Protein AF-A0A6G3S4F4-F1 (afdb_monomer)

Radius of gyration: 26.5 Å; Cα contacts (8 Å, |Δi|>4): 768; chains: 1; bounding box: 84×54×65 Å

Secondary structure (DSSP, 8-state):
-PPPPPPPS--TTS-HHHHHHHHHHHHHHHHHHHH---SSPP-TTS-TTTTT--HHHHHHHHHHHHHHHTSPPPHHHHHHS-SHHHHHHHHHHHHS----S-----PPP-----S-S--GGGPPEEEEEEEEEBTTTB-SHHHHHHHHHTT----EEPPSSS---HHHHB-S-TTSTT-BS--EEB--TTTT---TTTTT--HHHHHHS-HHHHHHHHHHHHHHHHTT--HHHHTTS--EEEEEE-----SS-GGG---TTTTTHHHHH-THHHHHHHHHHHT--S-EEEE--GGGHHHHHHHHHHHHHHHTS-SEEEEEEEE--SSSHHHHHHHHTT-B-TTS---TT-TT---BPPB-EEEEEEEEEHHHHHHHT---SEEE---------S-SSTT---HHHHHHHHHHHHHHHT--GGG-----------TTTTTT-

Mean predicted aligned error: 12.46 Å

Sequence (441 aa):
PAGPARPGPYAPDAPEHEVRQRLARLVDAETAAVTGTGTAAADRSLTFAELGLDSVLAVQLRNRLAAAVGQDIGIATLFDHPTPRALTDALYDLLRPRAQDTAPDAQLPPEQREPGAGHAADEPIAVVAMALRLPGGVHTPEQFWELLSGGQDAVSGLPTNRGWDLEALGHPDPKRQGTVRQRSGGFLHDAPDFDADFFGISPREALAMDPQQRLLLEVSWEALERAGFSPESVRGTPTGVFTGVIAQEYGPRLADGGTDVGGYLVTGTTTSVASGRIAYTLGLEGPAVTVDTACSSSLVALQLACRSLRAGETDLALAGGATVMPTPGMLVDFSRLGALAPDGRCKAFSADADGFGMAEGAGVLLLERLSDARRLGHPVVGVIRAVAVNQDGASNGLSAPNGRAQARVIRQALAEAGLTPADVDAVEAHGTGTRLGDPIE

Nearest PDB structures (foldseek):
  7m7j-assembly1_A  TM=9.871E-01  e=3.820E-42  Saccharopolyspora erythraea
  7m7g-assembly1_A  TM=9.868E-01  e=1.093E-41  Saccharopolyspora erythraea
  8tjo-assembly1_B  TM=9.834E-01  e=8.760E-42  Saccharopolyspora erythraea
  8tjn-assembly1_B  TM=9.816E-01  e=1.093E-41  Saccharopolyspora erythraea
  8tjo-assembly1_A  TM=9.817E-01  e=2.959E-41  Saccharopolyspora erythraea

pLDDT: mean 85.62, std 17.08, range [28.48, 98.88]

Solvent-accessible surface area (backbone atoms only — not comparable to full-atom values): 24627 Å² total; per-residue (Å²): 136,85,73,83,78,78,78,62,67,74,58,94,87,54,58,68,74,58,42,50,53,42,38,38,52,48,47,32,50,44,49,20,66,62,54,67,68,46,94,55,81,60,69,46,85,44,36,45,51,81,64,59,43,49,80,68,41,48,53,51,38,49,54,51,51,22,66,60,69,74,48,93,66,61,78,61,55,58,47,67,21,23,21,53,48,51,34,28,54,50,52,50,67,69,68,49,82,82,71,79,92,84,78,84,77,86,70,74,79,76,78,79,75,70,96,69,75,94,52,53,88,70,56,40,32,22,31,35,26,59,22,34,38,38,32,69,84,23,65,38,64,66,51,44,49,53,38,59,78,65,72,59,80,43,63,40,65,66,75,83,87,61,80,64,61,66,70,75,30,52,38,88,59,63,84,49,82,80,25,22,62,45,60,31,16,26,52,56,90,63,51,87,67,75,72,34,69,84,72,73,38,52,72,63,46,51,72,35,34,30,49,43,44,53,51,52,42,53,26,50,51,48,11,37,50,72,49,70,48,54,65,76,75,46,38,76,31,41,33,24,28,19,24,9,43,69,85,62,77,54,82,79,62,84,86,67,80,76,58,102,40,68,86,32,42,64,64,21,55,42,53,58,38,42,18,39,47,45,29,60,74,47,36,34,65,25,62,55,40,50,36,71,60,71,96,49,10,34,61,52,16,38,37,53,40,53,49,34,41,43,70,63,67,19,69,37,29,41,23,16,29,34,43,62,75,68,47,67,62,66,55,27,56,39,29,63,69,61,46,44,12,63,78,13,49,53,37,46,80,42,95,79,26,59,9,30,34,59,63,28,36,34,39,27,37,28,34,31,42,37,70,53,31,63,74,74,66,46,57,71,80,46,72,49,60,57,72,58,83,81,71,63,72,84,34,58,41,98,86,42,81,35,45,67,40,53,57,47,33,55,53,48,23,30,56,66,45,74,50,57,80,88,77,55,93,79,80,91,69,86,56,47,2,27,77,69,55,39,79,51,106

Structure (mmCIF, N/CA/C/O backbone):
data_AF-A0A6G3S4F4-F1
#
_entry.id   AF-A0A6G3S4F4-F1
#
loop_
_atom_site.group_PDB
_atom_site.id
_atom_site.type_symbol
_atom_site.label_atom_id
_atom_site.label_alt_id
_atom_site.label_comp_id
_atom_site.label_asym_id
_atom_site.label_entity_id
_atom_site.label_seq_id
_atom_site.pdbx_PDB_ins_code
_atom_site.Cartn_x
_atom_site.Cartn_y
_atom_site.Cartn_z
_atom_site.occupancy
_atom_site.B_iso_or_equiv
_atom_site.auth_seq_id
_atom_site.auth_comp_id
_atom_site.auth_asym_id
_atom_site.auth_atom_id
_atom_site.pdbx_PDB_model_num
ATOM 1 N N . PRO A 1 1 ? 59.653 -30.166 21.822 1.00 33.66 1 PRO A N 1
ATOM 2 C CA . PRO A 1 1 ? 59.215 -29.149 22.804 1.00 33.66 1 PRO A CA 1
ATOM 3 C C . PRO A 1 1 ? 58.048 -28.334 22.230 1.00 33.66 1 PRO A C 1
ATOM 5 O O . PRO A 1 1 ? 58.248 -27.307 21.590 1.00 33.66 1 PRO A O 1
ATOM 8 N N . ALA A 1 2 ? 56.835 -28.866 22.381 1.00 33.19 2 ALA A N 1
ATOM 9 C CA . ALA A 1 2 ? 55.613 -28.134 22.079 1.00 33.19 2 ALA A CA 1
ATOM 10 C C . ALA A 1 2 ? 55.411 -27.091 23.186 1.00 33.19 2 ALA A C 1
ATOM 12 O O . ALA A 1 2 ? 55.382 -27.445 24.364 1.00 33.19 2 ALA A O 1
ATOM 13 N N . GLY A 1 3 ? 55.363 -25.810 22.816 1.00 30.83 3 GLY A N 1
ATOM 14 C CA . GLY A 1 3 ? 54.998 -24.741 23.743 1.00 30.83 3 GLY A CA 1
ATOM 15 C C . GLY A 1 3 ? 53.562 -24.929 24.251 1.00 30.83 3 GLY A C 1
ATOM 16 O O . GLY A 1 3 ? 52.776 -25.619 23.597 1.00 30.83 3 GLY A O 1
ATOM 17 N N . PRO A 1 4 ? 53.207 -24.349 25.409 1.00 31.52 4 PRO A N 1
ATOM 18 C CA . PRO A 1 4 ? 51.873 -24.505 25.973 1.00 31.52 4 PRO A CA 1
ATOM 19 C C . PRO A 1 4 ? 50.817 -23.989 24.988 1.00 31.52 4 PRO A C 1
ATOM 21 O O . PRO A 1 4 ? 50.963 -22.906 24.415 1.00 31.52 4 PRO A O 1
ATOM 24 N N . ALA A 1 5 ? 49.763 -24.784 24.785 1.00 34.88 5 ALA A N 1
ATOM 25 C CA . ALA A 1 5 ? 48.595 -24.397 24.007 1.00 34.88 5 ALA A CA 1
ATOM 26 C C . ALA A 1 5 ? 48.038 -23.076 24.557 1.00 34.88 5 ALA A C 1
ATOM 28 O O . ALA A 1 5 ? 47.803 -22.947 25.760 1.00 34.88 5 ALA A O 1
ATOM 29 N N . ARG A 1 6 ? 47.857 -22.080 23.680 1.00 40.06 6 ARG A N 1
ATOM 30 C CA . ARG A 1 6 ? 47.155 -20.843 24.041 1.00 40.06 6 ARG A CA 1
ATOM 31 C C . ARG A 1 6 ? 45.759 -21.235 24.549 1.00 40.06 6 ARG A C 1
ATOM 33 O O . ARG A 1 6 ? 45.094 -22.002 23.852 1.00 40.06 6 ARG A O 1
ATOM 40 N N . PRO A 1 7 ? 45.313 -20.760 25.724 1.00 42.28 7 PRO A N 1
ATOM 41 C CA . PRO A 1 7 ? 43.947 -21.011 26.163 1.00 42.28 7 PRO A CA 1
ATOM 42 C C . PRO A 1 7 ? 42.985 -20.452 25.109 1.00 42.28 7 PRO A C 1
ATOM 44 O O . PRO A 1 7 ? 43.215 -19.356 24.589 1.00 42.28 7 PRO A O 1
ATOM 47 N N . GLY A 1 8 ? 41.943 -21.217 24.772 1.00 54.75 8 GLY A N 1
ATOM 48 C CA . GLY A 1 8 ? 40.870 -20.746 23.896 1.00 54.75 8 GLY A CA 1
ATOM 49 C C . GLY A 1 8 ? 40.266 -19.433 24.422 1.00 54.75 8 GLY A C 1
ATOM 50 O O . GLY A 1 8 ? 40.399 -19.124 25.610 1.00 54.75 8 GLY A O 1
ATOM 51 N N . PRO A 1 9 ? 39.622 -18.624 23.563 1.00 57.09 9 PRO A N 1
ATOM 52 C CA . PRO A 1 9 ? 39.133 -17.294 23.938 1.00 57.09 9 PRO A CA 1
ATOM 53 C C . PRO A 1 9 ? 38.081 -17.322 25.060 1.00 57.09 9 PRO A C 1
ATOM 55 O O . PRO A 1 9 ? 37.892 -16.313 25.740 1.00 57.09 9 PRO A O 1
ATOM 58 N N . TYR A 1 10 ? 37.451 -18.477 25.288 1.00 57.97 10 TYR A N 1
ATOM 59 C CA . TYR A 1 10 ? 36.486 -18.713 26.350 1.00 57.97 10 TYR A CA 1
ATOM 60 C C . TYR A 1 10 ? 37.112 -19.523 27.498 1.00 57.97 10 TYR A C 1
ATOM 62 O O . TYR A 1 10 ? 37.550 -20.656 27.301 1.00 57.97 10 TYR A O 1
ATOM 70 N N . ALA A 1 11 ? 37.152 -18.938 28.697 1.00 62.00 11 ALA A N 1
ATOM 71 C CA . ALA A 1 11 ? 37.511 -19.620 29.938 1.00 62.00 11 ALA A CA 1
ATOM 72 C C . ALA A 1 11 ? 36.270 -19.618 30.852 1.00 62.00 11 ALA A C 1
ATOM 74 O O . ALA A 1 11 ? 35.847 -18.530 31.246 1.00 62.00 11 ALA A O 1
ATOM 75 N N . PRO A 1 12 ? 35.677 -20.782 31.175 1.00 56.50 12 PRO A N 1
ATOM 76 C CA . PRO A 1 12 ? 34.396 -20.858 31.888 1.00 56.50 12 PRO A CA 1
ATOM 77 C C . PRO A 1 12 ? 34.441 -20.288 33.316 1.00 56.50 12 PRO A C 1
ATOM 79 O O . PRO A 1 12 ? 33.404 -19.888 33.833 1.00 56.50 12 PRO A O 1
ATOM 82 N N . ASP A 1 13 ? 35.632 -20.185 33.917 1.00 59.72 13 ASP A N 1
ATOM 83 C CA . ASP A 1 13 ? 35.834 -19.711 35.295 1.00 59.72 13 ASP A CA 1
ATOM 84 C C . ASP A 1 13 ? 36.293 -18.238 35.391 1.00 59.72 13 ASP A C 1
ATOM 86 O O . ASP A 1 13 ? 36.606 -17.750 36.479 1.00 59.72 13 ASP A O 1
ATOM 90 N N . ALA A 1 14 ? 36.391 -17.518 34.266 1.00 69.94 14 ALA A N 1
ATOM 91 C CA . ALA A 1 14 ? 36.836 -16.122 34.256 1.00 69.94 14 ALA A CA 1
ATOM 92 C C . ALA A 1 14 ? 35.670 -15.142 34.522 1.00 69.94 14 ALA A C 1
ATOM 94 O O . ALA A 1 14 ? 34.556 -15.375 34.047 1.00 69.94 14 ALA A O 1
ATOM 95 N N . PRO A 1 15 ? 35.903 -14.009 35.218 1.00 74.69 15 PRO A N 1
ATOM 96 C CA . PRO A 1 15 ? 34.894 -12.965 35.397 1.00 74.69 15 PRO A CA 1
ATOM 97 C C . PRO A 1 15 ? 34.326 -12.470 34.057 1.00 74.69 15 PRO A C 1
ATOM 99 O O . PRO A 1 15 ? 35.075 -12.269 33.101 1.00 74.69 15 PRO A O 1
ATOM 102 N N . GLU A 1 16 ? 33.018 -12.193 33.995 1.00 76.12 16 GLU A N 1
ATOM 103 C CA . GLU A 1 16 ? 32.312 -11.774 32.768 1.00 76.12 16 GLU A CA 1
ATOM 104 C C . GLU A 1 16 ? 33.024 -10.642 32.010 1.00 76.12 16 GLU A C 1
ATOM 106 O O . GLU A 1 16 ? 33.220 -10.723 30.795 1.00 76.12 16 GLU A O 1
ATOM 111 N N . HIS A 1 17 ? 33.462 -9.604 32.728 1.00 74.56 17 HIS A N 1
ATOM 112 C CA . HIS A 1 17 ? 34.155 -8.465 32.129 1.00 74.56 17 HIS A CA 1
ATOM 113 C C . HIS A 1 17 ? 35.463 -8.872 31.426 1.00 74.56 17 HIS A C 1
ATOM 115 O O . HIS A 1 17 ? 35.832 -8.275 30.415 1.00 74.56 17 HIS A O 1
ATOM 121 N N . GLU A 1 18 ? 36.155 -9.902 31.919 1.00 78.88 18 GLU A N 1
ATOM 122 C CA . GLU A 1 18 ? 37.400 -10.401 31.340 1.00 78.88 18 GLU A CA 1
ATOM 123 C C . GLU A 1 18 ? 37.134 -11.224 30.071 1.00 78.88 18 GLU A C 1
ATOM 125 O O . GLU A 1 18 ? 37.839 -11.066 29.070 1.00 78.88 18 GLU A O 1
ATOM 130 N N . VAL A 1 19 ? 36.077 -12.043 30.071 1.00 79.44 19 VAL A N 1
ATOM 131 C CA . VAL A 1 19 ? 35.641 -12.815 28.894 1.00 79.44 19 VAL A CA 1
ATOM 132 C C . VAL A 1 19 ? 35.184 -11.877 27.778 1.00 79.44 19 VAL A C 1
ATOM 134 O O . VAL A 1 19 ? 35.671 -11.987 26.650 1.00 79.44 19 VAL A O 1
ATOM 137 N N . ARG A 1 20 ? 34.334 -10.887 28.086 1.00 80.06 20 ARG A N 1
ATOM 138 C CA . ARG A 1 20 ? 33.895 -9.874 27.111 1.00 80.06 20 ARG A CA 1
ATOM 139 C C . ARG A 1 20 ? 35.075 -9.089 26.535 1.00 80.06 20 ARG A C 1
ATOM 141 O O . ARG A 1 20 ? 35.128 -8.862 25.331 1.00 80.06 20 ARG A O 1
ATOM 148 N N . GLN A 1 21 ? 36.078 -8.733 27.344 1.00 80.94 21 GLN A N 1
ATOM 149 C CA . GLN A 1 21 ? 37.290 -8.063 26.849 1.00 80.94 21 GLN A CA 1
ATOM 150 C C . GLN A 1 21 ? 38.164 -8.946 25.947 1.00 80.94 21 GLN A C 1
ATOM 152 O O . GLN A 1 21 ? 38.860 -8.420 25.073 1.00 80.94 21 GLN A O 1
ATOM 157 N N . ARG A 1 22 ? 38.195 -10.265 26.169 1.00 83.25 22 ARG A N 1
ATOM 158 C CA . ARG A 1 22 ? 38.915 -11.214 25.303 1.00 83.25 22 ARG A CA 1
ATOM 159 C C . ARG A 1 22 ? 38.187 -11.405 23.977 1.00 83.25 22 ARG A C 1
ATOM 161 O O . ARG A 1 22 ? 38.831 -11.322 22.936 1.00 83.25 22 ARG A O 1
ATOM 168 N N . LEU A 1 23 ? 36.864 -11.566 24.013 1.00 85.50 23 LEU A N 1
ATOM 169 C CA . LEU A 1 23 ? 36.028 -11.639 22.813 1.00 85.50 23 LEU A CA 1
ATOM 170 C C . LEU A 1 23 ? 36.099 -10.346 22.001 1.00 85.50 23 LEU A C 1
ATOM 172 O O . LEU A 1 23 ? 36.309 -10.408 20.798 1.00 85.50 23 LEU A O 1
ATOM 176 N N . ALA A 1 24 ? 36.058 -9.180 22.647 1.00 84.56 24 ALA A N 1
ATOM 177 C CA . ALA A 1 24 ? 36.197 -7.906 21.949 1.00 84.56 24 ALA A CA 1
ATOM 178 C C . ALA A 1 24 ? 37.556 -7.776 21.243 1.00 84.56 24 ALA A C 1
ATOM 180 O O . ALA A 1 24 ? 37.630 -7.323 20.108 1.00 84.56 24 ALA A O 1
ATOM 181 N N . ARG A 1 25 ? 38.643 -8.217 21.893 1.00 85.06 25 ARG A N 1
ATOM 182 C CA . ARG A 1 25 ? 39.980 -8.248 21.276 1.00 85.06 25 ARG A CA 1
ATOM 183 C C . ARG A 1 25 ? 40.060 -9.232 20.111 1.00 85.06 25 ARG A C 1
ATOM 185 O O . ARG A 1 25 ? 40.775 -8.957 19.153 1.00 85.06 25 ARG A O 1
ATOM 192 N N . LEU A 1 26 ? 39.349 -10.355 20.193 1.00 85.19 26 LEU A N 1
ATOM 193 C CA . LEU A 1 26 ? 39.242 -11.315 19.099 1.00 85.19 26 LEU A CA 1
ATOM 194 C C . LEU A 1 26 ? 38.481 -10.708 17.915 1.00 85.19 26 LEU A C 1
ATOM 196 O O . LEU A 1 26 ? 38.990 -10.740 16.801 1.00 85.19 26 LEU A O 1
ATOM 200 N N . VAL A 1 27 ? 37.311 -10.110 18.156 1.00 86.12 27 VAL A N 1
ATOM 201 C CA . VAL A 1 27 ? 36.513 -9.454 17.110 1.00 86.12 27 VAL A CA 1
ATOM 202 C C . VAL A 1 27 ? 37.317 -8.341 16.443 1.00 86.12 27 VAL A C 1
ATOM 204 O O . VAL A 1 27 ? 37.382 -8.311 15.218 1.00 86.12 27 VAL A O 1
ATOM 207 N N . ASP A 1 28 ? 37.999 -7.489 17.212 1.00 83.94 28 ASP A N 1
ATOM 208 C CA . ASP A 1 28 ? 38.852 -6.431 16.659 1.00 83.94 28 ASP A CA 1
ATOM 209 C C . ASP A 1 28 ? 39.988 -7.007 15.797 1.00 83.94 28 ASP A C 1
ATOM 211 O O . ASP A 1 28 ? 40.220 -6.535 14.685 1.00 83.94 28 ASP A O 1
ATOM 215 N N . ALA A 1 29 ? 40.685 -8.041 16.285 1.00 83.00 29 ALA A N 1
ATOM 216 C CA . ALA A 1 29 ? 41.810 -8.650 15.577 1.00 83.00 29 ALA A CA 1
ATOM 217 C C . ALA A 1 29 ? 41.381 -9.333 14.271 1.00 83.00 29 ALA A C 1
ATOM 219 O O . ALA A 1 29 ? 42.065 -9.199 13.257 1.00 83.00 29 ALA A O 1
ATOM 220 N N . GLU A 1 30 ? 40.253 -10.044 14.282 1.00 85.75 30 GLU A N 1
ATOM 221 C CA . GLU A 1 30 ? 39.737 -10.709 13.086 1.00 85.75 30 GLU A CA 1
ATOM 222 C C . GLU A 1 30 ? 39.139 -9.711 12.091 1.00 85.75 30 GLU A C 1
ATOM 224 O O . GLU A 1 30 ? 39.344 -9.863 10.888 1.00 85.75 30 GLU A O 1
ATOM 229 N N . THR A 1 31 ? 38.487 -8.647 12.573 1.00 82.94 31 THR A N 1
ATOM 230 C CA . THR A 1 31 ? 37.999 -7.546 11.724 1.00 82.94 31 THR A CA 1
ATOM 231 C C . THR A 1 31 ? 39.173 -6.879 11.009 1.00 82.94 31 THR A C 1
ATOM 233 O O . THR A 1 31 ? 39.182 -6.812 9.784 1.00 82.94 31 THR A O 1
ATOM 236 N N . ALA A 1 32 ? 40.217 -6.500 11.753 1.00 80.81 32 ALA A N 1
ATOM 237 C CA . ALA A 1 32 ? 41.443 -5.912 11.216 1.00 80.81 32 ALA A CA 1
ATOM 238 C C . ALA A 1 32 ? 42.183 -6.817 10.215 1.00 80.81 32 ALA A C 1
ATOM 240 O O . ALA A 1 32 ? 42.772 -6.333 9.245 1.00 80.81 32 ALA A O 1
ATOM 241 N N . ALA A 1 33 ? 42.181 -8.133 10.450 1.00 81.62 33 ALA A N 1
ATOM 242 C CA . ALA A 1 33 ? 42.821 -9.099 9.563 1.00 81.62 33 ALA A CA 1
ATOM 243 C C . ALA A 1 33 ? 42.111 -9.209 8.206 1.00 81.62 33 ALA A C 1
ATOM 245 O O . ALA A 1 33 ? 42.764 -9.466 7.197 1.00 81.62 33 ALA A O 1
ATOM 246 N N . VAL A 1 34 ? 40.791 -9.022 8.188 1.00 83.69 34 VAL A N 1
ATOM 247 C CA . VAL A 1 34 ? 39.960 -9.133 6.986 1.00 83.69 34 VAL A CA 1
ATOM 248 C C . VAL A 1 34 ? 39.917 -7.811 6.209 1.00 83.69 34 VAL A C 1
ATOM 250 O O . VAL A 1 34 ? 39.979 -7.827 4.985 1.00 83.69 34 VAL A O 1
ATOM 253 N N . THR A 1 35 ? 39.880 -6.665 6.892 1.00 77.56 35 THR A N 1
ATOM 254 C CA . THR A 1 35 ? 39.859 -5.330 6.257 1.00 77.56 35 THR A CA 1
ATOM 255 C C . THR A 1 35 ? 41.243 -4.816 5.863 1.00 77.56 35 THR A C 1
ATOM 257 O O . THR A 1 35 ? 41.359 -3.830 5.139 1.00 77.56 35 THR A O 1
ATOM 260 N N . GLY A 1 36 ? 42.313 -5.450 6.352 1.00 73.19 36 GLY A N 1
ATOM 261 C CA . GLY A 1 36 ? 43.689 -5.029 6.088 1.00 73.19 36 GLY A CA 1
ATOM 262 C C . GLY A 1 36 ? 44.112 -3.757 6.832 1.00 73.19 36 GLY A C 1
ATOM 263 O O . GLY A 1 36 ? 45.165 -3.200 6.526 1.00 73.19 36 GLY A O 1
ATOM 264 N N . THR A 1 37 ? 43.344 -3.297 7.828 1.00 63.47 37 THR A N 1
ATOM 265 C CA . THR A 1 37 ? 43.586 -2.029 8.547 1.00 63.47 37 THR A CA 1
ATOM 266 C C . THR A 1 37 ? 44.702 -2.094 9.607 1.00 63.47 37 THR A C 1
ATOM 268 O O . THR A 1 37 ? 44.923 -1.128 10.335 1.00 63.47 37 THR A O 1
ATOM 271 N N . GLY A 1 38 ? 45.455 -3.197 9.692 1.00 59.22 38 GLY A N 1
ATOM 272 C CA . GLY A 1 38 ? 46.493 -3.404 10.714 1.00 59.22 38 GLY A CA 1
ATOM 273 C C . GLY A 1 38 ? 45.913 -3.594 12.124 1.00 59.22 38 GLY A C 1
ATOM 27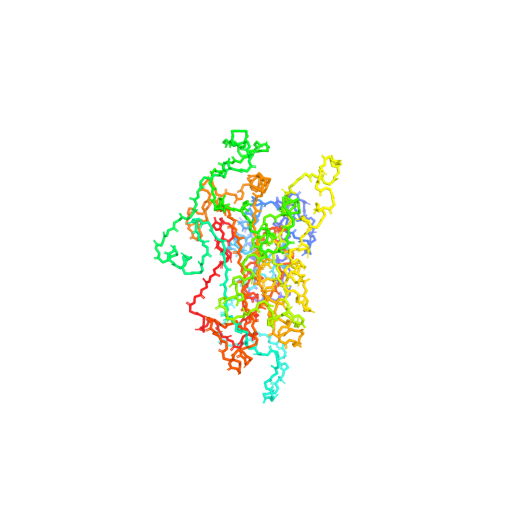4 O O . GLY A 1 38 ? 44.710 -3.508 12.325 1.00 59.22 38 GLY A O 1
ATOM 275 N N . THR A 1 39 ? 46.749 -3.853 13.138 1.00 55.75 39 THR A N 1
ATOM 276 C CA . THR A 1 39 ? 46.305 -4.198 14.513 1.00 55.75 39 THR A CA 1
ATOM 277 C C . THR A 1 39 ? 45.716 -3.026 15.318 1.00 55.75 39 THR A C 1
ATOM 279 O O . THR A 1 39 ? 45.713 -3.072 16.550 1.00 55.75 39 THR A O 1
ATOM 282 N N . ALA A 1 40 ? 45.288 -1.945 14.664 1.00 57.94 40 ALA A N 1
ATOM 283 C CA . ALA A 1 40 ? 44.620 -0.838 15.335 1.00 57.94 40 ALA A CA 1
ATOM 284 C C . ALA A 1 40 ? 43.236 -1.300 15.819 1.00 57.94 40 ALA A C 1
ATOM 286 O O . ALA A 1 40 ? 42.532 -2.011 15.105 1.00 57.94 40 ALA A O 1
ATOM 287 N N . ALA A 1 41 ? 42.856 -0.919 17.041 1.00 61.16 41 ALA A N 1
ATOM 288 C CA . ALA A 1 41 ? 41.527 -1.219 17.561 1.00 61.16 41 ALA A CA 1
ATOM 289 C C . ALA A 1 41 ? 40.478 -0.555 16.656 1.00 61.16 41 ALA A C 1
ATOM 291 O O . ALA A 1 41 ? 40.517 0.662 16.471 1.00 61.16 41 ALA A O 1
ATOM 292 N N . ALA A 1 42 ? 39.576 -1.354 16.083 1.00 66.00 42 ALA A N 1
ATOM 293 C CA . ALA A 1 42 ? 38.465 -0.838 15.297 1.00 66.00 42 ALA A CA 1
ATOM 294 C C . ALA A 1 42 ? 37.576 0.051 16.180 1.00 66.00 42 ALA A C 1
ATOM 296 O O . ALA A 1 42 ? 37.392 -0.228 17.370 1.00 66.00 42 ALA A O 1
ATOM 297 N N . ASP A 1 43 ? 37.001 1.110 15.607 1.00 73.31 43 ASP A N 1
ATOM 298 C CA . ASP A 1 43 ? 35.945 1.839 16.302 1.00 73.31 43 ASP A CA 1
ATOM 299 C C . ASP A 1 43 ? 34.728 0.917 16.428 1.00 73.31 43 ASP A C 1
ATOM 301 O O . ASP A 1 43 ? 34.030 0.617 15.462 1.00 73.31 43 ASP A O 1
ATOM 305 N N . ARG A 1 44 ? 34.488 0.443 17.651 1.00 75.06 44 ARG A N 1
ATOM 306 C CA . ARG A 1 44 ? 33.456 -0.554 17.952 1.00 75.06 44 ARG A CA 1
ATOM 307 C C . ARG A 1 44 ? 32.030 -0.003 17.874 1.00 75.06 44 ARG A C 1
ATOM 309 O O . ARG A 1 44 ? 31.096 -0.763 18.133 1.00 75.06 44 ARG A O 1
ATOM 316 N N . SER A 1 45 ? 31.870 1.299 17.625 1.00 69.44 45 SER A N 1
ATOM 317 C CA . SER A 1 45 ? 30.577 1.950 17.394 1.00 69.44 45 SER A CA 1
ATOM 318 C C . SER A 1 45 ? 30.189 2.017 15.916 1.00 69.44 45 SER A C 1
ATOM 320 O O . SER A 1 45 ? 28.997 2.110 15.630 1.00 69.44 45 SER A O 1
ATOM 322 N N . LEU A 1 46 ? 31.162 1.903 15.006 1.00 75.69 46 LEU A N 1
ATOM 323 C CA . LEU A 1 46 ? 30.917 1.849 13.569 1.00 75.69 46 LEU A CA 1
ATOM 324 C C . LEU A 1 46 ? 30.400 0.472 13.148 1.00 75.69 46 LEU A C 1
ATOM 326 O O . LEU A 1 46 ? 30.720 -0.559 13.755 1.00 75.69 46 LEU A O 1
ATOM 330 N N . THR A 1 47 ? 29.601 0.462 12.087 1.00 77.44 47 THR A N 1
ATOM 331 C CA . THR A 1 47 ? 29.148 -0.769 11.442 1.00 77.44 47 THR A CA 1
ATOM 332 C C . THR A 1 47 ? 30.293 -1.456 10.699 1.00 77.44 47 THR A C 1
ATOM 334 O O . THR A 1 47 ? 31.261 -0.823 10.277 1.00 77.44 47 THR A O 1
ATOM 337 N N . PHE A 1 48 ? 30.190 -2.768 10.485 1.00 79.31 48 PHE A N 1
ATOM 338 C CA . PHE A 1 48 ? 31.176 -3.500 9.687 1.00 79.31 48 PHE A CA 1
ATOM 339 C C . PHE A 1 48 ? 31.290 -2.959 8.252 1.00 79.31 48 PHE A C 1
ATOM 341 O O . PHE A 1 48 ? 32.397 -2.910 7.717 1.00 79.31 48 PHE A O 1
ATOM 348 N N . ALA A 1 49 ? 30.191 -2.475 7.663 1.00 73.12 49 ALA A N 1
ATOM 349 C CA . ALA A 1 49 ? 30.201 -1.807 6.361 1.00 73.12 49 ALA A CA 1
ATOM 350 C C . ALA A 1 49 ? 31.041 -0.513 6.373 1.00 73.12 49 ALA A C 1
ATOM 352 O O . ALA A 1 49 ? 31.866 -0.303 5.485 1.00 73.12 49 ALA A O 1
ATOM 353 N N . GLU A 1 50 ? 30.898 0.325 7.406 1.00 75.50 50 GLU A N 1
ATOM 354 C CA . GLU A 1 50 ? 31.709 1.543 7.588 1.00 75.50 50 GLU A CA 1
ATOM 355 C C . GLU A 1 50 ? 33.185 1.234 7.874 1.00 75.50 50 GLU A C 1
ATOM 357 O O . GLU A 1 50 ? 34.066 2.020 7.529 1.00 75.50 50 GLU A O 1
ATOM 362 N N . LEU A 1 51 ? 33.469 0.065 8.456 1.00 76.31 51 LEU A N 1
ATOM 363 C CA . LEU A 1 51 ? 34.824 -0.458 8.651 1.00 76.31 51 LEU A CA 1
ATOM 364 C C . LEU A 1 51 ? 35.414 -1.106 7.384 1.00 76.31 51 LEU A C 1
ATOM 366 O O . LEU A 1 51 ? 36.549 -1.584 7.415 1.00 76.31 51 LEU A O 1
ATOM 370 N N . GLY A 1 52 ? 34.678 -1.104 6.267 1.00 74.94 52 GLY A N 1
ATOM 371 C CA . GLY A 1 52 ? 35.146 -1.588 4.970 1.00 74.94 52 GLY A CA 1
ATOM 372 C C . GLY A 1 52 ? 34.921 -3.080 4.717 1.00 74.94 52 GLY A C 1
ATOM 373 O O . GLY A 1 52 ? 35.577 -3.636 3.838 1.00 74.94 52 GLY A O 1
ATOM 374 N N . LEU A 1 53 ? 34.024 -3.746 5.456 1.00 76.19 53 LEU A N 1
ATOM 375 C CA . LEU A 1 53 ? 33.611 -5.114 5.135 1.00 76.19 53 LEU A CA 1
ATOM 376 C C . LEU A 1 53 ? 32.520 -5.108 4.064 1.00 76.19 53 LEU A C 1
ATOM 378 O O . LEU A 1 53 ? 31.408 -4.636 4.290 1.00 76.19 53 LEU A O 1
ATOM 382 N N . ASP A 1 54 ? 32.823 -5.715 2.921 1.00 75.06 54 ASP A N 1
ATOM 383 C CA . ASP A 1 54 ? 31.823 -6.128 1.940 1.00 75.06 54 ASP A CA 1
ATOM 384 C C . ASP A 1 54 ? 31.252 -7.527 2.266 1.00 75.06 54 ASP A C 1
ATOM 386 O O . ASP A 1 54 ? 31.637 -8.181 3.241 1.00 75.06 54 ASP A O 1
ATOM 390 N N . SER A 1 55 ? 30.322 -8.021 1.443 1.00 68.12 55 SER A N 1
ATOM 391 C CA . SER A 1 55 ? 29.684 -9.328 1.649 1.00 68.12 55 SER A CA 1
ATOM 392 C C . SER A 1 55 ? 30.663 -10.515 1.614 1.00 68.12 55 SER A C 1
ATOM 394 O O . SER A 1 55 ? 30.396 -11.534 2.249 1.00 68.12 55 SER A O 1
ATOM 396 N N . VAL A 1 56 ? 31.795 -10.413 0.905 1.00 73.56 56 VAL A N 1
ATOM 397 C CA . VAL A 1 56 ? 32.817 -11.476 0.839 1.00 73.56 56 VAL A CA 1
ATOM 398 C C . VAL A 1 56 ? 33.669 -11.457 2.106 1.00 73.56 56 VAL A C 1
ATOM 400 O O . VAL A 1 56 ? 33.918 -12.504 2.711 1.00 73.56 56 VAL A O 1
ATOM 403 N N . LEU A 1 57 ? 34.069 -10.265 2.541 1.00 78.19 57 LEU A N 1
ATOM 404 C CA . LEU A 1 57 ? 34.818 -10.040 3.771 1.00 78.19 57 LEU A CA 1
ATOM 405 C C . LEU A 1 57 ? 33.991 -10.409 5.012 1.00 78.19 57 LEU A C 1
ATOM 407 O O . LEU A 1 57 ? 34.522 -11.029 5.931 1.00 78.19 57 LEU A O 1
ATOM 411 N N . ALA A 1 58 ? 32.679 -10.161 5.014 1.00 72.94 58 ALA A N 1
ATOM 412 C CA . ALA A 1 58 ? 31.779 -10.599 6.084 1.00 72.94 58 ALA A CA 1
ATOM 413 C C . ALA A 1 58 ? 31.785 -12.131 6.266 1.00 72.94 58 ALA A C 1
ATOM 415 O O . ALA A 1 58 ? 31.895 -12.629 7.388 1.00 72.94 58 ALA A O 1
ATOM 416 N N . VAL A 1 59 ? 31.762 -12.899 5.170 1.00 76.69 59 VAL A N 1
ATOM 417 C CA . VAL A 1 59 ? 31.860 -14.371 5.216 1.00 76.69 59 VAL A CA 1
ATOM 418 C C . VAL A 1 59 ? 33.244 -14.830 5.693 1.00 76.69 59 VAL A C 1
ATOM 420 O O . VAL A 1 59 ? 33.357 -15.806 6.439 1.00 76.69 59 VAL A O 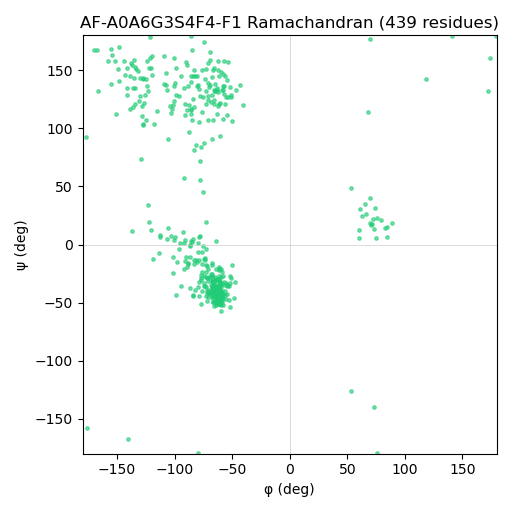1
ATOM 423 N N . GLN A 1 60 ? 34.313 -14.127 5.311 1.00 80.44 60 GLN A N 1
ATOM 424 C CA . GLN A 1 60 ? 35.661 -14.433 5.797 1.00 80.44 60 GLN A CA 1
ATOM 425 C C . GLN A 1 60 ? 35.801 -14.163 7.299 1.00 80.44 60 GLN A C 1
ATOM 427 O O . GLN A 1 60 ? 36.318 -15.021 8.017 1.00 80.44 60 GLN A O 1
ATOM 432 N N . LEU A 1 61 ? 35.286 -13.031 7.788 1.00 81.56 61 LEU A N 1
ATOM 433 C CA . LEU A 1 61 ? 35.244 -12.701 9.213 1.00 81.56 61 LEU A CA 1
ATOM 434 C C . LEU A 1 61 ? 34.475 -13.772 9.998 1.00 81.56 61 LEU A C 1
ATOM 436 O O . LEU A 1 61 ? 34.987 -14.291 10.989 1.00 81.56 61 LEU A O 1
ATOM 440 N N . ARG A 1 62 ? 33.300 -14.184 9.502 1.00 83.31 62 ARG A N 1
ATOM 441 C CA . ARG A 1 62 ? 32.494 -15.278 10.070 1.00 83.31 62 ARG A CA 1
ATOM 442 C C . ARG A 1 62 ? 33.305 -16.554 10.253 1.00 83.31 62 ARG A C 1
ATOM 444 O O . ARG A 1 62 ? 33.328 -17.127 11.338 1.00 83.31 62 ARG A O 1
ATOM 451 N N . ASN A 1 63 ? 33.959 -17.012 9.186 1.00 79.94 63 ASN A N 1
ATOM 452 C CA . ASN A 1 63 ? 34.691 -18.278 9.187 1.00 79.94 63 ASN A CA 1
ATOM 453 C C . ASN A 1 63 ? 35.896 -18.241 10.134 1.00 79.94 63 ASN A C 1
ATOM 455 O O . ASN A 1 63 ? 36.190 -19.233 10.800 1.00 79.94 63 ASN A O 1
ATOM 459 N N . ARG A 1 64 ? 36.568 -17.089 10.229 1.00 83.69 64 ARG A N 1
ATOM 460 C CA . ARG A 1 64 ? 37.704 -16.888 11.135 1.00 83.69 64 ARG A CA 1
ATOM 461 C C . ARG A 1 64 ? 37.266 -16.856 12.597 1.00 83.69 64 ARG A C 1
ATOM 463 O O . ARG A 1 64 ? 37.886 -17.519 13.424 1.00 83.69 64 ARG A O 1
ATOM 470 N N . LEU A 1 65 ? 36.162 -16.172 12.902 1.00 83.81 65 LEU A N 1
ATOM 471 C CA . LEU A 1 65 ? 35.577 -16.164 14.243 1.00 83.81 65 LEU A CA 1
ATOM 472 C C . LEU A 1 65 ? 35.106 -17.561 14.658 1.00 83.81 65 LEU A C 1
ATOM 474 O O . LEU A 1 65 ? 35.441 -17.992 15.757 1.00 83.81 65 LEU A O 1
ATOM 478 N N . ALA A 1 66 ? 34.423 -18.296 13.774 1.00 80.12 66 ALA A N 1
ATOM 479 C CA . ALA A 1 66 ? 33.960 -19.661 14.042 1.00 80.12 66 ALA A CA 1
ATOM 480 C C . ALA A 1 66 ? 35.136 -20.604 14.350 1.00 80.12 66 ALA A C 1
ATOM 482 O O . ALA A 1 66 ? 35.107 -21.351 15.329 1.00 80.12 66 ALA A O 1
ATOM 483 N N . ALA A 1 67 ? 36.221 -20.501 13.575 1.00 81.75 67 ALA A N 1
ATOM 484 C CA . ALA A 1 67 ? 37.450 -21.252 13.818 1.00 81.75 67 ALA A CA 1
ATOM 485 C C . ALA A 1 67 ? 38.130 -20.871 15.147 1.00 81.75 67 ALA A C 1
ATOM 487 O O . ALA A 1 67 ? 38.672 -21.740 15.828 1.00 81.75 67 ALA A O 1
ATOM 488 N N . ALA A 1 68 ? 38.100 -19.591 15.527 1.00 80.56 68 ALA A N 1
ATOM 489 C CA . ALA A 1 68 ? 38.730 -19.104 16.751 1.00 80.56 68 ALA A CA 1
ATOM 490 C C . ALA A 1 68 ? 37.956 -19.477 18.026 1.00 80.56 68 ALA A C 1
ATOM 492 O O . ALA A 1 68 ? 38.577 -19.746 19.056 1.00 80.56 68 ALA A O 1
ATOM 493 N N . VAL A 1 69 ? 36.619 -19.497 17.973 1.00 81.25 69 VAL A N 1
ATOM 494 C CA . VAL A 1 69 ? 35.767 -19.857 19.121 1.00 81.25 69 VAL A CA 1
ATOM 495 C C . VAL A 1 69 ? 35.432 -21.351 19.182 1.00 81.25 69 VAL A C 1
ATOM 497 O O . VAL A 1 69 ? 34.990 -21.827 20.223 1.00 81.25 69 VAL A O 1
ATOM 500 N N . GLY A 1 70 ? 35.667 -22.100 18.099 1.00 75.31 70 GLY A N 1
ATOM 501 C CA . GLY A 1 70 ? 35.423 -23.543 18.033 1.00 75.31 70 GLY A CA 1
ATOM 502 C C . GLY A 1 70 ? 33.941 -23.930 17.981 1.00 75.31 70 GLY A C 1
ATOM 503 O O . GLY A 1 70 ? 33.603 -25.054 18.344 1.00 75.31 70 GLY A O 1
ATOM 504 N N . GLN A 1 71 ? 33.064 -23.014 17.558 1.00 77.44 71 GLN A N 1
ATOM 505 C CA . GLN A 1 71 ? 31.624 -23.234 17.389 1.00 77.44 71 GLN A CA 1
ATOM 506 C C . GLN A 1 71 ? 31.145 -22.691 16.042 1.00 77.44 71 GLN A C 1
ATOM 508 O O . GLN A 1 71 ? 31.692 -21.714 15.525 1.00 77.44 71 GLN A O 1
ATOM 513 N N . ASP A 1 72 ? 30.096 -23.306 15.494 1.00 73.88 72 ASP A N 1
ATOM 514 C CA . ASP A 1 72 ? 29.431 -22.793 14.302 1.00 73.88 72 ASP A CA 1
ATOM 515 C C . ASP A 1 72 ? 28.709 -21.480 14.616 1.00 73.88 72 ASP A C 1
ATOM 517 O O . ASP A 1 72 ? 27.832 -21.410 15.474 1.00 73.88 72 ASP A O 1
ATOM 521 N N . ILE A 1 73 ? 29.068 -20.433 13.879 1.00 75.50 73 ILE A N 1
ATOM 522 C CA . ILE A 1 73 ? 28.399 -19.132 13.926 1.00 75.50 73 ILE A CA 1
ATOM 523 C C . ILE A 1 73 ? 27.481 -19.057 12.706 1.00 75.50 73 ILE A C 1
ATOM 525 O O . ILE A 1 73 ? 27.953 -19.170 11.575 1.00 75.50 73 ILE A O 1
ATOM 529 N N . GLY A 1 74 ? 26.170 -18.897 12.885 1.00 72.38 74 GLY A N 1
ATOM 530 C CA . GLY A 1 74 ? 25.242 -18.725 11.760 1.00 72.38 74 GLY A CA 1
ATOM 531 C C . GLY A 1 74 ? 25.619 -17.508 10.909 1.00 72.38 74 GLY A C 1
ATOM 532 O O . GLY A 1 74 ? 26.130 -16.520 11.431 1.00 72.38 74 GLY A O 1
ATOM 533 N N . ILE A 1 75 ? 25.393 -17.554 9.591 1.00 64.88 75 ILE A N 1
ATOM 534 C CA . ILE A 1 75 ? 25.692 -16.396 8.730 1.00 64.88 75 ILE A CA 1
ATOM 535 C C . ILE A 1 75 ? 24.875 -15.163 9.153 1.00 64.88 75 ILE A C 1
ATOM 537 O O . ILE A 1 75 ? 25.419 -14.063 9.184 1.00 64.88 75 ILE A O 1
ATOM 541 N N . ALA A 1 76 ? 23.630 -15.373 9.597 1.00 64.12 76 ALA A N 1
ATOM 542 C CA . ALA A 1 76 ? 22.743 -14.342 10.132 1.00 64.12 76 ALA A CA 1
ATOM 543 C C . ALA A 1 76 ? 23.341 -13.593 11.336 1.00 64.12 76 ALA A C 1
ATOM 545 O O . ALA A 1 76 ? 23.160 -12.389 11.446 1.00 64.12 76 ALA A O 1
ATOM 546 N N . THR A 1 77 ? 24.166 -14.241 12.172 1.00 75.06 77 THR A N 1
ATOM 547 C CA . THR A 1 77 ? 24.733 -13.626 13.386 1.00 75.06 77 THR A CA 1
ATOM 548 C C . THR A 1 77 ? 25.591 -12.391 13.095 1.00 75.06 77 THR A C 1
ATOM 550 O O . THR A 1 77 ? 25.620 -11.466 13.899 1.00 75.06 77 THR A O 1
ATOM 553 N N . LEU A 1 78 ? 26.280 -12.335 11.952 1.00 71.12 78 LEU A N 1
ATOM 554 C CA . LEU A 1 78 ? 27.057 -11.149 11.566 1.00 71.12 78 LEU A CA 1
ATOM 555 C C . LEU A 1 78 ? 26.182 -10.011 11.029 1.00 71.12 78 LEU A C 1
ATOM 557 O O . LEU A 1 78 ? 26.522 -8.847 11.217 1.00 71.12 78 LEU A O 1
ATOM 561 N N . PHE A 1 79 ? 25.054 -10.340 10.399 1.00 68.31 79 PHE A N 1
ATOM 562 C CA . PHE A 1 79 ? 24.095 -9.354 9.898 1.00 68.31 79 PHE A CA 1
ATOM 563 C C . PHE A 1 79 ? 23.194 -8.810 11.021 1.00 68.31 79 PHE A C 1
ATOM 565 O O . PHE A 1 79 ? 22.937 -7.610 11.070 1.00 68.31 79 PHE A O 1
ATOM 572 N N . ASP A 1 80 ? 22.809 -9.658 11.978 1.00 72.94 80 ASP A N 1
ATOM 573 C CA . ASP A 1 80 ? 21.990 -9.312 13.150 1.00 72.94 80 ASP A CA 1
ATOM 574 C C . ASP A 1 80 ? 22.740 -8.466 14.194 1.00 72.94 80 ASP A C 1
ATOM 576 O O . ASP A 1 80 ? 22.126 -7.833 15.063 1.00 72.94 80 ASP A O 1
ATOM 580 N N . HIS A 1 81 ? 24.075 -8.467 14.130 1.00 80.81 81 HIS A N 1
ATOM 581 C CA . HIS A 1 81 ? 24.965 -7.773 15.056 1.00 80.81 81 HIS A CA 1
ATOM 582 C C . HIS A 1 81 ? 25.987 -6.918 14.288 1.00 80.81 81 HIS A C 1
ATOM 584 O O . HIS A 1 81 ? 27.169 -7.258 14.240 1.00 80.81 81 HIS A O 1
ATOM 590 N N . PRO A 1 82 ? 25.551 -5.787 13.705 1.00 78.81 82 PRO A N 1
ATOM 591 C CA . PRO A 1 82 ? 26.281 -5.074 12.654 1.00 78.81 82 PRO A CA 1
ATOM 592 C C . PRO A 1 82 ? 27.502 -4.276 13.134 1.00 78.81 82 PRO A C 1
ATOM 594 O O . PRO A 1 82 ? 28.181 -3.677 12.306 1.00 78.81 82 PRO A O 1
ATOM 597 N N . THR A 1 83 ? 27.804 -4.255 14.437 1.00 79.94 83 THR A N 1
ATOM 598 C CA . THR A 1 83 ? 28.972 -3.559 15.006 1.00 79.94 83 THR A CA 1
ATOM 599 C C . THR A 1 83 ? 29.876 -4.528 15.776 1.00 79.94 83 THR A C 1
ATOM 601 O O . THR A 1 83 ? 29.375 -5.492 16.370 1.00 79.94 83 THR A O 1
ATOM 604 N N . PRO A 1 84 ? 31.196 -4.260 15.878 1.00 83.56 84 PRO A N 1
ATOM 605 C CA . PRO A 1 84 ? 32.110 -5.076 16.682 1.00 83.56 84 PRO A CA 1
ATOM 606 C C . PRO A 1 84 ? 31.652 -5.252 18.137 1.00 83.56 84 PRO A C 1
ATOM 608 O O . PRO A 1 84 ? 31.824 -6.322 18.726 1.00 83.56 84 PRO A O 1
ATOM 611 N N . ARG A 1 85 ? 31.019 -4.221 18.719 1.00 80.44 85 ARG A N 1
ATOM 612 C CA . ARG A 1 85 ? 30.428 -4.294 20.062 1.00 80.44 85 ARG A CA 1
ATOM 613 C C . ARG A 1 85 ? 29.255 -5.274 20.106 1.00 80.44 85 ARG A C 1
ATOM 615 O O . ARG A 1 85 ? 29.278 -6.192 20.919 1.00 80.44 85 ARG A O 1
ATOM 622 N N . ALA A 1 86 ? 28.275 -5.114 19.214 1.00 78.62 86 ALA A N 1
ATOM 623 C CA . ALA A 1 86 ? 27.091 -5.969 19.185 1.00 78.62 86 ALA A CA 1
ATOM 624 C C . ALA A 1 86 ? 27.441 -7.442 18.919 1.00 78.62 86 ALA A C 1
ATOM 626 O O . ALA A 1 86 ? 26.796 -8.328 19.480 1.00 78.62 86 ALA A O 1
ATOM 627 N N . LEU A 1 87 ? 28.460 -7.704 18.091 1.00 84.19 87 LEU A N 1
ATOM 628 C CA . LEU A 1 87 ? 28.933 -9.058 17.795 1.00 84.19 87 LEU A CA 1
ATOM 629 C C . LEU A 1 87 ? 29.685 -9.676 18.980 1.00 84.19 87 LEU A C 1
ATOM 631 O O . LEU A 1 87 ? 29.532 -10.863 19.254 1.00 84.19 87 LEU A O 1
ATOM 635 N N . THR A 1 88 ? 30.460 -8.876 19.718 1.00 85.62 88 THR A N 1
ATOM 636 C CA . THR A 1 88 ? 31.119 -9.322 20.957 1.00 85.62 88 THR A CA 1
ATOM 637 C C . THR A 1 88 ? 30.096 -9.817 21.976 1.00 85.62 88 THR A C 1
ATOM 639 O O . THR A 1 88 ? 30.286 -10.879 22.570 1.00 85.62 88 THR A O 1
ATOM 642 N N . ASP A 1 89 ? 29.008 -9.067 22.159 1.00 81.88 89 ASP A N 1
ATOM 643 C CA . ASP A 1 89 ? 27.947 -9.438 23.095 1.00 81.88 89 ASP A CA 1
ATOM 644 C C . ASP A 1 89 ? 27.218 -10.713 22.638 1.00 81.88 89 ASP A C 1
ATOM 646 O O . ASP A 1 89 ? 26.971 -11.600 23.450 1.00 81.88 89 ASP A O 1
ATOM 650 N N . ALA A 1 90 ? 26.984 -10.866 21.330 1.00 82.31 90 ALA A N 1
ATOM 651 C CA . ALA A 1 90 ? 26.397 -12.076 20.749 1.00 82.31 90 ALA A CA 1
ATOM 652 C C . ALA A 1 90 ? 27.251 -13.327 20.985 1.00 82.31 90 ALA A C 1
ATOM 654 O O . ALA A 1 90 ? 26.742 -14.377 21.370 1.00 82.31 90 ALA A O 1
ATOM 655 N N . LEU A 1 91 ? 28.565 -13.219 20.758 1.00 84.81 91 LEU A N 1
ATOM 656 C CA . LEU A 1 91 ? 29.504 -14.318 20.980 1.00 84.81 91 LEU A CA 1
ATOM 657 C C . LEU A 1 91 ? 29.590 -14.682 22.459 1.00 84.81 91 LEU A C 1
ATOM 659 O O . LEU A 1 91 ? 29.723 -15.856 22.792 1.00 84.81 91 LEU A O 1
ATOM 663 N N . TYR A 1 92 ? 29.489 -13.696 23.349 1.00 83.12 92 TYR A N 1
ATOM 664 C CA . TYR A 1 92 ? 29.425 -13.953 24.781 1.00 83.12 92 TYR A CA 1
ATOM 665 C C . TYR A 1 92 ? 28.172 -14.765 25.148 1.00 83.12 92 TYR A C 1
ATOM 667 O O . TYR A 1 92 ? 28.282 -15.781 25.837 1.00 83.12 92 TYR A O 1
ATOM 675 N N . ASP A 1 93 ? 27.005 -14.371 24.633 1.00 80.69 93 ASP A N 1
ATOM 676 C CA . ASP A 1 93 ? 25.741 -15.076 24.872 1.00 80.69 93 ASP A CA 1
ATOM 677 C C . ASP A 1 93 ? 25.702 -16.477 24.248 1.00 80.69 93 ASP A C 1
ATOM 679 O O . ASP A 1 93 ? 25.070 -17.376 24.803 1.00 80.69 93 ASP A O 1
ATOM 683 N N . LEU A 1 94 ? 26.387 -16.678 23.119 1.00 82.00 94 LEU A N 1
ATOM 684 C CA . LEU A 1 94 ? 26.508 -17.975 22.454 1.00 82.00 94 LEU A CA 1
ATOM 685 C C . LEU A 1 94 ? 27.426 -18.939 23.224 1.00 82.00 94 LEU A C 1
ATOM 687 O O . LEU A 1 94 ? 27.133 -20.129 23.324 1.00 82.00 94 LEU A O 1
ATOM 691 N N . LEU A 1 95 ? 28.536 -18.429 23.767 1.00 79.69 95 LEU A N 1
ATOM 692 C CA . LEU A 1 95 ? 29.582 -19.242 24.396 1.00 79.69 95 LEU A CA 1
ATOM 693 C C . LEU A 1 95 ? 29.340 -19.513 25.885 1.00 79.69 95 LEU A C 1
ATOM 695 O O . LEU A 1 95 ? 29.971 -20.414 26.441 1.00 79.69 95 LEU A O 1
ATOM 699 N N . ARG A 1 96 ? 28.444 -18.769 26.549 1.00 78.94 96 ARG A N 1
ATOM 700 C CA . ARG A 1 96 ? 28.119 -19.039 27.954 1.00 78.94 96 ARG A CA 1
ATOM 701 C C . ARG A 1 96 ? 27.436 -20.409 28.102 1.00 78.94 96 ARG A C 1
ATOM 703 O O . ARG A 1 96 ? 26.477 -20.687 27.378 1.00 78.94 96 ARG A O 1
ATOM 710 N N . PRO A 1 97 ? 27.858 -21.272 29.046 1.00 57.03 97 PRO A N 1
ATOM 711 C CA . PRO A 1 97 ? 27.140 -22.503 29.325 1.00 57.03 97 PRO A CA 1
ATOM 712 C C . PRO A 1 97 ? 25.729 -22.144 29.796 1.00 57.03 97 PRO A C 1
ATOM 714 O O . PRO A 1 97 ? 25.548 -21.433 30.787 1.00 57.03 97 PRO A O 1
ATOM 717 N N . ARG A 1 98 ? 24.716 -22.628 29.069 1.00 48.88 98 ARG A N 1
ATOM 718 C CA . ARG A 1 98 ? 23.323 -22.589 29.519 1.00 48.88 98 ARG A CA 1
ATOM 719 C C . ARG A 1 98 ? 23.190 -23.521 30.723 1.00 48.88 98 ARG A C 1
ATOM 721 O O . ARG A 1 98 ? 22.959 -24.717 30.569 1.00 48.88 98 ARG A O 1
ATOM 728 N N . ALA A 1 99 ? 23.385 -22.977 31.922 1.00 37.78 99 ALA A N 1
ATOM 729 C CA . ALA A 1 99 ? 22.870 -23.600 33.131 1.00 37.78 99 ALA A CA 1
ATOM 730 C C . ALA A 1 99 ? 21.349 -23.752 32.971 1.00 37.78 99 ALA A C 1
ATOM 732 O O . ALA A 1 99 ? 20.689 -22.860 32.437 1.00 37.78 99 ALA A O 1
ATOM 733 N N . GLN A 1 100 ? 20.843 -24.917 33.365 1.00 35.78 100 GLN A N 1
ATOM 734 C CA . GLN A 1 100 ? 19.442 -25.323 33.287 1.00 35.78 100 GLN A CA 1
ATOM 735 C C . GLN A 1 100 ? 18.490 -24.197 33.724 1.00 35.78 100 GLN A C 1
ATOM 737 O O . GLN A 1 100 ? 18.747 -23.514 34.714 1.00 35.78 100 GLN A O 1
ATOM 742 N N . ASP A 1 101 ? 17.402 -24.034 32.968 1.00 44.03 101 ASP A N 1
ATOM 743 C CA . ASP A 1 101 ? 16.332 -23.057 33.172 1.00 44.03 101 ASP A CA 1
ATOM 744 C C . ASP A 1 101 ? 15.934 -22.874 34.642 1.00 44.03 101 ASP A C 1
ATOM 746 O O . ASP A 1 101 ? 15.442 -23.807 35.275 1.00 44.03 101 ASP A O 1
ATOM 750 N N . THR A 1 102 ? 16.078 -21.650 35.161 1.00 34.91 102 THR A N 1
ATOM 751 C CA . THR A 1 102 ? 15.068 -20.947 35.982 1.00 34.91 102 THR A CA 1
ATOM 752 C C . THR A 1 102 ? 15.556 -19.538 36.340 1.00 34.91 102 THR A C 1
ATOM 754 O O . THR A 1 102 ? 16.237 -19.350 37.340 1.00 34.91 102 THR A O 1
ATOM 757 N N . ALA A 1 103 ? 15.207 -18.543 35.517 1.00 29.36 103 ALA A N 1
ATOM 758 C CA . ALA A 1 103 ? 14.818 -17.180 35.923 1.00 29.36 103 ALA A CA 1
ATOM 759 C C . ALA A 1 103 ? 14.676 -16.288 34.668 1.00 29.36 103 ALA A C 1
ATOM 761 O O . ALA A 1 103 ? 15.575 -16.306 33.826 1.00 29.36 103 ALA A O 1
ATOM 762 N N . PRO A 1 104 ? 13.586 -15.512 34.517 1.00 39.59 104 PRO A N 1
ATOM 763 C CA . PRO A 1 104 ? 13.435 -14.575 33.412 1.00 39.59 104 PRO A CA 1
ATOM 764 C C . PRO A 1 104 ? 14.400 -13.398 33.568 1.00 39.59 104 PRO A C 1
ATOM 766 O O . PRO A 1 104 ? 14.543 -12.829 34.650 1.00 39.59 104 PRO A O 1
ATOM 769 N N . ASP A 1 105 ? 15.034 -13.054 32.453 1.00 30.98 105 ASP A N 1
ATOM 770 C CA . ASP A 1 105 ? 15.910 -11.902 32.291 1.00 30.98 105 ASP A CA 1
ATOM 771 C C . ASP A 1 105 ? 15.159 -10.590 32.578 1.00 30.98 105 ASP A C 1
ATOM 773 O O . ASP A 1 105 ? 13.948 -10.484 32.365 1.00 30.98 105 ASP A O 1
ATOM 777 N N . ALA A 1 106 ? 15.893 -9.613 33.101 1.00 34.66 106 ALA A N 1
ATOM 778 C CA . ALA A 1 106 ? 15.384 -8.413 33.751 1.00 34.66 106 ALA A CA 1
ATOM 779 C C . ALA A 1 106 ? 14.315 -7.665 32.930 1.00 34.66 106 ALA A C 1
ATOM 781 O O . ALA A 1 106 ? 14.602 -6.944 31.973 1.00 34.66 106 ALA A O 1
ATOM 782 N N . GLN A 1 107 ? 13.065 -7.783 33.377 1.00 31.36 107 GLN A N 1
ATOM 783 C CA . GLN A 1 107 ? 11.992 -6.866 33.025 1.00 31.36 107 GLN A CA 1
ATOM 784 C C . GLN A 1 107 ? 12.323 -5.491 33.619 1.00 31.36 107 GLN A C 1
ATOM 786 O O . GLN A 1 107 ? 12.439 -5.336 34.836 1.00 31.36 107 GLN A O 1
ATOM 791 N N . LEU A 1 108 ? 12.425 -4.476 32.756 1.00 32.56 108 LEU A N 1
ATOM 792 C CA . LEU A 1 108 ? 12.049 -3.115 33.142 1.00 32.56 108 LEU A CA 1
ATOM 793 C C . LEU A 1 108 ? 10.690 -3.212 33.858 1.00 32.56 108 LEU A C 1
ATOM 795 O O . LEU A 1 108 ? 9.825 -3.942 33.361 1.00 32.56 108 LEU A O 1
ATOM 799 N N . PRO A 1 109 ? 10.501 -2.571 35.025 1.00 28.48 109 PRO A N 1
ATOM 800 C CA . PRO A 1 109 ? 9.299 -2.778 35.815 1.00 28.48 109 PRO A CA 1
ATOM 801 C C . PRO A 1 109 ? 8.070 -2.480 34.947 1.00 28.48 109 PRO A C 1
ATOM 803 O O . PRO A 1 109 ? 8.015 -1.405 34.344 1.00 28.48 109 PRO A O 1
ATOM 806 N N . PRO A 1 110 ? 7.096 -3.404 34.845 1.00 34.72 110 PRO A N 1
ATOM 807 C CA . PRO A 1 110 ? 5.817 -3.062 34.263 1.00 34.72 110 PRO A CA 1
ATOM 808 C C . PRO A 1 110 ? 5.218 -2.004 35.184 1.00 34.72 110 PRO A C 1
ATOM 810 O O . PRO A 1 110 ? 4.909 -2.290 36.343 1.00 34.72 110 PRO A O 1
ATOM 813 N N . GLU A 1 111 ? 5.094 -0.770 34.699 1.00 33.78 111 GLU A N 1
ATOM 814 C CA . GLU A 1 111 ? 4.163 0.163 35.314 1.00 33.78 111 GLU A CA 1
ATOM 815 C C . GLU A 1 111 ? 2.809 -0.539 35.320 1.00 33.78 111 GLU A C 1
ATOM 817 O O . GLU A 1 111 ? 2.231 -0.861 34.279 1.00 33.78 111 GLU A O 1
ATOM 822 N N . GLN A 1 112 ? 2.374 -0.875 36.528 1.00 32.94 112 GLN A N 1
ATOM 823 C CA . GLN A 1 112 ? 1.096 -1.485 36.815 1.00 32.94 112 GLN A CA 1
ATOM 824 C C . GLN A 1 112 ? 0.015 -0.515 36.337 1.00 32.94 112 GLN A C 1
ATOM 826 O O . GLN A 1 112 ? -0.376 0.398 37.059 1.00 32.94 112 GLN A O 1
ATOM 831 N N . ARG A 1 113 ? -0.461 -0.690 35.102 1.00 34.16 113 ARG A N 1
ATOM 832 C CA . ARG A 1 113 ? -1.751 -0.139 34.702 1.00 34.16 113 ARG A CA 1
ATOM 833 C C . ARG A 1 113 ? -2.809 -0.949 35.427 1.00 34.16 113 ARG A C 1
ATOM 835 O O . ARG A 1 113 ? -3.019 -2.125 35.134 1.00 34.16 113 ARG A O 1
ATOM 842 N N . GLU A 1 114 ? -3.415 -0.318 36.423 1.00 31.70 114 GLU A N 1
ATOM 843 C CA . GLU A 1 114 ? -4.613 -0.830 37.068 1.00 31.70 114 GLU A CA 1
ATOM 844 C C . GLU A 1 114 ? -5.674 -1.156 36.000 1.00 31.70 114 GLU A C 1
ATOM 846 O O . GLU A 1 114 ? -5.890 -0.354 35.085 1.00 31.70 114 GLU A O 1
ATOM 851 N N . PRO A 1 115 ? -6.362 -2.307 36.085 1.00 40.50 115 PRO A N 1
ATOM 852 C CA . PRO A 1 115 ? -7.489 -2.604 35.217 1.00 40.50 115 PRO A CA 1
ATOM 853 C C . PRO A 1 115 ? -8.691 -1.774 35.686 1.00 40.50 115 PRO A C 1
ATOM 855 O O . PRO A 1 115 ? -9.495 -2.209 36.509 1.00 40.50 115 PRO A O 1
ATOM 858 N N . GLY A 1 116 ? -8.788 -0.547 35.179 1.00 32.03 116 GLY A N 1
ATOM 859 C CA . GLY A 1 116 ? -9.852 0.397 35.500 1.00 32.03 116 GLY A CA 1
ATOM 860 C C . GLY A 1 116 ? -10.118 1.342 34.330 1.00 32.03 116 GLY A C 1
ATOM 861 O O . GLY A 1 116 ? -9.283 2.181 34.015 1.00 32.03 116 GLY A O 1
ATOM 862 N N . ALA A 1 117 ? -11.305 1.197 33.729 1.00 35.88 117 ALA A N 1
ATOM 863 C CA . ALA A 1 117 ? -11.820 1.877 32.532 1.00 35.88 117 ALA A CA 1
ATOM 864 C C . ALA A 1 117 ? -11.102 1.498 31.220 1.00 35.88 117 ALA A C 1
ATOM 866 O O . ALA A 1 117 ? -9.929 1.796 31.027 1.00 35.88 117 ALA A O 1
ATOM 867 N N . GLY A 1 118 ? -11.815 0.846 30.293 1.00 44.28 118 GLY A N 1
ATOM 868 C CA . GLY A 1 118 ? -11.330 0.624 28.926 1.00 44.28 118 GLY A CA 1
ATOM 869 C C . GLY A 1 118 ? -11.034 1.971 28.273 1.00 44.28 118 GLY A C 1
ATOM 870 O O . GLY A 1 118 ? -11.948 2.756 28.028 1.00 44.28 118 GLY A O 1
ATOM 871 N N . HIS A 1 119 ? -9.752 2.273 28.089 1.00 49.69 119 HIS A N 1
ATOM 872 C CA . HIS A 1 119 ? -9.303 3.528 27.505 1.00 49.69 119 HIS A CA 1
ATOM 873 C C . HIS A 1 119 ? -9.429 3.441 25.982 1.00 49.69 119 HIS A C 1
ATOM 875 O O . HIS A 1 119 ? -9.146 2.399 25.397 1.00 49.69 119 HIS A O 1
ATOM 881 N N . ALA A 1 120 ? -9.764 4.557 25.329 1.00 60.03 120 ALA A N 1
ATOM 882 C CA . ALA A 1 120 ? -9.819 4.693 23.867 1.00 60.03 120 ALA A CA 1
ATOM 883 C C . ALA A 1 120 ? -8.550 4.195 23.125 1.00 60.03 120 ALA A C 1
ATOM 885 O O . ALA A 1 120 ? -8.595 3.919 21.929 1.00 60.03 120 ALA A O 1
ATOM 886 N N . ALA A 1 121 ? -7.427 4.034 23.837 1.00 63.94 121 ALA A N 1
ATOM 887 C CA . ALA A 1 121 ? -6.184 3.456 23.332 1.00 63.94 121 ALA A CA 1
ATOM 888 C C . ALA A 1 121 ? -6.305 1.980 22.893 1.00 63.94 121 ALA A C 1
ATOM 890 O O . ALA A 1 121 ? -5.615 1.586 21.954 1.00 63.94 121 ALA A O 1
ATOM 891 N N . ASP A 1 122 ? -7.202 1.207 23.514 1.00 79.94 122 ASP A N 1
ATOM 892 C CA . ASP A 1 122 ? -7.398 -0.224 23.234 1.00 79.94 122 ASP A CA 1
ATOM 893 C C . ASP A 1 122 ? -8.598 -0.486 22.302 1.00 79.94 122 ASP A C 1
ATOM 895 O O . ASP A 1 122 ? -8.966 -1.639 22.067 1.00 79.94 122 ASP A O 1
ATOM 899 N N . GLU A 1 123 ? -9.223 0.570 21.761 1.00 91.69 123 GLU A N 1
ATOM 900 C CA . GLU A 1 123 ? -10.376 0.456 20.863 1.00 91.69 123 GLU A CA 1
ATOM 901 C C . GLU A 1 123 ? -9.981 -0.305 19.578 1.00 91.69 123 GLU A C 1
ATOM 903 O O . GLU A 1 123 ? -9.088 0.140 18.832 1.00 91.69 123 GLU A O 1
ATOM 908 N N . PRO A 1 124 ? -10.615 -1.462 19.289 1.00 96.62 124 PRO A N 1
ATOM 909 C CA . PRO A 1 124 ? -10.403 -2.173 18.036 1.00 96.62 124 PRO A CA 1
ATOM 910 C C . PRO A 1 124 ? -10.956 -1.365 16.863 1.00 96.62 124 PRO A C 1
ATOM 912 O O . PRO A 1 124 ? -12.008 -0.735 16.971 1.00 96.62 124 PRO A O 1
ATOM 915 N N . ILE A 1 125 ? -10.275 -1.425 15.723 1.00 98.56 125 ILE A N 1
ATOM 916 C CA . ILE A 1 125 ? -10.702 -0.723 14.512 1.00 98.56 125 ILE A CA 1
ATOM 917 C C . ILE A 1 125 ? -11.384 -1.722 13.583 1.00 98.56 125 ILE A C 1
ATOM 919 O O . ILE A 1 125 ? -10.811 -2.759 13.250 1.00 98.56 125 ILE A O 1
ATOM 923 N N . ALA A 1 126 ? -12.623 -1.435 13.198 1.00 98.75 126 ALA A N 1
ATOM 924 C CA . ALA A 1 126 ? -13.346 -2.216 12.212 1.00 98.75 126 ALA A CA 1
ATOM 925 C C . ALA A 1 126 ? -12.870 -1.839 10.809 1.00 98.75 126 ALA A C 1
ATOM 927 O O . ALA A 1 126 ? -12.775 -0.660 10.475 1.00 98.75 126 ALA A O 1
ATOM 928 N N . VAL A 1 127 ? -12.619 -2.850 9.982 1.00 98.75 127 VAL A N 1
ATOM 929 C CA . VAL A 1 127 ? -12.619 -2.690 8.529 1.00 98.75 127 VAL A CA 1
ATOM 930 C C . VAL A 1 127 ? -14.063 -2.871 8.089 1.00 98.75 127 VAL A C 1
ATOM 932 O O . VAL A 1 127 ? -14.627 -3.951 8.286 1.00 98.75 127 VAL A O 1
ATOM 935 N N . VAL A 1 128 ? -14.669 -1.822 7.539 1.00 98.06 128 VAL A N 1
ATOM 936 C CA . VAL A 1 128 ? -16.089 -1.850 7.149 1.00 98.06 128 VAL A CA 1
ATOM 937 C C . VAL A 1 128 ? -16.263 -2.214 5.684 1.00 98.06 128 VAL A C 1
ATOM 939 O O . VAL A 1 128 ? -17.166 -2.962 5.321 1.00 98.06 128 VAL A O 1
ATOM 942 N N . ALA A 1 129 ? -15.340 -1.753 4.845 1.00 98.12 129 ALA A N 1
ATOM 943 C CA . ALA A 1 129 ? -15.277 -2.079 3.435 1.00 98.12 129 ALA A CA 1
ATOM 944 C C . ALA A 1 129 ? -13.851 -1.913 2.913 1.00 98.12 129 ALA A C 1
ATOM 946 O O . ALA A 1 129 ? -12.968 -1.363 3.573 1.00 98.12 129 ALA A O 1
ATOM 947 N N . MET A 1 130 ? -13.644 -2.413 1.704 1.00 98.31 130 MET A N 1
ATOM 948 C CA . MET A 1 130 ? -12.399 -2.304 0.963 1.00 98.31 130 MET A CA 1
ATOM 949 C C . MET A 1 130 ? -12.700 -2.277 -0.533 1.00 98.31 130 MET A C 1
ATOM 951 O O . MET A 1 130 ? -13.683 -2.880 -0.977 1.00 98.31 130 MET A O 1
ATOM 955 N N . ALA A 1 131 ? -11.839 -1.610 -1.289 1.00 98.62 131 ALA A N 1
ATOM 956 C CA . ALA A 1 131 ? -11.835 -1.601 -2.746 1.00 98.62 131 ALA A CA 1
ATOM 957 C C . ALA A 1 131 ? -10.389 -1.614 -3.250 1.00 98.62 131 ALA A C 1
ATOM 959 O O . ALA A 1 131 ? -9.474 -1.172 -2.547 1.00 98.62 131 ALA A O 1
ATOM 960 N N . LEU A 1 132 ? -10.177 -2.170 -4.442 1.00 98.56 132 LEU A N 1
ATOM 961 C CA . LEU A 1 132 ? -8.841 -2.369 -4.992 1.00 98.56 132 LEU A CA 1
ATOM 962 C C . LEU A 1 132 ? -8.830 -2.430 -6.521 1.00 98.56 132 LEU A C 1
ATOM 964 O O . LEU A 1 132 ? -9.852 -2.649 -7.170 1.00 98.56 132 LEU A O 1
ATOM 968 N N . ARG A 1 133 ? -7.633 -2.260 -7.075 1.00 98.62 133 ARG A N 1
ATOM 969 C CA . ARG A 1 133 ? -7.263 -2.525 -8.464 1.00 98.62 133 ARG A CA 1
ATOM 970 C C . ARG A 1 133 ? -5.944 -3.274 -8.447 1.00 98.62 133 ARG A C 1
ATOM 972 O O . ARG A 1 133 ? -4.967 -2.764 -7.898 1.00 98.62 133 ARG A O 1
ATOM 979 N N . LEU A 1 134 ? -5.916 -4.477 -9.007 1.00 98.56 134 LEU A N 1
ATOM 980 C CA . LEU A 1 134 ? -4.743 -5.348 -9.026 1.00 98.56 134 LEU A CA 1
ATOM 981 C C . LEU A 1 134 ? -4.542 -5.973 -10.421 1.00 98.56 134 LEU A C 1
ATOM 983 O O . LEU A 1 134 ? -5.483 -6.036 -11.220 1.00 98.56 134 LEU A O 1
ATOM 987 N N . PRO A 1 135 ? -3.318 -6.435 -10.744 1.00 98.25 135 PRO A N 1
ATOM 988 C CA . PRO A 1 135 ? -3.023 -7.078 -12.019 1.00 98.25 135 PRO A CA 1
ATOM 989 C C . PRO A 1 135 ? -3.907 -8.303 -12.273 1.00 98.25 135 PRO A C 1
ATOM 991 O O . PRO A 1 135 ? -4.427 -8.922 -11.348 1.00 98.25 135 PRO A O 1
ATOM 994 N N . GLY A 1 136 ? -4.045 -8.679 -13.547 1.00 96.19 136 GLY A N 1
ATOM 995 C CA . GLY A 1 136 ? -4.906 -9.797 -13.952 1.00 96.19 136 GLY A CA 1
ATOM 996 C C . GLY A 1 136 ? -6.378 -9.419 -14.148 1.00 96.19 136 GLY A C 1
ATOM 997 O O . GLY A 1 136 ? -7.216 -10.309 -14.233 1.00 96.19 136 GLY A O 1
ATOM 998 N N . GLY A 1 137 ? -6.695 -8.121 -14.245 1.00 95.94 137 GLY A N 1
ATOM 999 C CA . GLY A 1 137 ? -8.074 -7.642 -14.411 1.00 95.94 137 GLY A CA 1
ATOM 1000 C C . GLY A 1 137 ? -8.891 -7.744 -13.124 1.00 95.94 137 GLY A C 1
ATOM 1001 O O . GLY A 1 137 ? -10.090 -8.013 -13.162 1.00 95.94 137 GLY A O 1
ATOM 1002 N N . VAL A 1 138 ? -8.225 -7.596 -11.977 1.00 98.25 138 VAL A N 1
ATOM 1003 C CA . VAL A 1 138 ? -8.859 -7.656 -10.665 1.00 98.25 138 VAL A CA 1
ATOM 1004 C C . VAL A 1 138 ? -9.281 -6.248 -10.264 1.00 98.25 138 VAL A C 1
ATOM 1006 O O . VAL A 1 138 ? -8.448 -5.392 -9.965 1.00 98.25 138 VAL A O 1
ATOM 1009 N N . HIS A 1 139 ? -10.590 -6.024 -10.226 1.00 97.94 139 HIS A N 1
ATOM 1010 C CA . HIS A 1 139 ? -11.205 -4.744 -9.876 1.00 97.94 139 HIS A CA 1
ATOM 1011 C C . HIS A 1 139 ? -11.987 -4.794 -8.560 1.00 97.94 139 HIS A C 1
ATOM 1013 O O . HIS A 1 139 ? -12.438 -3.758 -8.081 1.00 97.94 139 HIS A O 1
ATOM 1019 N N . THR A 1 140 ? -12.153 -5.976 -7.956 1.00 98.25 140 THR A N 1
ATOM 1020 C CA . THR A 1 140 ? -12.860 -6.126 -6.678 1.00 98.25 140 THR A CA 1
ATOM 1021 C C . THR A 1 140 ? -12.152 -7.092 -5.721 1.00 98.25 140 THR A C 1
ATOM 1023 O O . THR A 1 140 ? -11.427 -7.988 -6.165 1.00 98.25 140 THR A O 1
ATOM 1026 N N . PRO A 1 141 ? -12.386 -6.970 -4.398 1.00 98.12 141 PRO A N 1
ATOM 1027 C CA . PRO A 1 141 ? -11.906 -7.942 -3.413 1.00 98.12 141 PRO A CA 1
ATOM 1028 C C . PRO A 1 141 ? -12.365 -9.378 -3.700 1.00 98.12 141 PRO A C 1
ATOM 1030 O O . PRO A 1 141 ? -11.619 -10.325 -3.465 1.00 98.12 141 PRO A O 1
ATOM 1033 N N . GLU A 1 142 ? -13.573 -9.550 -4.242 1.00 98.19 142 GLU A N 1
ATOM 1034 C CA . GLU A 1 142 ? -14.107 -10.865 -4.610 1.00 98.19 142 GLU A CA 1
ATOM 1035 C C . GLU A 1 142 ? -13.307 -11.501 -5.755 1.00 98.19 142 GLU A C 1
ATOM 1037 O O . GLU A 1 142 ? -12.912 -12.661 -5.661 1.00 98.19 142 GLU A O 1
ATOM 1042 N N . GLN A 1 143 ? -12.997 -10.729 -6.801 1.00 98.50 143 GLN A N 1
ATOM 1043 C CA . GLN A 1 143 ? -12.154 -11.191 -7.909 1.00 98.50 143 GLN A CA 1
ATOM 1044 C C . GLN A 1 143 ? -10.730 -11.500 -7.441 1.00 98.50 143 GLN A C 1
ATOM 1046 O O . GLN A 1 143 ? -10.113 -12.458 -7.906 1.00 98.50 143 GLN A O 1
ATOM 1051 N N . PHE A 1 144 ? -10.209 -10.719 -6.490 1.00 98.38 144 PHE A N 1
ATOM 1052 C CA . PHE A 1 144 ? -8.905 -10.997 -5.898 1.00 98.38 144 PHE A CA 1
ATOM 1053 C C . PHE A 1 144 ? -8.907 -12.336 -5.155 1.00 98.38 144 PHE A C 1
ATOM 1055 O O . PHE A 1 144 ? -7.997 -13.145 -5.328 1.00 98.38 144 PHE A O 1
ATOM 1062 N N . TRP A 1 145 ? -9.959 -12.613 -4.382 1.00 98.19 145 TRP A N 1
ATOM 1063 C CA . TRP A 1 145 ? -10.121 -13.897 -3.710 1.00 98.19 145 TRP A CA 1
ATOM 1064 C C . TRP A 1 145 ? -10.212 -15.072 -4.694 1.00 98.19 145 TRP A C 1
ATOM 1066 O O . TRP A 1 145 ? -9.591 -16.110 -4.467 1.00 98.19 145 TRP A O 1
ATOM 1076 N N . GLU A 1 146 ? -10.942 -14.927 -5.801 1.00 98.38 146 GLU A N 1
ATOM 1077 C CA . GLU A 1 146 ? -11.012 -15.947 -6.859 1.00 98.38 146 GLU A CA 1
ATOM 1078 C C . GLU A 1 146 ? -9.637 -16.223 -7.486 1.00 98.38 146 GLU A C 1
ATOM 1080 O O . GLU A 1 146 ? -9.273 -17.383 -7.695 1.00 98.38 146 GLU A O 1
ATOM 1085 N N . LEU A 1 147 ? -8.841 -15.176 -7.724 1.00 98.12 147 LEU A N 1
ATOM 1086 C CA . LEU A 1 147 ? -7.474 -15.289 -8.236 1.00 98.12 147 LEU A CA 1
ATOM 1087 C C . LEU A 1 147 ? -6.573 -16.057 -7.256 1.00 98.12 147 LEU A C 1
ATOM 1089 O O . LEU A 1 147 ? -5.924 -17.031 -7.649 1.00 98.12 147 LEU A O 1
ATOM 1093 N N . LEU A 1 148 ? -6.573 -15.656 -5.979 1.00 97.81 148 LEU A N 1
ATOM 1094 C CA . LEU A 1 148 ? -5.757 -16.273 -4.928 1.00 97.81 148 LEU A CA 1
ATOM 1095 C C . LEU A 1 148 ? -6.154 -17.730 -4.666 1.00 97.81 148 LEU A C 1
ATOM 1097 O O . LEU A 1 148 ? -5.305 -18.620 -4.673 1.00 97.81 148 LEU A O 1
ATOM 1101 N N . SER A 1 149 ? -7.448 -17.993 -4.467 1.00 98.06 149 SER A N 1
ATOM 1102 C CA . SER A 1 149 ? -7.961 -19.345 -4.200 1.00 98.06 149 SER A CA 1
ATOM 1103 C C . SER A 1 149 ? -7.826 -20.279 -5.406 1.00 98.06 149 SER A C 1
ATOM 1105 O O . SER A 1 149 ? -7.707 -21.493 -5.236 1.00 98.06 149 SER A O 1
ATOM 1107 N N . GLY A 1 150 ? -7.779 -19.721 -6.619 1.00 97.81 150 GLY A N 1
ATOM 1108 C CA . GLY A 1 150 ? -7.463 -20.440 -7.848 1.00 97.81 150 GLY A CA 1
ATOM 1109 C C . GLY A 1 150 ? -5.969 -20.693 -8.077 1.00 97.81 150 GLY A C 1
ATOM 1110 O O . GLY A 1 150 ? -5.633 -21.384 -9.039 1.00 97.81 150 GLY A O 1
ATOM 1111 N N . GLY A 1 151 ? -5.075 -20.146 -7.242 1.00 96.88 151 GLY A N 1
ATOM 1112 C CA . GLY A 1 151 ? -3.622 -20.260 -7.410 1.00 96.88 151 GLY A CA 1
ATOM 1113 C C . GLY A 1 151 ? -3.114 -19.644 -8.717 1.00 96.88 151 GLY A C 1
ATOM 1114 O O . GLY A 1 151 ? -2.166 -20.154 -9.314 1.00 96.88 151 GLY A O 1
ATOM 1115 N N . GLN A 1 152 ? -3.791 -18.604 -9.208 1.00 96.75 152 GLN A N 1
ATOM 1116 C CA . GLN A 1 152 ? -3.483 -17.985 -10.492 1.00 96.75 152 GLN A CA 1
ATOM 1117 C C . GLN A 1 152 ? -2.326 -16.988 -10.367 1.00 96.75 152 GLN A C 1
ATOM 1119 O O . GLN A 1 152 ? -2.196 -16.271 -9.378 1.00 96.75 152 GLN A O 1
ATOM 1124 N N . ASP A 1 153 ? -1.502 -16.922 -11.411 1.00 95.50 153 ASP A N 1
ATOM 1125 C CA . ASP A 1 153 ? -0.385 -15.986 -11.522 1.00 95.50 153 ASP A CA 1
ATOM 1126 C C . ASP A 1 153 ? -0.764 -14.822 -12.450 1.00 95.50 153 ASP A C 1
ATOM 1128 O O . ASP A 1 153 ? -1.008 -15.020 -13.642 1.00 95.50 153 ASP A O 1
ATOM 1132 N N . ALA A 1 154 ? -0.809 -13.609 -11.894 1.00 96.38 154 ALA A N 1
ATOM 1133 C CA . ALA A 1 154 ? -1.187 -12.386 -12.605 1.00 96.38 154 ALA A CA 1
ATOM 1134 C C . ALA A 1 154 ? -0.019 -11.708 -13.350 1.00 96.38 154 ALA A C 1
ATOM 1136 O O . ALA A 1 154 ? -0.190 -10.625 -13.922 1.00 96.38 154 ALA A O 1
ATOM 1137 N N . VAL A 1 155 ? 1.181 -12.301 -13.335 1.00 96.56 155 VAL A N 1
ATOM 1138 C CA . VAL A 1 155 ? 2.347 -11.762 -14.038 1.00 96.56 155 VAL A CA 1
ATOM 1139 C C . VAL A 1 155 ? 2.120 -11.798 -15.551 1.00 96.56 155 VAL A C 1
ATOM 1141 O O . VAL A 1 155 ? 1.889 -12.842 -16.159 1.00 96.56 155 VAL A O 1
ATOM 1144 N N . SER A 1 156 ? 2.252 -10.633 -16.179 1.00 95.44 156 SER A N 1
ATOM 1145 C CA . SER A 1 156 ? 2.096 -10.421 -17.620 1.00 95.44 156 SER A CA 1
ATOM 1146 C C . SER A 1 156 ? 3.375 -9.841 -18.234 1.00 95.44 156 SER A C 1
ATOM 1148 O O . SER A 1 156 ? 4.364 -9.627 -17.534 1.00 95.44 156 SER A O 1
ATOM 1150 N N . GLY A 1 157 ? 3.397 -9.621 -19.551 1.00 94.31 157 GLY A N 1
ATOM 1151 C CA . GLY A 1 157 ? 4.488 -8.888 -20.205 1.00 94.31 157 GLY A CA 1
ATOM 1152 C C . GLY A 1 157 ? 4.488 -7.396 -19.847 1.00 94.31 157 GLY A C 1
ATOM 1153 O O . GLY A 1 157 ? 3.497 -6.876 -19.340 1.00 94.31 157 GLY A O 1
ATOM 1154 N N . LEU A 1 158 ? 5.592 -6.696 -20.136 1.00 93.56 158 LEU A N 1
ATOM 1155 C CA . LEU A 1 158 ? 5.655 -5.232 -19.985 1.00 93.56 158 LEU A CA 1
ATOM 1156 C C . LEU A 1 158 ? 4.538 -4.529 -20.792 1.00 93.56 158 LEU A C 1
ATOM 1158 O O . LEU A 1 158 ? 4.224 -4.980 -21.900 1.00 93.56 158 LEU A O 1
ATOM 1162 N N . PRO A 1 159 ? 3.970 -3.417 -20.289 1.00 93.56 159 PRO A N 1
ATOM 1163 C CA . PRO A 1 159 ? 2.869 -2.722 -20.945 1.00 93.56 159 PRO A CA 1
ATOM 1164 C C . PRO A 1 159 ? 3.306 -2.126 -22.288 1.00 93.56 159 PRO A C 1
ATOM 1166 O O . PRO A 1 159 ? 4.331 -1.451 -22.394 1.00 93.56 159 PRO A O 1
ATOM 1169 N N . THR A 1 160 ? 2.498 -2.337 -23.328 1.00 93.19 160 THR A N 1
ATOM 1170 C CA . THR A 1 160 ? 2.751 -1.822 -24.688 1.00 93.19 160 THR A CA 1
ATOM 1171 C C . THR A 1 160 ? 2.019 -0.510 -24.978 1.00 93.19 160 THR A C 1
ATOM 1173 O O . THR A 1 160 ? 2.187 0.067 -26.048 1.00 93.19 160 THR A O 1
ATOM 1176 N N . ASN A 1 161 ? 1.194 -0.031 -24.046 1.00 91.12 161 ASN A N 1
ATOM 1177 C CA . ASN A 1 161 ? 0.313 1.130 -24.198 1.00 91.12 161 ASN A CA 1
ATOM 1178 C C . ASN A 1 161 ? 0.800 2.384 -23.447 1.00 91.12 161 ASN A C 1
ATOM 1180 O O . ASN A 1 161 ? 0.044 3.338 -23.297 1.00 91.12 161 ASN A O 1
ATOM 1184 N N . ARG A 1 162 ? 2.058 2.405 -22.987 1.00 90.44 162 ARG A N 1
ATOM 1185 C CA . ARG A 1 162 ? 2.641 3.521 -22.208 1.00 90.44 162 ARG A CA 1
ATOM 1186 C C . ARG A 1 162 ? 3.747 4.287 -22.931 1.00 90.44 162 ARG A C 1
ATOM 1188 O O . ARG A 1 162 ? 4.435 5.104 -22.331 1.00 90.44 162 ARG A O 1
ATOM 1195 N N . GLY A 1 163 ? 3.948 4.001 -24.218 1.00 89.94 163 GLY A N 1
ATOM 1196 C CA . GLY A 1 163 ? 4.997 4.634 -25.024 1.00 89.94 163 GLY A CA 1
ATOM 1197 C C . GLY A 1 163 ? 6.421 4.208 -24.647 1.00 89.94 163 GLY A C 1
ATOM 1198 O O . GLY A 1 163 ? 7.372 4.908 -24.979 1.00 89.94 163 GLY A O 1
ATOM 1199 N N . TRP A 1 164 ? 6.583 3.082 -23.947 1.00 91.94 164 TRP A N 1
ATOM 1200 C CA . TRP A 1 164 ? 7.898 2.541 -23.607 1.00 91.94 164 TRP A CA 1
ATOM 1201 C C . TRP A 1 164 ? 8.569 1.948 -24.849 1.00 91.94 164 TRP A C 1
ATOM 1203 O O . TRP A 1 164 ? 7.971 1.133 -25.553 1.00 91.94 164 TRP A O 1
ATOM 1213 N N . ASP A 1 165 ? 9.834 2.294 -25.086 1.00 91.12 165 ASP A N 1
ATOM 1214 C CA . ASP A 1 165 ? 10.658 1.638 -26.105 1.00 91.12 165 ASP A CA 1
ATOM 1215 C C . ASP A 1 165 ? 11.146 0.275 -25.582 1.00 91.12 165 ASP A C 1
ATOM 1217 O O . ASP A 1 165 ? 12.229 0.144 -25.012 1.00 91.12 165 ASP A O 1
ATOM 1221 N N . LEU A 1 166 ? 10.304 -0.752 -25.727 1.00 90.88 166 LEU A N 1
ATOM 1222 C CA . LEU A 1 166 ? 10.570 -2.104 -25.218 1.00 90.88 166 LEU A CA 1
ATOM 1223 C C . LEU A 1 166 ? 11.726 -2.821 -25.939 1.00 90.88 166 LEU A C 1
ATOM 1225 O O . LEU A 1 166 ? 12.235 -3.826 -25.424 1.00 90.88 166 LEU A O 1
ATOM 1229 N N . GLU A 1 167 ? 12.114 -2.353 -27.129 1.00 88.44 167 GLU A N 1
ATOM 1230 C CA . GLU A 1 167 ? 13.277 -2.867 -27.851 1.00 88.44 167 GLU A CA 1
ATOM 1231 C C . GLU A 1 167 ? 14.556 -2.314 -27.224 1.00 88.44 167 GLU A C 1
ATOM 1233 O O . GLU A 1 167 ? 15.416 -3.094 -26.815 1.00 88.44 167 GLU A O 1
ATOM 1238 N N . ALA A 1 168 ? 14.642 -0.991 -27.046 1.00 88.31 168 ALA A N 1
ATOM 1239 C CA . ALA A 1 168 ? 15.789 -0.354 -26.403 1.00 88.31 168 ALA A CA 1
ATOM 1240 C C . ALA A 1 168 ? 15.916 -0.715 -24.914 1.00 88.31 168 ALA A C 1
ATOM 1242 O O . ALA A 1 168 ? 17.031 -0.797 -24.395 1.00 88.31 168 ALA A O 1
ATOM 1243 N N . LEU A 1 169 ? 14.791 -0.950 -24.230 1.00 88.19 169 LEU A N 1
ATOM 1244 C CA . LEU A 1 169 ? 14.760 -1.280 -22.805 1.00 88.19 169 LEU A CA 1
ATOM 1245 C C . LEU A 1 169 ? 15.301 -2.687 -22.514 1.00 88.19 169 LEU A C 1
ATOM 1247 O O . LEU A 1 169 ? 15.860 -2.917 -21.446 1.00 88.19 169 LEU A O 1
ATOM 1251 N N . GLY A 1 170 ? 15.139 -3.643 -23.428 1.00 85.75 170 GLY A N 1
ATOM 1252 C CA . GLY A 1 170 ? 15.493 -5.039 -23.177 1.00 85.75 170 GLY A CA 1
ATOM 1253 C C . GLY A 1 170 ? 16.951 -5.358 -23.499 1.00 85.75 170 GLY A C 1
ATOM 1254 O O . GLY A 1 170 ? 17.356 -5.290 -24.656 1.00 85.75 170 GLY A O 1
ATOM 1255 N N . HIS A 1 171 ? 17.732 -5.814 -22.515 1.00 82.69 171 HIS A N 1
ATOM 1256 C CA . HIS A 1 171 ? 19.097 -6.288 -22.771 1.00 82.69 171 HIS A CA 1
ATOM 1257 C C . HIS A 1 171 ? 19.520 -7.418 -21.815 1.00 82.69 171 HIS A C 1
ATOM 1259 O O . HIS A 1 171 ? 19.206 -7.361 -20.627 1.00 82.69 171 HIS A O 1
ATOM 1265 N N . PRO A 1 172 ? 20.246 -8.452 -22.292 1.00 78.75 172 PRO A N 1
ATOM 1266 C CA . PRO A 1 172 ? 20.638 -9.586 -21.452 1.00 78.75 172 PRO A CA 1
ATOM 1267 C C . PRO A 1 172 ? 21.764 -9.262 -20.457 1.00 78.75 172 PRO A C 1
ATOM 1269 O O . PRO A 1 172 ? 21.860 -9.918 -19.423 1.00 78.75 172 PRO A O 1
ATOM 1272 N N . ASP A 1 173 ? 22.626 -8.285 -20.764 1.00 80.75 173 ASP A N 1
ATOM 1273 C CA . ASP A 1 173 ? 23.706 -7.851 -19.864 1.00 80.75 173 ASP A CA 1
ATOM 1274 C C . ASP A 1 173 ? 23.156 -6.988 -18.712 1.00 80.75 173 ASP A C 1
ATOM 1276 O O . ASP A 1 173 ? 22.715 -5.865 -18.977 1.00 80.75 173 ASP A O 1
ATOM 1280 N N . PRO A 1 174 ? 23.228 -7.451 -17.448 1.00 70.12 174 PRO A N 1
ATOM 1281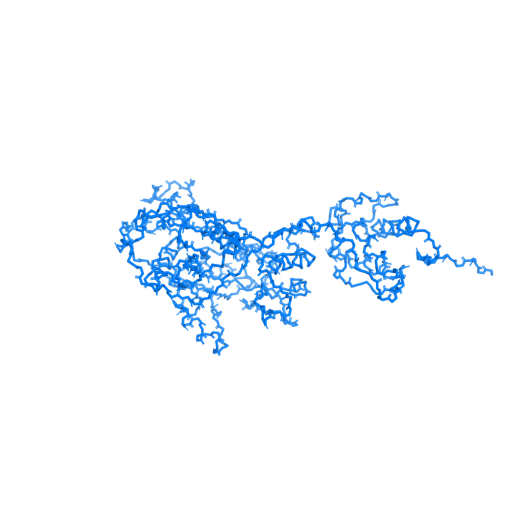 C CA . PRO A 1 174 ? 22.738 -6.704 -16.290 1.00 70.12 174 PRO A CA 1
ATOM 1282 C C . PRO A 1 174 ? 23.554 -5.438 -15.990 1.00 70.12 174 PRO A C 1
ATOM 1284 O O . PRO A 1 174 ? 23.096 -4.579 -15.243 1.00 70.12 174 PRO A O 1
ATOM 1287 N N . LYS A 1 175 ? 24.764 -5.304 -16.549 1.00 75.94 175 LYS A N 1
ATOM 1288 C CA . LYS A 1 175 ? 25.622 -4.127 -16.344 1.00 75.94 175 LYS A CA 1
ATOM 1289 C C . LYS A 1 175 ? 25.330 -3.001 -17.329 1.00 75.94 175 LYS A C 1
ATOM 1291 O O . LYS A 1 175 ? 25.853 -1.897 -17.161 1.00 75.94 175 LYS A O 1
ATOM 1296 N N . ARG A 1 176 ? 24.528 -3.257 -18.368 1.00 81.62 176 ARG A N 1
ATOM 1297 C CA . ARG A 1 176 ? 24.197 -2.232 -19.353 1.00 81.62 176 ARG A CA 1
ATOM 1298 C C . ARG A 1 176 ? 23.267 -1.197 -18.727 1.00 81.62 176 ARG A C 1
ATOM 1300 O O . ARG A 1 176 ? 22.211 -1.502 -18.183 1.00 81.62 176 ARG A O 1
ATOM 1307 N N . GLN A 1 177 ? 23.686 0.061 -18.795 1.00 82.69 177 GLN A N 1
ATOM 1308 C CA . GLN A 1 177 ? 22.908 1.164 -18.250 1.00 82.69 177 GLN A CA 1
ATOM 1309 C C . GLN A 1 177 ? 21.657 1.418 -19.096 1.00 82.69 177 GLN A C 1
ATOM 1311 O O . GLN A 1 177 ? 21.727 1.421 -20.322 1.00 82.69 177 GLN A O 1
ATOM 1316 N N . GLY A 1 178 ? 20.534 1.694 -18.426 1.00 84.19 178 GLY A N 1
ATOM 1317 C CA . GLY A 1 178 ? 19.289 2.096 -19.092 1.00 84.19 178 GLY A CA 1
ATOM 1318 C C . GLY A 1 178 ? 18.442 0.926 -19.593 1.00 84.19 178 GLY A C 1
ATOM 1319 O O . GLY A 1 178 ? 17.449 1.157 -20.268 1.00 84.19 178 GLY A O 1
ATOM 1320 N N . THR A 1 179 ? 18.829 -0.311 -19.274 1.00 87.50 179 THR A N 1
ATOM 1321 C CA . THR A 1 179 ? 18.156 -1.525 -19.745 1.00 87.50 179 THR A CA 1
ATOM 1322 C C . THR A 1 179 ? 17.716 -2.409 -18.585 1.00 87.50 179 THR A C 1
ATOM 1324 O O . THR A 1 179 ? 18.288 -2.343 -17.498 1.00 87.50 179 THR A O 1
ATOM 1327 N N . VAL A 1 180 ? 16.731 -3.266 -18.837 1.00 86.75 180 VAL A N 1
ATOM 1328 C CA . VAL A 1 180 ? 16.132 -4.201 -17.884 1.00 86.75 180 VAL A CA 1
ATOM 1329 C C . VAL A 1 180 ? 16.232 -5.614 -18.455 1.00 86.75 180 VAL A C 1
ATOM 1331 O O . VAL A 1 180 ? 15.976 -5.842 -19.641 1.00 86.75 180 VAL A O 1
ATOM 1334 N N . ARG A 1 181 ? 16.609 -6.580 -17.609 1.00 83.19 181 ARG A N 1
ATOM 1335 C CA . ARG A 1 181 ? 16.607 -8.006 -17.979 1.00 83.19 181 ARG A CA 1
ATOM 1336 C C . ARG A 1 181 ? 15.218 -8.635 -17.837 1.00 83.19 181 ARG A C 1
ATOM 1338 O O . ARG A 1 181 ? 14.832 -9.456 -18.667 1.00 83.19 181 ARG A O 1
ATOM 1345 N N . GLN A 1 182 ? 14.493 -8.256 -16.787 1.00 85.81 182 GLN A N 1
ATOM 1346 C CA . GLN A 1 182 ? 13.103 -8.637 -16.547 1.00 85.81 182 GLN A CA 1
ATOM 1347 C C . GLN A 1 182 ? 12.202 -8.104 -17.676 1.00 85.81 182 GLN A C 1
ATOM 1349 O O . GLN A 1 182 ? 12.278 -6.932 -18.044 1.00 85.81 182 GLN A O 1
ATOM 1354 N N . ARG A 1 183 ? 11.341 -8.965 -18.235 1.00 85.44 183 ARG A N 1
ATOM 1355 C CA . ARG A 1 183 ? 10.390 -8.604 -19.313 1.00 85.44 183 ARG A CA 1
ATOM 1356 C C . ARG A 1 183 ? 8.923 -8.833 -18.938 1.00 85.44 183 ARG A C 1
ATOM 1358 O O . ARG A 1 183 ? 8.052 -8.810 -19.807 1.00 85.44 183 ARG A O 1
ATOM 1365 N N . SER A 1 184 ? 8.664 -9.062 -17.661 1.00 93.44 184 SER A N 1
ATOM 1366 C CA . SER A 1 184 ? 7.359 -9.417 -17.117 1.00 93.44 184 SER A CA 1
ATOM 1367 C C . SER A 1 184 ? 7.150 -8.779 -15.750 1.00 93.44 184 SER A C 1
ATOM 1369 O O . SER A 1 184 ? 8.118 -8.413 -15.097 1.00 93.44 184 SER A O 1
ATOM 1371 N N . GLY A 1 185 ? 5.906 -8.616 -15.322 1.00 95.44 185 GLY A N 1
ATOM 1372 C CA . GLY A 1 185 ? 5.538 -8.054 -14.023 1.00 95.44 185 GLY A CA 1
ATOM 1373 C C . GLY A 1 185 ? 4.022 -7.986 -13.860 1.00 95.44 185 GLY A C 1
ATOM 1374 O O . GLY A 1 185 ? 3.272 -8.372 -14.763 1.00 95.44 185 GLY A O 1
ATOM 1375 N N . GLY A 1 186 ? 3.563 -7.502 -12.712 1.00 97.31 186 GLY A N 1
ATOM 1376 C CA . GLY A 1 186 ? 2.147 -7.219 -12.485 1.00 97.31 186 GLY A CA 1
ATOM 1377 C C . GLY A 1 186 ? 1.798 -5.818 -12.981 1.00 97.31 186 GLY A C 1
ATOM 1378 O O . GLY A 1 186 ? 2.310 -4.844 -12.444 1.00 97.31 186 GLY A O 1
ATOM 1379 N N . PHE A 1 187 ? 0.931 -5.689 -13.984 1.00 97.62 187 PHE A N 1
ATOM 1380 C CA . PHE A 1 187 ? 0.564 -4.382 -14.537 1.00 97.62 187 PHE A CA 1
ATOM 1381 C C . PHE A 1 187 ? -0.949 -4.183 -14.579 1.00 97.62 187 PHE A C 1
ATOM 1383 O O . PHE A 1 187 ? -1.700 -5.108 -14.901 1.00 97.62 187 PHE A O 1
ATOM 1390 N N . LEU A 1 188 ? -1.365 -2.950 -14.301 1.00 97.50 188 LEU A N 1
ATOM 1391 C CA . LEU A 1 188 ? -2.701 -2.426 -14.556 1.00 97.50 188 LEU A CA 1
ATOM 1392 C C . LEU A 1 188 ? -2.724 -1.866 -15.984 1.00 97.50 188 LEU A C 1
ATOM 1394 O O . LEU A 1 188 ? -2.254 -0.755 -16.255 1.00 97.50 188 LEU A O 1
ATOM 1398 N N . HIS A 1 189 ? -3.199 -2.666 -16.939 1.00 92.69 189 HIS A N 1
ATOM 1399 C CA . HIS A 1 189 ? -3.214 -2.273 -18.358 1.00 92.69 189 HIS A CA 1
ATOM 1400 C C . HIS A 1 189 ? -4.198 -1.131 -18.639 1.00 92.69 189 HIS A C 1
ATOM 1402 O O . HIS A 1 189 ? -3.979 -0.354 -19.566 1.00 92.69 189 HIS A O 1
ATOM 1408 N N . ASP A 1 190 ? -5.215 -1.005 -17.797 1.00 93.12 190 ASP A N 1
ATOM 1409 C CA . ASP A 1 190 ? -6.258 0.018 -17.750 1.00 93.12 190 ASP A CA 1
ATOM 1410 C C . ASP A 1 190 ? -5.902 1.221 -16.858 1.00 93.12 190 ASP A C 1
ATOM 1412 O O . ASP A 1 190 ? -6.696 2.142 -16.735 1.00 93.12 190 ASP A O 1
ATOM 1416 N N . ALA A 1 191 ? -4.694 1.289 -16.279 1.00 92.88 191 ALA A N 1
ATOM 1417 C CA . ALA A 1 191 ? -4.261 2.445 -15.478 1.00 92.88 191 ALA A CA 1
ATOM 1418 C C . ALA A 1 191 ? -4.443 3.834 -16.144 1.00 92.88 191 ALA A C 1
ATOM 1420 O O . ALA A 1 191 ? -4.562 4.822 -15.416 1.00 92.88 191 ALA A O 1
ATOM 1421 N N . PRO A 1 192 ? -4.407 3.982 -17.489 1.00 90.94 192 PRO A N 1
ATOM 1422 C CA . PRO A 1 192 ? -4.716 5.259 -18.130 1.00 90.94 192 PRO A CA 1
ATOM 1423 C C . PRO A 1 192 ? -6.195 5.666 -18.076 1.00 90.94 192 PRO A C 1
ATOM 1425 O O . PRO A 1 192 ? -6.466 6.857 -18.254 1.00 90.94 192 PRO A O 1
ATOM 1428 N N . ASP A 1 193 ? -7.112 4.723 -17.868 1.00 94.44 193 ASP A N 1
ATOM 1429 C CA . ASP A 1 193 ? -8.555 4.951 -17.896 1.00 94.44 193 ASP A CA 1
ATOM 1430 C C . ASP A 1 193 ? -9.000 5.701 -16.631 1.00 94.44 193 ASP A C 1
ATOM 1432 O O . ASP A 1 193 ? -8.430 5.521 -15.555 1.00 94.44 193 ASP A O 1
ATOM 1436 N N . PHE A 1 194 ? -9.959 6.621 -16.780 1.00 97.69 194 PHE A N 1
ATOM 1437 C CA . PHE A 1 194 ? -10.491 7.424 -15.674 1.00 97.69 194 PHE A CA 1
ATOM 1438 C C . PHE A 1 194 ? -11.780 8.149 -16.073 1.00 97.69 194 PHE A C 1
ATOM 1440 O O . PHE A 1 194 ? -11.812 8.831 -17.104 1.00 97.69 194 PHE A O 1
ATOM 1447 N N . ASP A 1 195 ? -12.815 8.071 -15.235 1.00 97.44 195 ASP A N 1
ATOM 1448 C CA . ASP A 1 195 ? -14.059 8.830 -15.423 1.00 97.44 195 ASP A CA 1
ATOM 1449 C C . ASP A 1 195 ? -13.926 10.260 -14.870 1.00 97.44 195 ASP A C 1
ATOM 1451 O O . ASP A 1 195 ? -14.309 10.581 -13.744 1.00 97.44 195 ASP A O 1
ATOM 1455 N N . ALA A 1 196 ? -13.323 11.140 -15.670 1.00 95.81 196 ALA A N 1
ATOM 1456 C CA . ALA A 1 196 ? -13.060 12.518 -15.263 1.00 95.81 196 ALA A CA 1
ATOM 1457 C C . ALA A 1 196 ? -14.349 13.325 -15.020 1.00 95.81 196 ALA A C 1
ATOM 1459 O O . ALA A 1 196 ? -14.423 14.090 -14.054 1.00 95.81 196 ALA A O 1
ATOM 1460 N N . ASP A 1 197 ? -15.365 13.133 -15.866 1.00 95.25 197 ASP A N 1
ATOM 1461 C CA . ASP A 1 197 ? -16.624 13.878 -15.797 1.00 95.25 197 ASP A CA 1
ATOM 1462 C C . ASP A 1 197 ? -17.391 13.541 -14.511 1.00 95.25 197 ASP A C 1
ATOM 1464 O O . ASP A 1 197 ? -17.924 14.448 -13.867 1.00 95.25 197 ASP A O 1
ATOM 1468 N N . PHE A 1 198 ? -17.380 12.271 -14.087 1.00 96.25 198 PHE A N 1
ATOM 1469 C CA . PHE A 1 198 ? -17.981 11.834 -12.826 1.00 96.25 198 PHE A CA 1
ATOM 1470 C C . PHE A 1 198 ? -17.423 12.581 -11.608 1.00 96.25 198 PHE A C 1
ATOM 1472 O O . PHE A 1 198 ? -18.180 13.045 -10.755 1.00 96.25 198 PHE A O 1
ATOM 1479 N N . PHE A 1 199 ? -16.102 12.771 -11.552 1.00 94.88 199 PHE A N 1
ATOM 1480 C CA . PHE A 1 199 ? -15.442 13.504 -10.467 1.00 94.88 199 PHE A CA 1
ATOM 1481 C C . PHE A 1 199 ? -15.428 15.030 -10.666 1.00 94.88 199 PHE A C 1
ATOM 1483 O O . PHE A 1 199 ? -14.829 15.746 -9.859 1.00 94.88 199 PHE A O 1
ATOM 1490 N N . GLY A 1 200 ? -16.070 15.548 -11.719 1.00 91.50 200 GLY A N 1
ATOM 1491 C CA . GLY A 1 200 ? -16.081 16.978 -12.040 1.00 91.50 200 GLY A CA 1
ATOM 1492 C C . GLY A 1 200 ? -14.709 17.523 -12.449 1.00 91.50 200 GLY A C 1
ATOM 1493 O O . GLY A 1 200 ? -14.430 18.708 -12.261 1.00 91.50 200 GLY A O 1
ATOM 1494 N N . ILE A 1 201 ? -13.842 16.663 -12.983 1.00 92.12 201 ILE A N 1
ATOM 1495 C CA . ILE A 1 201 ? -12.471 16.979 -13.379 1.00 92.12 201 ILE A CA 1
ATOM 1496 C C . ILE A 1 201 ? -12.439 17.216 -14.887 1.00 92.12 201 ILE A C 1
ATOM 1498 O O . ILE A 1 201 ? -12.905 16.404 -15.679 1.00 92.12 201 ILE A O 1
ATOM 1502 N N . SER A 1 202 ? -11.858 18.339 -15.313 1.00 91.25 202 SER A N 1
ATOM 1503 C CA . SER A 1 202 ? -11.760 18.630 -16.747 1.00 91.25 202 SER A CA 1
ATOM 1504 C C . SER A 1 202 ? -10.830 17.634 -17.462 1.00 91.25 202 SER A C 1
ATOM 1506 O O . SER A 1 202 ? -9.819 17.230 -16.881 1.00 91.25 202 SER A O 1
ATOM 1508 N N . PRO A 1 203 ? -11.050 17.321 -18.754 1.00 89.31 203 PRO A N 1
ATOM 1509 C CA . PRO A 1 203 ? -10.161 16.428 -19.505 1.00 89.31 203 PRO A CA 1
ATOM 1510 C C . PRO A 1 203 ? -8.687 16.865 -19.499 1.00 89.31 203 PRO A C 1
ATOM 1512 O O . PRO A 1 203 ? -7.778 16.037 -19.477 1.00 89.31 203 PRO A O 1
ATOM 1515 N N . ARG A 1 204 ? -8.437 18.183 -19.481 1.00 87.19 204 ARG A N 1
ATOM 1516 C CA . ARG A 1 204 ? -7.085 18.751 -19.396 1.00 87.19 204 ARG A CA 1
ATOM 1517 C C . ARG A 1 204 ? -6.433 18.451 -18.046 1.00 87.19 204 ARG A C 1
ATOM 1519 O O . ARG A 1 204 ? -5.261 18.099 -18.007 1.00 87.19 204 ARG A O 1
ATOM 1526 N N . GLU A 1 205 ? -7.174 18.595 -16.954 1.00 89.75 205 GLU A N 1
ATOM 1527 C CA . GLU A 1 205 ? -6.670 18.262 -15.623 1.00 89.75 205 GLU A CA 1
ATOM 1528 C C . GLU A 1 205 ? -6.437 16.755 -15.479 1.00 89.75 205 GLU A C 1
ATOM 1530 O O . GLU A 1 205 ? -5.353 16.357 -15.062 1.00 89.75 205 GLU A O 1
ATOM 1535 N N . ALA A 1 206 ? -7.390 15.925 -15.911 1.00 92.69 206 ALA A N 1
ATOM 1536 C CA . ALA A 1 206 ? -7.273 14.467 -15.866 1.00 92.69 206 ALA A CA 1
ATOM 1537 C C . ALA A 1 206 ? -6.022 13.953 -16.598 1.00 92.69 206 ALA A C 1
ATOM 1539 O O . ALA A 1 206 ? -5.327 13.074 -16.092 1.00 92.69 206 ALA A O 1
ATOM 1540 N N . LEU A 1 207 ? -5.679 14.545 -17.749 1.00 91.25 207 LEU A N 1
ATOM 1541 C CA . LEU A 1 207 ? -4.460 14.206 -18.490 1.00 91.25 207 LEU A CA 1
ATOM 1542 C C . LEU A 1 207 ? -3.180 14.495 -17.684 1.00 91.25 207 LEU A C 1
ATOM 1544 O O . LEU A 1 207 ? -2.205 13.747 -17.778 1.00 91.25 207 LEU A O 1
ATOM 1548 N N . ALA A 1 208 ? -3.181 15.569 -16.893 1.00 90.19 208 ALA A N 1
ATOM 1549 C CA . ALA A 1 208 ? -2.057 15.971 -16.051 1.00 90.19 208 ALA A CA 1
ATOM 1550 C C . ALA A 1 208 ? -1.965 15.183 -14.734 1.00 90.19 208 ALA A C 1
ATOM 1552 O O . ALA A 1 208 ? -0.925 15.227 -14.079 1.00 90.19 208 ALA A O 1
ATOM 1553 N N . MET A 1 209 ? -3.026 14.475 -14.338 1.00 94.38 209 MET A N 1
ATOM 1554 C CA . MET A 1 209 ? -3.068 13.708 -13.095 1.00 94.38 209 MET A CA 1
ATOM 1555 C C . MET A 1 209 ? -2.310 12.389 -13.212 1.00 94.38 209 MET A C 1
ATOM 1557 O O . MET A 1 209 ? -2.589 11.565 -14.088 1.00 94.38 209 MET A O 1
ATOM 1561 N N . ASP A 1 210 ? -1.404 12.155 -12.267 1.00 95.75 210 ASP A N 1
ATOM 1562 C CA . ASP A 1 210 ? -0.781 10.858 -12.032 1.00 95.75 210 ASP A CA 1
ATOM 1563 C C . ASP A 1 210 ? -1.878 9.775 -11.912 1.00 95.75 210 ASP A C 1
ATOM 1565 O O . ASP A 1 210 ? -2.833 9.964 -11.145 1.00 95.75 210 ASP A O 1
ATOM 1569 N N . PRO A 1 211 ? -1.788 8.659 -12.669 1.00 96.81 211 PRO A N 1
ATOM 1570 C CA . PRO A 1 211 ? -2.690 7.516 -12.534 1.00 96.81 211 PRO A CA 1
ATOM 1571 C C . PRO A 1 211 ? -2.908 7.056 -11.088 1.00 96.81 211 PRO A C 1
ATOM 1573 O O . PRO A 1 211 ? -4.007 6.634 -10.746 1.00 96.81 211 PRO A O 1
ATOM 1576 N N . GLN A 1 212 ? -1.905 7.192 -10.213 1.00 98.00 212 GLN A N 1
ATOM 1577 C CA . GLN A 1 212 ? -2.035 6.865 -8.791 1.00 98.00 212 GLN A CA 1
ATOM 1578 C C . GLN A 1 212 ? -3.134 7.698 -8.114 1.00 98.00 212 GLN A C 1
ATOM 1580 O O . GLN A 1 212 ? -3.928 7.153 -7.354 1.00 98.00 212 GLN A O 1
ATOM 1585 N N . GLN A 1 213 ? -3.232 9.001 -8.419 1.00 98.19 213 GLN A N 1
ATOM 1586 C CA . GLN A 1 213 ? -4.289 9.864 -7.874 1.00 98.19 213 GLN A CA 1
ATOM 1587 C C . GLN A 1 213 ? -5.669 9.484 -8.422 1.00 98.19 213 GLN A C 1
ATOM 1589 O O . GLN A 1 213 ? -6.649 9.511 -7.683 1.00 98.19 213 GLN A O 1
ATOM 1594 N N . ARG A 1 214 ? -5.742 9.135 -9.711 1.00 98.31 214 ARG A N 1
ATOM 1595 C CA . ARG A 1 214 ? -6.985 8.737 -10.389 1.00 98.31 214 ARG A CA 1
ATOM 1596 C C . ARG A 1 214 ? -7.549 7.447 -9.805 1.00 98.31 214 ARG A C 1
ATOM 1598 O O . ARG A 1 214 ? -8.682 7.441 -9.334 1.00 98.31 214 ARG A O 1
ATOM 1605 N N . LEU A 1 215 ? -6.717 6.409 -9.723 1.00 98.25 215 LEU A N 1
ATOM 1606 C CA . LEU A 1 215 ? -7.094 5.131 -9.123 1.00 98.25 215 LEU A CA 1
ATOM 1607 C C . LEU A 1 215 ? -7.499 5.299 -7.659 1.00 98.25 215 LEU A C 1
ATOM 1609 O O . LEU A 1 215 ? -8.511 4.746 -7.248 1.00 98.25 215 LEU A O 1
ATOM 1613 N N . LEU A 1 216 ? -6.750 6.089 -6.880 1.00 98.56 216 LEU A N 1
ATOM 1614 C CA . LEU A 1 216 ? -7.075 6.355 -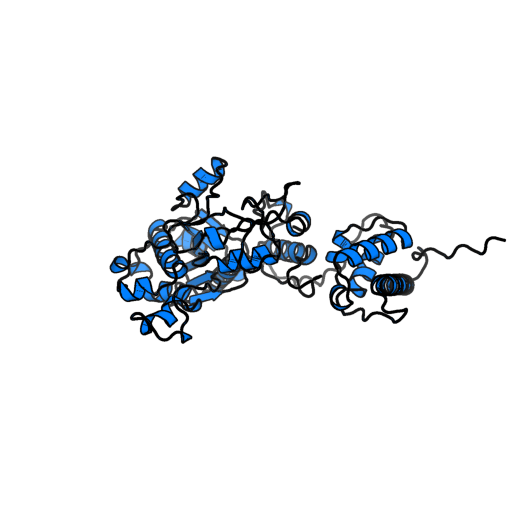5.478 1.00 98.56 216 LEU A CA 1
ATOM 1615 C C . LEU A 1 216 ? -8.433 7.045 -5.296 1.00 98.56 216 LEU A C 1
ATOM 1617 O O . LEU A 1 216 ? -9.119 6.730 -4.325 1.00 98.56 216 LEU A O 1
ATOM 1621 N N . LEU A 1 217 ? -8.843 7.939 -6.203 1.00 98.25 217 LEU A N 1
ATOM 1622 C CA . LEU A 1 217 ? -10.190 8.522 -6.175 1.00 98.25 217 LEU A CA 1
ATOM 1623 C C . LEU A 1 217 ? -11.267 7.464 -6.426 1.00 98.25 217 LEU A C 1
ATOM 1625 O O . LEU A 1 217 ? -12.214 7.381 -5.645 1.00 98.25 217 LEU A O 1
ATOM 1629 N N . GLU A 1 218 ? -11.098 6.643 -7.464 1.00 98.44 218 GLU A N 1
ATOM 1630 C CA . GLU A 1 218 ? -12.047 5.577 -7.805 1.00 98.44 218 GLU A CA 1
ATOM 1631 C C . GLU A 1 218 ? -12.200 4.570 -6.664 1.00 98.44 218 GLU A C 1
ATOM 1633 O O . GLU A 1 218 ? -13.309 4.346 -6.181 1.00 98.44 218 GLU A O 1
ATOM 1638 N N . VAL A 1 219 ? -11.094 4.017 -6.153 1.00 98.31 219 VAL A N 1
ATOM 1639 C CA . VAL A 1 219 ? -11.181 3.007 -5.088 1.00 98.31 219 VAL A CA 1
ATOM 1640 C C . VAL A 1 219 ? -11.645 3.604 -3.756 1.00 98.31 219 VAL A C 1
ATOM 1642 O O . VAL A 1 219 ? -12.283 2.911 -2.969 1.00 98.31 219 VAL A O 1
ATOM 1645 N N . SER A 1 220 ? -11.389 4.889 -3.487 1.00 98.44 220 SER A N 1
ATOM 1646 C CA . SER A 1 220 ? -11.935 5.549 -2.290 1.00 98.44 220 SER A CA 1
ATOM 1647 C C . SER A 1 220 ? -13.450 5.716 -2.381 1.00 98.44 220 SER A C 1
ATOM 1649 O O . SER A 1 220 ? -14.151 5.485 -1.395 1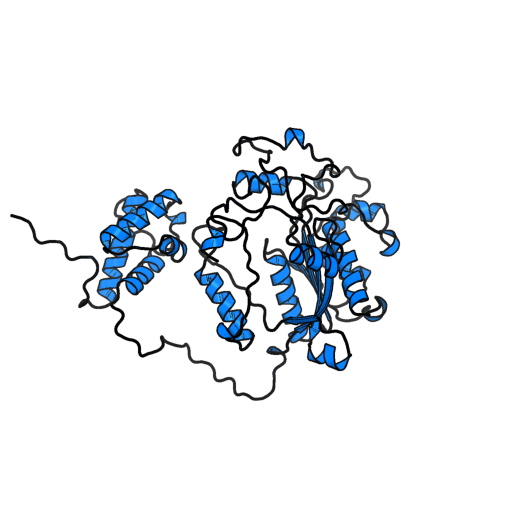.00 98.44 220 SER A O 1
ATOM 1651 N N . TRP A 1 221 ? -13.958 6.087 -3.560 1.00 98.12 221 TRP A N 1
ATOM 1652 C CA . TRP A 1 221 ? -15.394 6.170 -3.818 1.00 98.12 221 TRP A CA 1
ATOM 1653 C C . TRP A 1 221 ? -16.065 4.802 -3.661 1.00 98.12 221 TRP A C 1
ATOM 1655 O O . TRP A 1 221 ? -17.023 4.657 -2.903 1.00 98.12 221 TRP A O 1
ATOM 1665 N N . GLU A 1 222 ? -15.519 3.774 -4.310 1.00 98.12 222 GLU A N 1
ATOM 1666 C CA . GLU A 1 222 ? -16.057 2.414 -4.243 1.00 98.12 222 GLU A CA 1
ATOM 1667 C C . GLU A 1 222 ? -16.039 1.839 -2.825 1.00 98.12 222 GLU A C 1
ATOM 1669 O O . GLU A 1 222 ? -16.978 1.150 -2.428 1.00 98.12 222 GLU A O 1
ATOM 1674 N N . ALA A 1 223 ? -14.997 2.117 -2.034 1.00 98.00 223 ALA A N 1
ATOM 1675 C CA . ALA A 1 223 ? -14.940 1.672 -0.644 1.00 98.00 223 ALA A CA 1
ATOM 1676 C C . ALA A 1 223 ? -16.094 2.259 0.191 1.00 98.00 223 ALA A C 1
ATOM 1678 O O . ALA A 1 223 ? -16.675 1.544 1.010 1.00 98.00 223 ALA A O 1
ATOM 1679 N N . LEU A 1 224 ? -16.464 3.524 -0.044 1.00 97.19 224 LEU A N 1
ATOM 1680 C CA . LEU A 1 224 ? -17.617 4.164 0.598 1.00 97.19 224 LEU A CA 1
ATOM 1681 C C . LEU A 1 224 ? -18.940 3.531 0.151 1.00 97.19 224 LEU A C 1
ATOM 1683 O O . LEU A 1 224 ? -19.740 3.136 1.003 1.00 97.19 224 LEU A O 1
ATOM 1687 N N . GLU A 1 225 ? -19.148 3.364 -1.158 1.00 96.94 225 GLU A N 1
ATOM 1688 C CA . GLU A 1 225 ? -20.372 2.749 -1.690 1.00 96.94 225 GLU A CA 1
ATOM 1689 C C . GLU A 1 225 ? -20.566 1.316 -1.187 1.00 96.94 225 GLU A C 1
ATOM 1691 O O . GLU A 1 225 ? -21.673 0.930 -0.806 1.00 96.94 225 GLU A O 1
ATOM 1696 N N . ARG A 1 226 ? -19.486 0.529 -1.112 1.00 96.00 226 ARG A N 1
ATOM 1697 C CA . ARG A 1 226 ? -19.524 -0.855 -0.614 1.00 96.00 226 ARG A CA 1
ATOM 1698 C C . ARG A 1 226 ? -19.911 -0.954 0.860 1.00 96.00 226 ARG A C 1
ATOM 1700 O O . ARG A 1 226 ? -20.489 -1.961 1.260 1.00 96.00 226 ARG A O 1
ATOM 1707 N N . ALA A 1 227 ? -19.626 0.074 1.657 1.00 95.00 227 ALA A N 1
ATOM 1708 C CA . ALA A 1 227 ? -20.098 0.175 3.037 1.00 95.00 227 ALA A CA 1
ATOM 1709 C C . ALA A 1 227 ? -21.496 0.815 3.162 1.00 95.00 227 ALA A C 1
ATOM 1711 O O . ALA A 1 227 ? -22.028 0.899 4.267 1.00 95.00 227 ALA A O 1
ATOM 1712 N N . GLY A 1 228 ? -22.114 1.233 2.052 1.00 94.25 228 GLY A N 1
ATOM 1713 C CA . GLY A 1 228 ? -23.443 1.846 2.029 1.00 94.25 228 GLY A CA 1
ATOM 1714 C C . GLY A 1 228 ? -23.455 3.346 2.337 1.00 94.25 228 GLY A C 1
ATOM 1715 O O . GLY A 1 228 ? -24.526 3.900 2.592 1.00 94.25 228 GLY A O 1
ATOM 1716 N N . PHE A 1 229 ? -22.299 4.014 2.311 1.00 92.88 229 PHE A N 1
ATOM 1717 C CA . PHE A 1 229 ? -22.229 5.466 2.455 1.00 92.88 229 PHE A CA 1
ATOM 1718 C C . PHE A 1 229 ? -22.559 6.148 1.129 1.00 92.88 229 PHE A C 1
ATOM 1720 O O . PHE A 1 229 ? -22.049 5.773 0.075 1.00 92.88 229 PHE A O 1
ATOM 1727 N N . SER A 1 230 ? -23.374 7.201 1.197 1.00 87.69 230 SER A N 1
ATOM 1728 C CA . SER A 1 230 ? -23.459 8.166 0.097 1.00 87.69 230 SER A CA 1
ATOM 1729 C C . SER A 1 230 ? -22.336 9.202 0.245 1.00 87.69 230 SER A C 1
ATOM 1731 O O . SER A 1 230 ? -22.015 9.578 1.379 1.00 87.69 230 SER A O 1
ATOM 1733 N N . PRO A 1 231 ? -21.752 9.715 -0.847 1.00 74.94 231 PRO A N 1
ATOM 1734 C CA . PRO A 1 231 ? -20.772 10.803 -0.791 1.00 74.94 231 PRO A CA 1
ATOM 1735 C C . PRO A 1 231 ? -21.285 12.023 -0.012 1.00 74.94 231 PRO A C 1
ATOM 1737 O O . PRO A 1 231 ? -20.542 12.662 0.730 1.00 74.94 231 PRO A O 1
ATOM 1740 N N . GLU A 1 232 ? -22.583 12.320 -0.114 1.00 79.38 232 GLU A N 1
ATOM 1741 C CA . GLU A 1 232 ? -23.234 13.395 0.632 1.00 79.38 232 GLU A CA 1
ATOM 1742 C C . GLU A 1 232 ? -23.234 13.153 2.145 1.00 79.38 232 GLU A C 1
ATOM 1744 O O . GLU A 1 232 ? -23.194 14.116 2.907 1.00 79.38 232 GLU A O 1
ATOM 1749 N N . SER A 1 233 ? -23.265 11.892 2.593 1.00 85.44 233 SER A N 1
ATOM 1750 C CA . SER A 1 233 ? -23.284 11.553 4.023 1.00 85.44 233 SER A CA 1
ATOM 1751 C C . SER A 1 233 ? -21.947 11.775 4.729 1.00 85.44 233 SER A C 1
ATOM 1753 O O . SER A 1 233 ? -21.934 11.975 5.942 1.00 85.44 233 SER A O 1
ATOM 1755 N N . VAL A 1 234 ? -20.837 11.772 3.985 1.00 89.75 234 VAL A N 1
ATOM 1756 C CA . VAL A 1 234 ? -19.486 11.992 4.530 1.00 89.75 234 VAL A CA 1
ATOM 1757 C C . VAL A 1 234 ? -18.967 13.409 4.280 1.00 89.75 234 VAL A C 1
ATOM 1759 O O . VAL A 1 234 ? -17.975 13.823 4.882 1.00 89.75 234 VAL A O 1
ATOM 1762 N N . ARG A 1 235 ? -19.646 14.194 3.441 1.00 91.56 235 ARG A N 1
ATOM 1763 C CA . ARG A 1 235 ? -19.281 15.587 3.179 1.00 91.56 235 ARG A CA 1
ATOM 1764 C C . ARG A 1 235 ? -19.433 16.448 4.442 1.00 91.56 235 ARG A C 1
ATOM 1766 O O . ARG A 1 235 ? -20.460 16.415 5.112 1.00 91.56 235 ARG A O 1
ATOM 1773 N N . GLY A 1 236 ? -18.414 17.249 4.747 1.00 87.88 236 GLY A N 1
ATOM 1774 C CA . GLY A 1 236 ? -18.330 18.104 5.934 1.00 87.88 236 GLY A CA 1
ATOM 1775 C C . GLY A 1 236 ? -18.031 17.351 7.233 1.00 87.88 236 GLY A C 1
ATOM 1776 O O . GLY A 1 236 ? -18.074 17.939 8.310 1.00 87.88 236 GLY A O 1
ATOM 1777 N N . THR A 1 237 ? -17.771 16.043 7.165 1.00 92.69 237 THR A N 1
ATOM 1778 C CA . THR A 1 237 ? -17.442 15.234 8.347 1.00 92.69 237 THR A CA 1
ATOM 1779 C C . THR A 1 237 ? -15.933 15.219 8.592 1.00 92.69 237 THR A C 1
ATOM 1781 O O . THR A 1 237 ? -15.158 15.374 7.639 1.00 92.69 237 THR A O 1
ATOM 1784 N N . PRO A 1 238 ? -15.475 14.954 9.831 1.00 95.19 238 PRO A N 1
ATOM 1785 C CA . PRO A 1 238 ? -14.057 14.781 10.139 1.00 95.19 238 PRO A CA 1
ATOM 1786 C C . PRO A 1 238 ? -13.536 13.409 9.664 1.00 95.19 238 PRO A C 1
ATOM 1788 O O . PRO A 1 238 ? -12.856 12.700 10.400 1.00 95.19 238 PRO A O 1
ATOM 1791 N N . THR A 1 239 ? -13.878 12.989 8.445 1.00 98.00 239 THR A N 1
ATOM 1792 C CA . THR A 1 239 ? -13.353 11.756 7.848 1.00 98.00 239 THR A CA 1
ATOM 1793 C C . THR A 1 239 ? -11.909 11.981 7.406 1.00 98.00 239 THR A C 1
ATOM 1795 O O . THR A 1 239 ? -11.623 12.932 6.678 1.00 98.00 239 THR A O 1
ATOM 1798 N N . GLY A 1 240 ? -10.992 11.119 7.846 1.00 98.50 240 GLY A N 1
ATOM 1799 C CA . GLY A 1 240 ? -9.574 11.202 7.494 1.00 98.50 240 GLY A CA 1
ATOM 1800 C C . GLY A 1 240 ? -9.214 10.439 6.217 1.00 98.50 240 GLY A C 1
ATOM 1801 O O . GLY A 1 240 ? -9.863 9.456 5.861 1.00 98.50 240 GLY A O 1
ATOM 1802 N N . VAL A 1 241 ? -8.139 10.860 5.553 1.00 98.88 241 VAL A N 1
ATOM 1803 C CA . VAL A 1 241 ? -7.561 10.204 4.374 1.00 98.88 241 VAL A CA 1
ATOM 1804 C C . VAL A 1 241 ? -6.068 9.989 4.593 1.00 98.88 241 VAL A C 1
ATOM 1806 O O . VAL A 1 241 ? -5.308 10.947 4.728 1.00 98.88 241 VAL A O 1
ATOM 1809 N N . PHE A 1 242 ? -5.633 8.734 4.580 1.00 98.88 242 PHE A N 1
ATOM 1810 C CA . PHE A 1 242 ? -4.252 8.333 4.825 1.00 98.88 242 PHE A CA 1
ATOM 1811 C C . PHE A 1 242 ? -3.776 7.433 3.684 1.00 98.88 242 PHE A C 1
ATOM 1813 O O . PHE A 1 242 ? -4.223 6.295 3.549 1.00 98.88 242 PHE A O 1
ATOM 1820 N N . THR A 1 243 ? -2.862 7.921 2.849 1.00 98.69 243 THR A N 1
ATOM 1821 C CA . THR A 1 243 ? -2.417 7.185 1.655 1.00 98.69 243 THR A CA 1
ATOM 1822 C C . THR A 1 243 ? -0.912 6.964 1.645 1.00 98.69 243 THR A C 1
ATOM 1824 O O . THR A 1 243 ? -0.137 7.897 1.835 1.00 98.69 243 THR A O 1
ATOM 1827 N N . GLY A 1 244 ? -0.485 5.736 1.371 1.00 98.50 244 GLY A N 1
ATOM 1828 C CA . GLY A 1 244 ? 0.888 5.414 1.009 1.00 98.50 244 GLY A CA 1
ATOM 1829 C C . GLY A 1 244 ? 1.096 5.590 -0.491 1.00 98.50 244 GLY A C 1
ATOM 1830 O O . GLY A 1 244 ? 0.518 4.836 -1.272 1.00 98.50 244 GLY A O 1
ATOM 1831 N N . VAL A 1 245 ? 1.893 6.579 -0.895 1.00 97.69 245 VAL A N 1
ATOM 1832 C CA . VAL A 1 245 ? 2.195 6.843 -2.310 1.00 97.69 245 VAL A CA 1
ATOM 1833 C C . VAL A 1 245 ? 3.650 7.253 -2.430 1.00 97.69 245 VAL A C 1
ATOM 1835 O O . VAL A 1 245 ? 4.099 8.182 -1.760 1.00 97.69 245 VAL A O 1
ATOM 1838 N N . ILE A 1 246 ? 4.360 6.582 -3.328 1.00 93.81 246 ILE A N 1
ATOM 1839 C CA . ILE A 1 246 ? 5.728 6.934 -3.690 1.00 93.81 246 ILE A CA 1
ATOM 1840 C C . ILE A 1 246 ? 5.712 7.839 -4.922 1.00 93.81 246 ILE A C 1
ATOM 1842 O O . ILE A 1 246 ? 4.867 7.699 -5.812 1.00 93.81 246 ILE A O 1
ATOM 1846 N N . ALA A 1 247 ? 6.642 8.788 -4.981 1.00 89.44 247 ALA A N 1
ATOM 1847 C CA . ALA A 1 247 ? 6.745 9.671 -6.136 1.00 89.44 247 ALA A CA 1
ATOM 1848 C C . ALA A 1 247 ? 7.095 8.871 -7.401 1.00 89.44 247 ALA A C 1
ATOM 1850 O O . ALA A 1 247 ? 8.018 8.057 -7.401 1.00 89.44 247 ALA A O 1
ATOM 1851 N N . GLN A 1 248 ? 6.367 9.135 -8.484 1.00 86.94 248 GLN A N 1
ATOM 1852 C CA . GLN A 1 248 ? 6.590 8.533 -9.796 1.00 86.94 248 GLN A CA 1
ATOM 1853 C C . GLN A 1 248 ? 6.874 9.620 -10.827 1.00 86.94 248 GLN A C 1
ATOM 1855 O O . GLN A 1 248 ? 6.404 10.754 -10.719 1.00 86.94 248 GLN A O 1
ATOM 1860 N N . GLU A 1 249 ? 7.639 9.275 -11.858 1.00 84.56 249 GLU A N 1
ATOM 1861 C CA . GLU A 1 249 ? 7.861 10.169 -12.991 1.00 84.56 249 GLU A CA 1
ATOM 1862 C C . GLU A 1 249 ? 6.668 10.075 -13.954 1.00 84.56 249 GLU A C 1
ATOM 1864 O O . GLU A 1 249 ? 6.683 9.293 -14.902 1.00 84.56 249 GLU A O 1
ATOM 1869 N N . TYR A 1 250 ? 5.611 10.852 -13.700 1.00 88.44 250 TYR A N 1
ATOM 1870 C CA . TYR A 1 250 ? 4.478 11.010 -14.617 1.00 88.44 250 TYR A CA 1
ATOM 1871 C C . TYR A 1 250 ? 4.481 12.391 -15.279 1.00 88.44 250 TYR A C 1
ATOM 1873 O O . TYR A 1 250 ? 4.667 13.410 -14.617 1.00 88.44 250 TYR A O 1
ATOM 1881 N N . GLY A 1 251 ? 4.207 12.426 -16.584 1.00 79.88 251 GLY A N 1
ATOM 1882 C CA . GLY A 1 251 ? 4.107 13.668 -17.346 1.00 79.88 251 GLY A CA 1
ATOM 1883 C C . GLY A 1 251 ? 5.460 14.321 -17.677 1.00 79.88 251 GLY A C 1
ATOM 1884 O O . GLY A 1 251 ? 6.526 13.784 -17.371 1.00 79.88 251 GLY A O 1
ATOM 1885 N N . PRO A 1 252 ? 5.441 15.471 -18.373 1.00 70.31 252 PRO A N 1
ATOM 1886 C CA . PRO A 1 252 ? 6.650 16.227 -18.699 1.00 70.31 252 PRO A CA 1
ATOM 1887 C C . PRO A 1 252 ? 7.302 16.789 -17.430 1.00 70.31 252 PRO A C 1
ATOM 1889 O O . PRO A 1 252 ? 6.613 17.128 -16.464 1.00 70.31 252 PRO A O 1
ATOM 1892 N N . ARG A 1 253 ? 8.628 16.981 -17.439 1.00 63.72 253 ARG A N 1
ATOM 1893 C CA . ARG A 1 253 ? 9.291 17.664 -16.320 1.00 63.72 253 ARG A CA 1
ATOM 1894 C C . ARG A 1 253 ? 8.802 19.108 -16.253 1.00 63.72 253 ARG A C 1
ATOM 1896 O O . ARG A 1 253 ? 8.730 19.794 -17.270 1.00 63.72 253 ARG A O 1
ATOM 1903 N N . LEU A 1 254 ? 8.550 19.599 -15.039 1.00 60.31 254 LEU A N 1
ATOM 1904 C CA . LEU A 1 254 ? 8.147 20.992 -14.782 1.00 60.31 254 LEU A CA 1
ATOM 1905 C C . LEU A 1 254 ? 9.099 22.018 -15.429 1.00 60.31 254 LEU A C 1
ATOM 1907 O O . LEU A 1 254 ? 8.660 23.077 -15.869 1.00 60.31 254 LEU A O 1
ATOM 1911 N N . ALA A 1 255 ? 10.392 21.689 -15.515 1.00 56.78 255 ALA A N 1
ATOM 1912 C CA . ALA A 1 255 ? 11.422 22.537 -16.113 1.00 56.78 255 ALA A CA 1
ATOM 1913 C C . ALA A 1 255 ? 11.360 22.621 -17.651 1.00 56.78 255 ALA A C 1
ATOM 1915 O O . ALA A 1 255 ? 11.915 23.558 -18.220 1.00 56.78 255 ALA A O 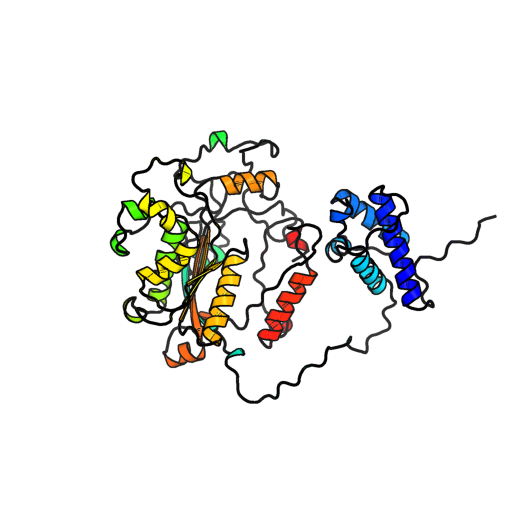1
ATOM 1916 N N . ASP A 1 256 ? 10.671 21.692 -18.321 1.00 57.66 256 ASP A N 1
ATOM 1917 C CA . ASP A 1 256 ? 10.672 21.593 -19.786 1.00 57.66 256 ASP A CA 1
ATOM 1918 C C . ASP A 1 256 ? 9.638 22.531 -20.451 1.00 57.66 256 ASP A C 1
ATOM 1920 O O . ASP A 1 256 ? 9.526 22.567 -21.674 1.00 57.66 256 ASP A O 1
ATOM 1924 N N . GLY A 1 257 ? 8.905 23.336 -19.662 1.00 49.97 257 GLY A N 1
ATOM 1925 C CA . GLY A 1 257 ? 8.262 24.599 -20.071 1.00 49.97 257 GLY A CA 1
ATOM 1926 C C . GLY A 1 257 ? 7.212 24.562 -21.195 1.00 49.97 257 GLY A C 1
ATOM 1927 O O . GLY A 1 257 ? 6.766 25.622 -21.629 1.00 49.97 257 GLY A O 1
ATOM 1928 N N . GLY A 1 258 ? 6.820 23.383 -21.687 1.00 51.81 258 GLY A N 1
ATOM 1929 C CA . GLY A 1 258 ? 6.239 23.250 -23.028 1.00 51.81 258 GLY A CA 1
ATOM 1930 C C . GLY A 1 258 ? 4.845 22.634 -23.157 1.00 51.81 258 GLY A C 1
ATOM 1931 O O . GLY A 1 258 ? 4.530 22.175 -24.250 1.00 51.81 258 GLY A O 1
ATOM 1932 N N . THR A 1 259 ? 4.002 22.571 -22.117 1.00 54.81 259 THR A N 1
ATOM 1933 C CA . THR A 1 259 ? 2.697 21.880 -22.239 1.00 54.81 259 THR A CA 1
ATOM 1934 C C . THR A 1 259 ? 1.471 22.724 -21.874 1.00 54.81 259 THR A C 1
ATOM 1936 O O . THR A 1 259 ? 1.476 23.481 -20.906 1.00 54.81 259 THR A O 1
ATOM 1939 N N . ASP A 1 260 ? 0.379 22.530 -22.632 1.00 59.66 260 ASP A N 1
ATOM 1940 C CA . ASP A 1 260 ? -0.971 23.122 -22.453 1.00 59.66 260 ASP A CA 1
ATOM 1941 C C . ASP A 1 260 ? -1.669 22.688 -21.136 1.00 59.66 260 ASP A C 1
ATOM 1943 O O . ASP A 1 260 ? -2.805 23.056 -20.854 1.00 59.66 260 ASP A O 1
ATOM 1947 N N . VAL A 1 261 ? -0.978 21.902 -20.304 1.00 60.31 261 VAL A N 1
ATOM 1948 C CA . VAL A 1 261 ? -1.402 21.419 -18.978 1.00 60.31 261 VAL A CA 1
ATOM 1949 C C . VAL A 1 261 ? -0.675 22.118 -17.821 1.00 60.31 261 VAL A C 1
ATOM 1951 O O . VAL A 1 261 ? -0.899 21.773 -16.664 1.00 60.31 261 VAL A O 1
ATOM 1954 N N . GLY A 1 262 ? 0.163 23.126 -18.100 1.00 58.78 262 GLY A N 1
ATOM 1955 C CA . GLY A 1 262 ? 1.130 23.702 -17.152 1.00 58.78 262 GLY A CA 1
ATOM 1956 C C . GLY A 1 262 ? 0.595 24.149 -15.782 1.00 58.78 262 GLY A C 1
ATOM 1957 O O . GLY A 1 262 ? 1.343 24.107 -14.810 1.00 58.78 262 GLY A O 1
ATOM 1958 N N . GLY A 1 263 ? -0.686 24.518 -15.664 1.00 70.38 263 GLY A N 1
ATOM 1959 C CA . GLY A 1 263 ? -1.307 24.855 -14.372 1.00 70.38 263 GLY A CA 1
ATOM 1960 C C . GLY A 1 263 ? -1.662 23.645 -13.496 1.00 70.38 263 GLY A C 1
ATOM 1961 O O . GLY A 1 263 ? -1.693 23.767 -12.275 1.00 70.38 263 GLY A O 1
ATOM 1962 N N . TYR A 1 264 ? -1.891 22.481 -14.106 1.00 82.12 264 TYR A N 1
ATOM 1963 C CA . TYR A 1 264 ? -2.308 21.254 -13.423 1.00 82.12 264 TYR A CA 1
ATOM 1964 C C . TYR A 1 264 ? -1.156 20.298 -13.134 1.00 82.12 264 TYR A C 1
ATOM 1966 O O . TYR A 1 264 ? -1.324 19.410 -12.314 1.00 82.12 264 TYR A O 1
ATOM 1974 N N . LEU A 1 265 ? 0.018 20.459 -13.757 1.00 81.56 265 LEU A N 1
ATOM 1975 C CA . LEU A 1 265 ? 1.142 19.535 -13.541 1.00 81.56 265 LEU A CA 1
ATOM 1976 C C . LEU A 1 265 ? 1.549 19.451 -12.067 1.00 81.56 265 LEU A C 1
ATOM 1978 O O . LEU A 1 265 ? 1.730 18.361 -11.540 1.00 81.56 265 LEU A O 1
ATOM 1982 N N . VAL A 1 266 ? 1.623 20.594 -11.378 1.00 84.69 266 VAL A N 1
ATOM 1983 C CA . VAL A 1 266 ? 1.992 20.625 -9.956 1.00 84.69 266 VAL A CA 1
ATOM 1984 C C . VAL A 1 266 ? 0.992 19.826 -9.119 1.00 84.69 266 VAL A C 1
ATOM 1986 O O . VAL A 1 266 ? 1.394 18.984 -8.319 1.00 84.69 266 VAL A O 1
ATOM 1989 N N . THR A 1 267 ? -0.310 20.047 -9.306 1.00 88.88 267 THR A N 1
ATOM 1990 C CA . THR A 1 267 ? -1.345 19.333 -8.542 1.00 88.88 267 THR A CA 1
ATOM 1991 C C . THR A 1 267 ? -1.559 17.900 -9.029 1.00 88.88 267 THR A C 1
ATOM 1993 O O . THR A 1 267 ? -2.015 17.047 -8.273 1.00 88.88 267 THR A O 1
ATOM 1996 N N . GLY A 1 268 ? -1.213 17.611 -10.277 1.00 89.94 268 GLY A N 1
ATOM 1997 C CA . GLY A 1 268 ? -1.356 16.306 -10.899 1.00 89.94 268 GLY A CA 1
ATOM 1998 C C . GLY A 1 268 ? -0.289 15.305 -10.471 1.00 89.94 268 GLY A C 1
ATOM 1999 O O . GLY A 1 268 ? -0.590 14.120 -10.430 1.00 89.94 268 GLY A O 1
ATOM 2000 N N . THR A 1 269 ? 0.919 15.752 -10.106 1.00 89.81 269 THR A N 1
ATOM 2001 C CA . THR A 1 269 ? 2.045 14.844 -9.799 1.00 89.81 269 THR A CA 1
ATOM 2002 C C . THR A 1 269 ? 2.576 14.946 -8.369 1.00 89.81 269 THR A C 1
ATOM 2004 O O . THR A 1 269 ? 3.361 14.102 -7.945 1.00 89.81 269 THR A O 1
ATOM 2007 N N . THR A 1 270 ? 2.188 15.966 -7.597 1.00 91.12 270 THR A N 1
ATOM 2008 C CA . THR A 1 270 ? 2.629 16.083 -6.197 1.00 91.12 270 THR A CA 1
ATOM 2009 C C . THR A 1 270 ? 1.958 15.009 -5.337 1.00 91.12 270 THR A C 1
ATOM 2011 O O . THR A 1 270 ? 0.732 14.917 -5.310 1.00 91.12 270 THR A O 1
ATOM 2014 N N . THR A 1 271 ? 2.742 14.234 -4.583 1.00 93.38 271 THR A N 1
ATOM 2015 C CA . THR A 1 271 ? 2.235 13.097 -3.791 1.00 93.38 271 THR A CA 1
ATOM 2016 C C . THR A 1 271 ? 1.227 13.514 -2.722 1.00 93.38 271 THR A C 1
ATOM 2018 O O . THR A 1 271 ? 0.205 12.857 -2.582 1.00 93.38 271 THR A O 1
ATOM 2021 N N . SER A 1 272 ? 1.426 14.646 -2.035 1.00 91.69 272 SER A N 1
ATOM 2022 C CA . SER A 1 272 ? 0.472 15.150 -1.029 1.00 91.69 272 SER A CA 1
ATOM 2023 C C . SER A 1 272 ? -0.919 15.467 -1.590 1.00 91.69 272 SER A C 1
ATOM 2025 O O . SER A 1 272 ? -1.899 15.493 -0.843 1.00 91.69 272 SER A O 1
ATOM 2027 N N . VAL A 1 273 ? -1.030 15.685 -2.904 1.00 96.38 273 VAL A N 1
ATOM 2028 C CA . VAL A 1 273 ? -2.318 15.907 -3.566 1.00 96.38 273 VAL A CA 1
ATOM 2029 C C . VAL A 1 273 ? -3.090 14.597 -3.731 1.00 96.38 273 VAL A C 1
ATOM 2031 O O . VAL A 1 273 ? -4.301 14.659 -3.876 1.00 96.38 273 VAL A O 1
ATOM 2034 N N . ALA A 1 274 ? -2.470 13.418 -3.612 1.00 96.94 274 ALA A N 1
ATOM 2035 C CA . ALA A 1 274 ? -3.194 12.145 -3.646 1.00 96.94 274 ALA A CA 1
ATOM 2036 C C . ALA A 1 274 ? -4.246 12.055 -2.524 1.00 96.94 274 ALA A C 1
ATOM 2038 O O . ALA A 1 274 ? -5.439 11.954 -2.810 1.00 96.94 274 ALA A O 1
ATOM 2039 N N . SER A 1 275 ? -3.835 12.199 -1.257 1.00 98.00 275 SER A N 1
ATOM 2040 C CA . SER A 1 275 ? -4.777 12.257 -0.128 1.00 98.00 275 SER A CA 1
ATOM 2041 C C . SER A 1 275 ? -5.648 13.516 -0.162 1.00 98.00 275 SER A C 1
ATOM 2043 O O . SER A 1 275 ? -6.846 13.460 0.111 1.00 98.00 275 SER A O 1
ATOM 2045 N N . GLY A 1 276 ? -5.057 14.664 -0.516 1.00 97.81 276 GLY A N 1
ATOM 2046 C CA . GLY A 1 276 ? -5.761 15.948 -0.537 1.00 97.81 276 GLY A CA 1
ATOM 2047 C C . GLY A 1 276 ? -6.889 16.008 -1.568 1.00 97.81 276 GLY A C 1
ATOM 2048 O O . GLY A 1 276 ? -7.930 16.596 -1.296 1.00 97.81 276 GLY A O 1
ATOM 2049 N N . ARG A 1 277 ? -6.718 15.377 -2.733 1.00 97.94 277 ARG A N 1
ATOM 2050 C CA . ARG A 1 277 ? -7.723 15.347 -3.799 1.00 97.94 277 ARG A CA 1
ATOM 2051 C C . ARG A 1 277 ? -8.913 14.474 -3.421 1.00 97.94 277 ARG A C 1
ATOM 2053 O O . ARG A 1 277 ? -10.034 14.890 -3.672 1.00 97.94 277 ARG A O 1
ATOM 2060 N N . ILE A 1 278 ? -8.693 13.334 -2.759 1.00 98.44 278 ILE A N 1
ATOM 2061 C CA . ILE A 1 278 ? -9.791 12.528 -2.197 1.00 98.44 278 ILE A CA 1
ATOM 2062 C C . ILE A 1 278 ? -10.608 13.375 -1.219 1.00 98.44 278 ILE A C 1
ATOM 2064 O O . ILE A 1 278 ? -11.824 13.491 -1.371 1.00 98.44 278 ILE A O 1
ATOM 2068 N N . ALA A 1 279 ? -9.935 14.014 -0.255 1.00 97.88 279 ALA A N 1
ATOM 2069 C CA . ALA A 1 279 ? -10.594 14.870 0.726 1.00 97.88 279 ALA A CA 1
ATOM 2070 C C . ALA A 1 279 ? -11.350 16.029 0.057 1.00 97.88 279 ALA A C 1
ATOM 2072 O O . ALA A 1 279 ? -12.507 16.273 0.378 1.00 97.88 279 ALA A O 1
ATOM 2073 N N . TYR A 1 280 ? -10.741 16.697 -0.925 1.00 96.94 280 TYR A N 1
ATOM 2074 C CA . TYR A 1 280 ? -11.363 17.791 -1.669 1.00 96.94 280 TYR A CA 1
ATOM 2075 C C . TYR A 1 280 ? -12.615 17.349 -2.438 1.00 96.94 280 TYR A C 1
ATOM 2077 O O . TYR A 1 280 ? -13.670 17.967 -2.302 1.00 96.94 280 TYR A O 1
ATOM 2085 N N . THR A 1 281 ? -12.517 16.275 -3.224 1.00 95.69 281 THR A N 1
ATOM 2086 C CA . THR A 1 281 ? -13.602 15.811 -4.099 1.00 95.69 281 THR A CA 1
ATOM 2087 C C . THR A 1 281 ? -14.797 15.296 -3.293 1.00 95.69 281 THR A C 1
ATOM 2089 O O . THR A 1 281 ? -15.945 15.632 -3.595 1.00 95.69 281 THR A O 1
ATOM 2092 N N . LEU A 1 282 ? -14.539 14.542 -2.222 1.00 93.88 282 LEU A N 1
ATOM 2093 C CA . LEU A 1 282 ? -15.580 14.019 -1.331 1.00 93.88 282 LEU A CA 1
ATOM 2094 C C . LEU A 1 282 ? -16.051 15.056 -0.290 1.00 93.88 282 LEU A C 1
ATOM 2096 O O . LEU A 1 282 ? -17.105 14.895 0.322 1.00 93.88 282 LEU A O 1
ATOM 2100 N N . GLY A 1 283 ? -15.318 16.160 -0.125 1.00 93.19 283 GLY A N 1
ATOM 2101 C CA . GLY A 1 283 ? -15.601 17.211 0.852 1.00 93.19 283 GLY A CA 1
ATOM 2102 C C . GLY A 1 283 ? -15.362 16.772 2.297 1.00 93.19 283 GLY A C 1
ATOM 2103 O O . GLY A 1 283 ? -16.176 17.082 3.158 1.00 93.19 283 GLY A O 1
ATOM 2104 N N . LEU A 1 284 ? -14.294 16.021 2.556 1.00 97.25 284 LEU A N 1
ATOM 2105 C CA . LEU A 1 284 ? -13.917 15.529 3.883 1.00 97.25 284 LEU A CA 1
ATOM 2106 C C . LEU A 1 284 ? -13.079 16.583 4.619 1.00 97.25 284 LEU A C 1
ATOM 2108 O O . LEU A 1 284 ? -12.212 17.215 4.018 1.00 97.25 284 LEU A O 1
ATOM 2112 N N . GLU A 1 285 ? -13.312 16.747 5.921 1.00 96.75 285 GLU A N 1
ATOM 2113 C CA . GLU A 1 285 ? -12.672 17.783 6.748 1.00 96.75 285 GLU A CA 1
ATOM 2114 C C . GLU A 1 285 ? -11.705 17.214 7.804 1.00 96.75 285 GLU A C 1
ATOM 2116 O O . GLU A 1 285 ? -11.181 17.955 8.636 1.00 96.75 285 GLU A O 1
ATOM 2121 N N . GLY A 1 286 ? -11.447 15.902 7.779 1.00 96.75 286 GLY A N 1
ATOM 2122 C CA . GLY A 1 286 ? -10.431 15.267 8.619 1.00 96.75 286 GLY A CA 1
ATOM 2123 C C . GLY A 1 286 ? -9.000 15.434 8.078 1.00 96.75 286 GLY A C 1
ATOM 2124 O O . GLY A 1 286 ? -8.777 16.054 7.034 1.00 96.75 286 GLY A O 1
ATOM 2125 N N . PRO A 1 287 ? -7.990 14.868 8.767 1.00 97.94 287 PRO A N 1
ATOM 2126 C CA . PRO A 1 287 ? -6.607 14.877 8.303 1.00 97.94 287 PRO A CA 1
ATOM 2127 C C . PRO A 1 287 ? -6.466 14.213 6.928 1.00 97.94 287 PRO A C 1
ATOM 2129 O O . PRO A 1 287 ? -6.952 13.104 6.726 1.00 97.94 287 PRO A O 1
ATOM 2132 N N . ALA A 1 288 ? -5.749 14.859 6.007 1.00 98.31 288 ALA A N 1
ATOM 2133 C CA . ALA A 1 288 ? -5.397 14.302 4.703 1.00 98.31 288 ALA A CA 1
ATOM 2134 C C . ALA A 1 288 ? -3.871 14.185 4.591 1.00 98.31 288 ALA A C 1
ATOM 2136 O O . ALA A 1 288 ? -3.175 15.184 4.398 1.00 98.31 288 ALA A O 1
ATOM 2137 N N . VAL A 1 289 ? -3.346 12.969 4.737 1.00 98.25 289 VAL A N 1
ATOM 2138 C CA . VAL A 1 289 ? -1.910 12.700 4.859 1.00 98.25 289 VAL A CA 1
ATOM 2139 C C . VAL A 1 289 ? -1.466 11.681 3.819 1.00 98.25 289 VAL A C 1
ATOM 2141 O O . VAL A 1 289 ? -2.016 10.587 3.722 1.00 98.25 289 VAL A O 1
ATOM 2144 N N . THR A 1 290 ? -0.413 12.027 3.082 1.00 98.50 290 THR A N 1
ATOM 2145 C CA . THR A 1 290 ? 0.315 11.082 2.234 1.00 98.50 290 THR A CA 1
ATOM 2146 C C . THR A 1 290 ? 1.660 10.758 2.877 1.00 98.50 290 THR A C 1
ATOM 2148 O O . THR A 1 290 ? 2.367 11.673 3.305 1.00 98.50 290 THR A O 1
ATOM 2151 N N . VAL A 1 291 ? 2.012 9.474 2.952 1.00 97.94 291 VAL A N 1
ATOM 2152 C CA . VAL A 1 291 ? 3.287 8.991 3.500 1.00 97.94 291 VAL A CA 1
ATOM 2153 C C . VAL A 1 291 ? 4.082 8.221 2.453 1.00 97.94 291 VAL A C 1
ATOM 2155 O O . VAL A 1 291 ? 3.513 7.512 1.625 1.00 97.94 291 VAL A O 1
ATOM 2158 N N . ASP A 1 292 ? 5.403 8.345 2.539 1.00 97.75 292 ASP A N 1
ATOM 2159 C CA . ASP A 1 292 ? 6.359 7.562 1.764 1.00 97.75 292 ASP A CA 1
ATOM 2160 C C . ASP A 1 292 ? 7.371 6.938 2.731 1.00 97.75 292 ASP A C 1
ATOM 2162 O O . ASP A 1 292 ? 8.250 7.604 3.282 1.00 97.75 292 ASP A O 1
ATOM 2166 N N . THR A 1 293 ? 7.194 5.645 2.974 1.00 97.12 293 THR A N 1
ATOM 2167 C CA . THR A 1 293 ? 8.147 4.778 3.671 1.00 97.12 293 THR A CA 1
ATOM 2168 C C . THR A 1 293 ? 8.524 3.595 2.777 1.00 97.12 293 THR A C 1
ATOM 2170 O O . THR A 1 293 ? 8.731 2.476 3.256 1.00 97.12 293 THR A O 1
ATOM 2173 N N . ALA A 1 294 ? 8.586 3.833 1.459 1.00 95.69 294 ALA A N 1
ATOM 2174 C CA . ALA A 1 294 ? 8.778 2.817 0.428 1.00 95.69 294 ALA A CA 1
ATOM 2175 C C . ALA A 1 294 ? 7.756 1.663 0.548 1.00 95.69 294 ALA A C 1
ATOM 2177 O O . ALA A 1 294 ? 6.548 1.906 0.592 1.00 95.69 294 ALA A O 1
ATOM 2178 N N . CYS A 1 295 ? 8.213 0.408 0.617 1.00 96.44 295 CYS A N 1
ATOM 2179 C CA . CYS A 1 295 ? 7.363 -0.788 0.591 1.00 96.44 295 CYS A CA 1
ATOM 2180 C C . CYS A 1 295 ? 6.334 -0.867 1.735 1.00 96.44 295 CYS A C 1
ATOM 2182 O O . CYS A 1 295 ? 5.339 -1.571 1.604 1.00 96.44 295 CYS A O 1
ATOM 2184 N N . SER A 1 296 ? 6.546 -0.155 2.850 1.00 98.06 296 SER A N 1
ATOM 2185 C CA . SER A 1 296 ? 5.649 -0.181 4.017 1.00 98.06 296 SER A CA 1
ATOM 2186 C C . SER A 1 296 ? 4.612 0.950 4.042 1.00 98.06 296 SER A C 1
ATOM 2188 O O . SER A 1 296 ? 3.820 1.026 4.983 1.00 98.06 296 SER A O 1
ATOM 2190 N N . SER A 1 297 ? 4.591 1.823 3.026 1.00 98.50 297 SER A N 1
ATOM 2191 C CA . SER A 1 297 ? 3.827 3.082 3.046 1.00 98.50 297 SER A CA 1
ATOM 2192 C C . SER A 1 297 ? 2.340 2.897 3.361 1.00 98.50 297 SER A C 1
ATOM 2194 O O . SER A 1 297 ? 1.790 3.646 4.166 1.00 98.50 297 SER A O 1
ATOM 2196 N N . SER A 1 298 ? 1.682 1.888 2.782 1.00 98.31 298 SER A N 1
ATOM 2197 C CA . SER A 1 298 ? 0.254 1.628 3.023 1.00 98.31 298 SER A CA 1
ATOM 2198 C C . SER A 1 298 ? -0.035 1.161 4.456 1.00 98.31 298 SER A C 1
ATOM 2200 O O . SER A 1 298 ? -1.032 1.575 5.043 1.00 98.31 298 SER A O 1
ATOM 2202 N N . LEU A 1 299 ? 0.850 0.365 5.066 1.00 98.44 299 LEU A N 1
ATOM 2203 C CA . LEU A 1 299 ? 0.710 -0.070 6.462 1.00 98.44 299 LEU A CA 1
ATOM 2204 C C . LEU A 1 299 ? 1.034 1.052 7.455 1.00 98.44 299 LEU A C 1
ATOM 2206 O O . LEU A 1 299 ? 0.399 1.146 8.506 1.00 98.44 299 LEU A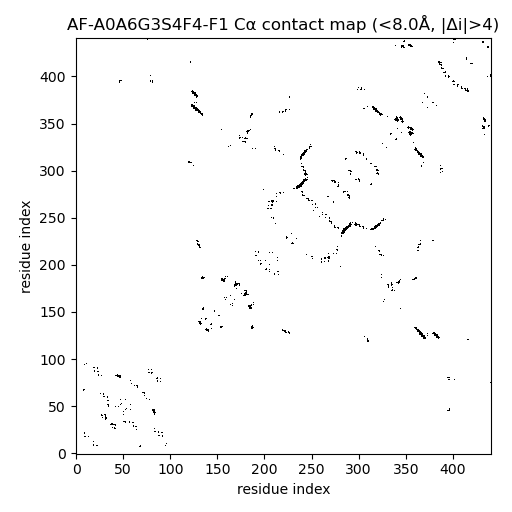 O 1
ATOM 2210 N N . VAL A 1 300 ? 1.970 1.942 7.121 1.00 98.75 300 VAL A N 1
ATOM 2211 C CA . VAL A 1 300 ? 2.213 3.157 7.913 1.00 98.75 300 VAL A CA 1
ATOM 2212 C C . VAL A 1 300 ? 1.012 4.103 7.819 1.00 98.75 300 VAL A C 1
ATOM 2214 O O . VAL A 1 300 ? 0.567 4.620 8.842 1.00 98.75 300 VAL A O 1
ATOM 2217 N N . ALA A 1 301 ? 0.420 4.274 6.634 1.00 98.75 301 ALA A N 1
ATOM 2218 C CA . ALA A 1 301 ? -0.824 5.025 6.469 1.00 98.75 301 ALA A CA 1
ATOM 2219 C C . ALA A 1 301 ? -1.975 4.418 7.295 1.00 98.75 301 ALA A C 1
ATOM 2221 O O . ALA A 1 301 ? -2.672 5.141 8.009 1.00 98.75 301 ALA A O 1
ATOM 2222 N N . LEU A 1 302 ? -2.119 3.088 7.276 1.00 98.69 302 LEU A N 1
ATOM 2223 C CA . LEU A 1 302 ? -3.085 2.352 8.096 1.00 98.69 302 LEU A CA 1
ATOM 2224 C C . LEU A 1 302 ? -2.883 2.594 9.595 1.00 98.69 302 LEU A C 1
ATOM 2226 O O . LEU A 1 302 ? -3.846 2.797 10.337 1.00 98.69 302 LEU A O 1
ATOM 2230 N N . GLN A 1 303 ? -1.630 2.609 10.046 1.00 98.38 303 GLN A N 1
ATOM 2231 C CA . GLN A 1 303 ? -1.288 2.875 11.436 1.00 98.38 303 GLN A CA 1
ATOM 2232 C C . GLN A 1 303 ? -1.675 4.296 11.868 1.00 98.38 303 GLN A C 1
ATOM 2234 O O . GLN A 1 303 ? -2.241 4.472 12.950 1.00 98.38 303 GLN A O 1
ATOM 2239 N N . LEU A 1 304 ? -1.418 5.298 11.021 1.00 98.69 304 LEU A N 1
ATOM 2240 C CA . LEU A 1 304 ? -1.825 6.682 11.270 1.00 98.69 304 LEU A CA 1
ATOM 2241 C C . LEU A 1 304 ? -3.351 6.821 11.323 1.00 98.69 304 LEU A C 1
ATOM 2243 O O . LEU A 1 304 ? -3.866 7.453 12.245 1.00 98.69 304 LEU A O 1
ATOM 2247 N N . ALA A 1 305 ? -4.072 6.160 10.412 1.00 98.75 305 ALA A N 1
ATOM 2248 C CA . ALA A 1 305 ? -5.532 6.129 10.417 1.00 98.75 305 ALA A CA 1
ATOM 2249 C C . ALA A 1 305 ? -6.089 5.517 11.713 1.00 98.75 305 ALA A C 1
ATOM 2251 O O . ALA A 1 305 ? -6.931 6.120 12.377 1.00 98.75 305 ALA A O 1
ATOM 2252 N N . CYS A 1 306 ? -5.563 4.359 12.133 1.00 98.38 306 CYS A N 1
ATOM 2253 C CA . CYS A 1 306 ? -5.972 3.706 13.379 1.00 98.38 306 CYS A CA 1
ATOM 2254 C C . CYS A 1 306 ? -5.723 4.599 14.604 1.00 98.38 306 CYS A C 1
ATOM 2256 O O . CYS A 1 306 ? -6.553 4.654 15.511 1.00 98.38 306 CYS A O 1
ATOM 2258 N N . ARG A 1 307 ? -4.592 5.315 14.638 1.00 96.88 307 ARG A N 1
ATOM 2259 C CA . ARG A 1 307 ? -4.282 6.268 15.714 1.00 96.88 307 ARG A CA 1
ATOM 2260 C C . ARG A 1 307 ? -5.248 7.447 15.731 1.00 96.88 307 ARG A C 1
ATOM 2262 O O . ARG A 1 307 ? -5.734 7.787 16.804 1.00 96.88 307 ARG A O 1
ATOM 2269 N N . SER A 1 308 ? -5.551 8.021 14.570 1.00 97.69 308 SER A N 1
ATOM 2270 C CA . SER A 1 308 ? -6.480 9.147 14.445 1.00 97.69 308 SER A CA 1
ATOM 2271 C C . SER A 1 308 ? -7.897 8.771 14.904 1.00 97.69 308 SER A C 1
ATOM 2273 O O . SER A 1 308 ? -8.508 9.494 15.694 1.00 97.69 308 SER A O 1
ATOM 2275 N N . LEU A 1 309 ? -8.377 7.580 14.520 1.00 98.00 309 LEU A N 1
ATOM 2276 C CA . LEU A 1 309 ? -9.656 7.024 14.978 1.00 98.00 309 LEU A CA 1
ATOM 2277 C C . LEU A 1 309 ? -9.691 6.811 16.500 1.00 98.00 309 LEU A C 1
ATOM 2279 O O . LEU A 1 309 ? -10.665 7.186 17.154 1.00 98.00 309 LEU A O 1
ATOM 2283 N N . ARG A 1 310 ? -8.631 6.233 17.084 1.00 95.69 310 ARG A 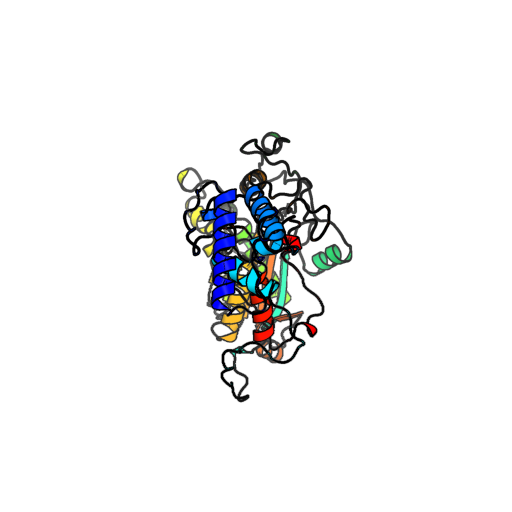N 1
ATOM 2284 C CA . ARG A 1 310 ? -8.511 6.008 18.542 1.00 95.69 310 ARG A CA 1
ATOM 2285 C C . ARG A 1 310 ? -8.410 7.303 19.338 1.00 95.69 310 ARG A C 1
ATOM 2287 O O . ARG A 1 310 ? -8.914 7.378 20.454 1.00 95.69 310 ARG A O 1
ATOM 2294 N N . ALA A 1 311 ? -7.760 8.315 18.771 1.00 94.06 311 ALA A N 1
ATOM 2295 C CA . ALA A 1 311 ? -7.646 9.638 19.370 1.00 94.06 311 ALA A CA 1
ATOM 2296 C C . ALA A 1 311 ? -8.952 10.448 19.286 1.00 94.06 311 ALA A C 1
ATOM 2298 O O . ALA A 1 311 ? -9.070 11.470 19.959 1.00 94.06 311 ALA A O 1
ATOM 2299 N N . GLY A 1 312 ? -9.927 10.005 18.482 1.00 93.31 312 GLY A N 1
ATOM 2300 C CA . GLY A 1 312 ? -11.153 10.760 18.218 1.00 93.31 312 GLY A CA 1
ATOM 2301 C C . GLY A 1 312 ? -10.926 11.996 17.344 1.00 93.31 312 GLY A C 1
ATOM 2302 O O . GLY A 1 312 ? -11.763 12.890 17.327 1.00 93.31 312 GLY A O 1
ATOM 2303 N N . GLU A 1 313 ? -9.796 12.066 16.636 1.00 93.19 313 GLU A N 1
ATOM 2304 C CA . GLU A 1 313 ? -9.538 13.105 15.630 1.00 93.19 313 GLU A CA 1
ATOM 2305 C C . GLU A 1 313 ? -10.388 12.885 14.372 1.00 93.19 313 GLU A C 1
ATOM 2307 O O . GLU A 1 313 ? -10.724 13.841 13.677 1.00 93.19 313 GLU A O 1
ATOM 2312 N N . THR A 1 314 ? -10.724 11.623 14.089 1.00 95.75 314 THR A N 1
ATOM 2313 C CA . THR A 1 314 ? -11.614 11.208 13.002 1.00 95.75 314 THR A CA 1
ATOM 2314 C C . THR A 1 314 ? -12.611 10.168 13.502 1.00 95.75 314 THR A C 1
ATOM 2316 O O . THR A 1 314 ? -12.330 9.419 14.444 1.00 95.75 314 THR A O 1
ATOM 2319 N N . ASP A 1 315 ? -13.778 10.111 12.865 1.00 93.38 315 ASP A N 1
ATOM 2320 C CA . ASP A 1 315 ? -14.807 9.093 13.139 1.00 93.38 315 ASP A CA 1
ATOM 2321 C C . ASP A 1 315 ? -14.822 7.978 12.087 1.00 93.38 315 ASP A C 1
ATOM 2323 O O . ASP A 1 315 ? -15.209 6.847 12.374 1.00 93.38 315 ASP A O 1
ATOM 2327 N N . LEU A 1 316 ? -14.341 8.300 10.888 1.00 97.94 316 LEU A N 1
ATOM 2328 C CA . LEU A 1 316 ? -14.216 7.426 9.732 1.00 97.94 316 LEU A CA 1
ATOM 2329 C C . LEU A 1 316 ? -12.867 7.728 9.064 1.00 97.94 316 LEU A C 1
ATOM 2331 O O . LEU A 1 316 ? -12.427 8.881 9.050 1.00 97.94 316 LEU A O 1
ATOM 2335 N N . ALA A 1 317 ? -12.195 6.725 8.509 1.00 98.75 317 ALA A N 1
ATOM 2336 C CA . ALA A 1 317 ? -10.923 6.924 7.824 1.00 98.75 317 ALA A CA 1
ATOM 2337 C C . ALA A 1 317 ? -10.790 6.046 6.578 1.00 98.75 317 ALA A C 1
ATOM 2339 O O . ALA A 1 317 ? -11.051 4.846 6.617 1.00 98.75 317 ALA A O 1
ATOM 2340 N N . LEU A 1 318 ? -10.321 6.648 5.488 1.00 98.81 318 LEU A N 1
ATOM 2341 C CA . LEU A 1 318 ? -9.829 5.949 4.306 1.00 98.81 318 LEU A CA 1
ATOM 2342 C C . LEU A 1 318 ? -8.325 5.730 4.479 1.00 98.81 318 LEU A C 1
ATOM 2344 O O . LEU A 1 318 ? -7.577 6.697 4.627 1.00 98.81 318 LEU A O 1
ATOM 2348 N N . ALA A 1 319 ? -7.876 4.477 4.464 1.00 98.88 319 ALA A N 1
ATOM 2349 C CA . ALA A 1 319 ? -6.465 4.129 4.593 1.00 98.88 319 ALA A CA 1
ATOM 2350 C C . ALA A 1 319 ? -6.034 3.162 3.495 1.00 98.88 319 ALA A C 1
ATOM 2352 O O . ALA A 1 319 ? -6.655 2.120 3.305 1.00 98.88 319 ALA A O 1
ATOM 2353 N N . GLY A 1 320 ? -4.964 3.476 2.774 1.00 98.38 320 GLY A N 1
ATOM 2354 C CA . GLY A 1 320 ? -4.577 2.664 1.628 1.00 98.38 320 GLY A CA 1
ATOM 2355 C C . GLY A 1 320 ? -3.288 3.103 0.966 1.00 98.38 320 GLY A C 1
ATOM 2356 O O . GLY A 1 320 ? -2.455 3.772 1.574 1.00 98.38 320 GLY A O 1
ATOM 2357 N N . GLY A 1 321 ? -3.123 2.737 -0.297 1.00 98.44 321 GLY A N 1
ATOM 2358 C CA . GLY A 1 321 ? -2.001 3.173 -1.113 1.00 98.44 321 GLY A CA 1
ATOM 2359 C C . GLY A 1 321 ? -2.170 2.807 -2.577 1.00 98.44 321 GLY A C 1
ATOM 2360 O O . GLY A 1 321 ? -3.054 2.027 -2.937 1.00 98.44 321 GLY A O 1
ATOM 2361 N N . ALA A 1 322 ? -1.319 3.389 -3.413 1.00 98.38 322 ALA A N 1
ATOM 2362 C CA . ALA A 1 322 ? -1.253 3.069 -4.828 1.00 98.38 322 ALA A CA 1
ATOM 2363 C C . ALA A 1 322 ? 0.188 3.111 -5.328 1.00 98.38 322 ALA A C 1
ATOM 2365 O O . ALA A 1 322 ? 0.981 3.941 -4.887 1.00 98.38 322 ALA A O 1
ATOM 2366 N N . THR A 1 323 ? 0.470 2.223 -6.276 1.00 97.81 323 THR A N 1
ATOM 2367 C CA . THR A 1 323 ? 1.702 2.170 -7.053 1.00 97.81 323 THR A CA 1
ATOM 2368 C C . THR A 1 323 ? 1.329 1.919 -8.505 1.00 97.81 323 THR A C 1
ATOM 2370 O O . THR A 1 323 ? 0.772 0.876 -8.847 1.00 97.81 323 THR A O 1
ATOM 2373 N N . VAL A 1 324 ? 1.674 2.862 -9.373 1.00 97.25 324 VAL A N 1
ATOM 2374 C CA . VAL A 1 324 ? 1.653 2.706 -10.833 1.00 97.25 324 VAL A CA 1
ATOM 2375 C C . VAL A 1 324 ? 3.030 3.118 -11.331 1.00 97.25 324 VAL A C 1
ATOM 2377 O O . VAL A 1 324 ? 3.622 4.035 -10.782 1.00 97.25 324 VAL A O 1
ATOM 2380 N N . MET A 1 325 ? 3.557 2.444 -12.345 1.00 95.50 325 MET A N 1
ATOM 2381 C CA . MET A 1 325 ? 4.836 2.719 -12.994 1.00 95.50 325 MET A CA 1
ATOM 2382 C C . MET A 1 325 ? 4.578 3.367 -14.363 1.00 95.50 325 MET A C 1
ATOM 2384 O O . MET A 1 325 ? 4.438 2.659 -15.362 1.00 95.50 325 MET A O 1
ATOM 2388 N N . PRO A 1 326 ? 4.502 4.702 -14.488 1.00 94.00 326 PRO A N 1
ATOM 2389 C CA . PRO A 1 326 ? 4.214 5.330 -15.775 1.00 94.00 326 PRO A CA 1
ATOM 2390 C C . PRO A 1 326 ? 5.398 5.253 -16.744 1.00 94.00 326 PRO A C 1
ATOM 2392 O O . PRO A 1 326 ? 5.208 5.191 -17.958 1.00 94.00 326 PRO A O 1
ATOM 2395 N N . THR A 1 327 ? 6.620 5.204 -16.211 1.00 92.69 327 THR A N 1
ATOM 2396 C CA . THR A 1 327 ? 7.881 5.058 -16.949 1.00 92.69 327 THR A CA 1
ATOM 2397 C C . THR A 1 327 ? 8.623 3.800 -16.485 1.00 92.69 327 THR A C 1
ATOM 2399 O O . THR A 1 327 ? 8.378 3.305 -15.383 1.00 92.69 327 THR A O 1
ATOM 2402 N N . PRO A 1 328 ? 9.569 3.268 -17.282 1.00 92.12 328 PRO A N 1
ATOM 2403 C CA . PRO A 1 328 ? 10.335 2.089 -16.883 1.00 92.12 328 PRO A CA 1
ATOM 2404 C C . PRO A 1 328 ? 11.477 2.408 -15.899 1.00 92.12 328 PRO A C 1
ATOM 2406 O O . PRO A 1 328 ? 12.281 1.523 -15.611 1.00 92.12 328 PRO A O 1
ATOM 2409 N N . GLY A 1 329 ? 11.594 3.647 -15.397 1.00 89.75 329 GLY A N 1
ATOM 2410 C CA . GLY A 1 329 ? 12.739 4.105 -14.598 1.00 89.75 329 GLY A CA 1
ATOM 2411 C C . GLY A 1 329 ? 13.004 3.233 -13.369 1.00 89.75 329 GLY A C 1
ATOM 2412 O O . GLY A 1 329 ? 14.119 2.752 -13.180 1.00 89.75 329 GLY A O 1
ATOM 2413 N N . MET A 1 330 ? 11.953 2.914 -12.610 1.00 89.44 330 MET A N 1
ATOM 2414 C CA . MET A 1 330 ? 12.058 2.057 -11.427 1.00 89.44 330 MET A CA 1
ATOM 2415 C C . MET A 1 330 ? 12.549 0.639 -11.766 1.00 89.44 330 MET A C 1
ATOM 2417 O O . MET A 1 330 ? 13.403 0.094 -11.068 1.00 89.44 330 MET A O 1
ATOM 2421 N N . LEU A 1 331 ? 12.081 0.059 -12.879 1.00 91.00 331 LEU A N 1
ATOM 2422 C CA . LEU A 1 331 ? 12.565 -1.240 -13.362 1.00 91.00 331 LEU A CA 1
ATOM 2423 C C . LEU A 1 331 ? 14.050 -1.177 -13.747 1.00 91.00 331 LEU A C 1
ATOM 2425 O O . LEU A 1 331 ? 14.807 -2.097 -13.439 1.00 91.00 331 LEU A O 1
ATOM 2429 N N . VAL A 1 332 ? 14.484 -0.094 -14.400 1.00 90.94 332 VAL A N 1
ATOM 2430 C CA . VAL A 1 332 ? 15.893 0.123 -14.768 1.00 90.94 332 VAL A CA 1
ATOM 2431 C C . VAL A 1 332 ? 16.774 0.217 -13.528 1.00 90.94 332 VAL A C 1
ATOM 2433 O O . VAL A 1 332 ? 17.816 -0.441 -13.472 1.00 90.94 332 VAL A O 1
ATOM 2436 N N . ASP A 1 333 ? 16.369 0.994 -12.528 1.00 88.69 333 ASP A N 1
ATOM 2437 C CA . ASP A 1 333 ? 17.176 1.210 -11.331 1.00 88.69 333 ASP A CA 1
ATOM 2438 C C . ASP A 1 333 ? 17.302 -0.061 -10.486 1.00 88.69 333 ASP A C 1
ATOM 2440 O O . ASP A 1 333 ? 18.417 -0.451 -10.128 1.00 88.69 333 ASP A O 1
ATOM 2444 N N . PHE A 1 334 ? 16.211 -0.799 -10.263 1.00 89.62 334 PHE A N 1
ATOM 2445 C CA . PHE A 1 334 ? 16.288 -2.074 -9.543 1.00 89.62 334 PHE A CA 1
ATOM 2446 C C . PHE A 1 334 ? 16.983 -3.183 -10.342 1.00 89.62 334 PHE A C 1
ATOM 2448 O O . PHE A 1 334 ? 17.656 -4.035 -9.752 1.00 89.62 334 PHE A O 1
ATOM 2455 N N . SER A 1 335 ? 16.915 -3.153 -11.679 1.00 87.06 335 SER A N 1
ATOM 2456 C CA . SER A 1 335 ? 17.701 -4.063 -12.519 1.00 87.06 335 SER A CA 1
ATOM 2457 C C . SER A 1 335 ? 19.204 -3.830 -12.342 1.00 87.06 335 SER A C 1
ATOM 2459 O O . SER A 1 335 ? 19.964 -4.798 -12.300 1.00 87.06 335 SER A O 1
ATOM 2461 N N . ARG A 1 336 ? 19.650 -2.573 -12.193 1.00 85.19 336 ARG A N 1
ATOM 2462 C CA . ARG A 1 336 ? 21.067 -2.245 -11.934 1.00 85.19 336 ARG A CA 1
ATOM 2463 C C . ARG A 1 336 ? 21.547 -2.757 -10.579 1.00 85.19 336 ARG A C 1
ATOM 2465 O O . ARG A 1 336 ? 22.704 -3.150 -10.458 1.00 85.19 336 ARG A O 1
ATOM 2472 N N . LEU A 1 337 ? 20.663 -2.774 -9.583 1.00 85.81 337 LEU A N 1
ATOM 2473 C CA . LEU A 1 337 ? 20.943 -3.329 -8.256 1.00 85.81 337 LEU A CA 1
ATOM 2474 C C . LEU A 1 337 ? 20.924 -4.866 -8.235 1.00 85.81 337 LEU A C 1
ATOM 2476 O O . LEU A 1 337 ? 21.270 -5.463 -7.219 1.00 85.81 337 LEU A O 1
ATOM 2480 N N . GLY A 1 338 ? 20.532 -5.518 -9.338 1.00 86.19 338 GLY A N 1
ATOM 2481 C CA . GLY A 1 338 ? 20.382 -6.973 -9.397 1.00 86.19 338 GLY A CA 1
ATOM 2482 C C . GLY A 1 338 ? 19.304 -7.500 -8.447 1.00 86.19 338 GLY A C 1
ATOM 2483 O O . GLY A 1 338 ? 19.392 -8.645 -8.013 1.00 86.19 338 GLY A O 1
ATOM 2484 N N . ALA A 1 339 ? 18.331 -6.655 -8.096 1.00 90.06 339 ALA A N 1
ATOM 2485 C CA . ALA A 1 339 ? 17.308 -6.953 -7.097 1.00 90.06 339 ALA A CA 1
ATOM 2486 C C . ALA A 1 339 ? 16.067 -7.649 -7.691 1.00 90.06 339 ALA A C 1
ATOM 2488 O O . ALA A 1 339 ? 15.279 -8.251 -6.964 1.00 90.06 339 ALA A O 1
ATOM 2489 N N . LEU A 1 340 ? 15.915 -7.573 -9.016 1.00 93.31 340 LEU A N 1
ATOM 2490 C CA . LEU A 1 340 ? 14.767 -8.079 -9.759 1.00 93.31 340 LEU A CA 1
ATOM 2491 C C . LEU A 1 340 ? 14.922 -9.544 -10.175 1.00 93.31 340 LEU A C 1
ATOM 2493 O O . LEU A 1 340 ? 15.955 -9.930 -10.733 1.00 93.31 340 LEU A O 1
ATOM 2497 N N . ALA A 1 341 ? 13.854 -10.323 -10.003 1.00 94.50 341 ALA A N 1
ATOM 2498 C CA . ALA A 1 341 ? 13.755 -11.669 -10.556 1.00 94.50 341 ALA A CA 1
ATOM 2499 C C . ALA A 1 341 ? 13.677 -11.604 -12.098 1.00 94.50 341 ALA A C 1
ATOM 2501 O O . ALA A 1 341 ? 12.828 -10.892 -12.646 1.00 94.50 341 ALA A O 1
ATOM 2502 N N . PRO A 1 342 ? 14.508 -12.349 -12.854 1.00 90.50 342 PRO A N 1
ATOM 2503 C CA . PRO A 1 342 ? 14.500 -12.298 -14.319 1.00 90.50 342 PRO A CA 1
ATOM 2504 C C . PRO A 1 342 ? 13.164 -12.682 -14.973 1.00 90.50 342 PRO A C 1
ATOM 2506 O O . PRO A 1 342 ? 12.874 -12.220 -16.076 1.00 90.50 342 PRO A O 1
ATOM 2509 N N . ASP A 1 343 ? 12.371 -13.529 -14.316 1.00 91.94 343 ASP A N 1
ATOM 2510 C CA . ASP A 1 343 ? 11.037 -13.957 -14.756 1.00 91.94 343 ASP A CA 1
ATOM 2511 C C . ASP A 1 343 ? 9.899 -13.074 -14.208 1.00 91.94 343 ASP A C 1
ATOM 2513 O O . ASP A 1 343 ? 8.728 -13.325 -14.514 1.00 91.94 343 ASP A O 1
ATOM 2517 N N . GLY A 1 344 ? 10.236 -12.031 -13.439 1.00 93.88 344 GLY A N 1
ATOM 2518 C CA . GLY A 1 344 ? 9.303 -11.061 -12.872 1.00 93.88 344 GLY A CA 1
ATOM 2519 C C . GLY A 1 344 ? 8.411 -11.606 -11.758 1.00 93.88 344 GLY A C 1
ATOM 2520 O O . GLY A 1 344 ? 7.391 -10.983 -11.475 1.00 93.88 344 GLY A O 1
ATOM 2521 N N . ARG A 1 345 ? 8.751 -12.751 -11.149 1.00 95.88 345 ARG A N 1
ATOM 2522 C CA . ARG A 1 345 ? 7.953 -13.393 -10.091 1.00 95.88 345 ARG A CA 1
ATOM 2523 C C . ARG A 1 345 ? 8.627 -13.293 -8.728 1.00 95.88 345 ARG A C 1
ATOM 2525 O O . ARG A 1 345 ? 9.814 -13.577 -8.605 1.00 95.88 345 ARG A O 1
ATOM 2532 N N . CYS A 1 346 ? 7.845 -13.002 -7.691 1.00 97.19 346 CYS A N 1
ATOM 2533 C CA . CYS A 1 346 ? 8.273 -13.184 -6.305 1.00 97.19 346 CYS A CA 1
ATOM 2534 C C . CYS A 1 346 ? 8.156 -14.668 -5.934 1.00 97.19 346 CYS A C 1
ATOM 2536 O O . CYS A 1 346 ? 7.058 -15.182 -5.733 1.00 97.19 346 CYS A O 1
ATOM 2538 N N . LYS A 1 347 ? 9.287 -15.372 -5.851 1.00 97.31 347 LYS A N 1
ATOM 2539 C CA . LYS A 1 347 ? 9.351 -16.789 -5.448 1.00 97.31 347 LYS A CA 1
ATOM 2540 C C . LYS A 1 347 ? 9.571 -16.905 -3.937 1.00 97.31 347 LYS A C 1
ATOM 2542 O O . LYS A 1 347 ? 10.565 -17.481 -3.499 1.00 97.31 347 LYS A O 1
ATOM 2547 N N . ALA A 1 348 ? 8.658 -16.305 -3.173 1.00 97.69 348 ALA A N 1
ATOM 2548 C CA . ALA A 1 348 ? 8.753 -16.154 -1.723 1.00 97.69 348 ALA A CA 1
ATOM 2549 C C . ALA A 1 348 ? 9.058 -17.488 -1.023 1.00 97.69 348 ALA A C 1
ATOM 2551 O O . ALA A 1 348 ? 8.375 -18.488 -1.252 1.00 97.69 348 ALA A O 1
ATOM 2552 N N . PHE A 1 349 ? 10.099 -17.495 -0.191 1.00 97.75 349 PHE A N 1
ATOM 2553 C CA . PHE A 1 349 ? 10.558 -18.629 0.619 1.00 97.75 349 PHE A CA 1
ATOM 2554 C C . PHE A 1 349 ? 10.970 -19.880 -0.180 1.00 97.75 349 PHE A C 1
ATOM 2556 O O . PHE A 1 349 ? 11.178 -20.954 0.389 1.00 97.75 349 PHE A O 1
ATOM 2563 N N . SER A 1 350 ? 11.121 -19.761 -1.502 1.00 97.69 350 SER A N 1
ATOM 2564 C CA . SER A 1 350 ? 11.584 -20.847 -2.364 1.00 97.69 350 SER A CA 1
ATOM 2565 C C . SER A 1 350 ? 13.110 -20.949 -2.373 1.00 97.69 350 SER A C 1
ATOM 2567 O O . SER A 1 350 ? 13.822 -19.948 -2.309 1.00 97.69 350 SER A O 1
ATOM 2569 N N . ALA A 1 351 ? 13.636 -22.161 -2.574 1.00 96.31 351 ALA A N 1
ATOM 2570 C CA . ALA A 1 351 ? 15.056 -22.362 -2.878 1.00 96.31 351 ALA A CA 1
ATOM 2571 C C . ALA A 1 351 ? 15.482 -21.680 -4.197 1.00 96.31 351 ALA A C 1
ATOM 2573 O O . ALA A 1 351 ? 16.662 -21.377 -4.378 1.00 96.31 351 ALA A O 1
ATOM 2574 N N . ASP A 1 352 ? 14.517 -21.412 -5.084 1.00 96.69 352 ASP A N 1
ATOM 2575 C CA . ASP A 1 352 ? 14.704 -20.735 -6.371 1.00 96.69 352 ASP A CA 1
ATOM 2576 C C . ASP A 1 352 ? 14.483 -19.210 -6.291 1.00 96.69 352 ASP A C 1
ATOM 2578 O O . ASP A 1 352 ? 14.385 -18.543 -7.324 1.00 96.69 352 ASP A O 1
ATOM 2582 N N . ALA A 1 353 ? 14.380 -18.648 -5.080 1.00 97.06 353 ALA A N 1
ATOM 2583 C CA . ALA A 1 353 ? 14.312 -17.208 -4.848 1.00 97.06 353 ALA A CA 1
ATOM 2584 C C . ALA A 1 353 ? 15.529 -16.500 -5.473 1.00 97.06 353 ALA A C 1
ATOM 2586 O O . ALA A 1 353 ? 16.683 -16.785 -5.140 1.00 97.06 353 ALA A O 1
ATOM 2587 N N . ASP A 1 354 ? 15.287 -15.570 -6.394 1.00 94.88 354 ASP A N 1
ATOM 2588 C CA . ASP A 1 354 ? 16.326 -14.890 -7.174 1.00 94.88 354 ASP A CA 1
ATOM 2589 C C . ASP A 1 354 ? 16.097 -13.378 -7.327 1.00 94.88 354 ASP A C 1
ATOM 2591 O O . ASP A 1 354 ? 16.832 -12.724 -8.069 1.00 94.88 354 ASP A O 1
ATOM 2595 N N . GLY A 1 355 ? 15.152 -12.815 -6.570 1.00 94.81 355 GLY A N 1
ATOM 2596 C CA . GLY A 1 355 ? 14.784 -11.403 -6.594 1.00 94.81 355 GLY A CA 1
ATOM 2597 C C . GLY A 1 355 ? 13.275 -11.212 -6.464 1.00 94.81 355 GLY A C 1
ATOM 2598 O O . GLY A 1 355 ? 12.519 -12.179 -6.391 1.00 94.81 355 GLY A O 1
ATOM 2599 N N . PHE A 1 356 ? 12.836 -9.958 -6.466 1.00 95.81 356 PHE A N 1
ATOM 2600 C CA . PHE A 1 356 ? 11.410 -9.637 -6.464 1.00 95.81 356 PHE A CA 1
ATOM 2601 C C . PHE A 1 356 ? 10.899 -9.305 -7.866 1.00 95.81 356 PHE A C 1
ATOM 2603 O O . PHE A 1 356 ? 11.635 -8.822 -8.730 1.00 95.81 356 PHE A O 1
ATOM 2610 N N . GLY A 1 357 ? 9.612 -9.559 -8.084 1.00 95.56 357 GLY A N 1
ATOM 2611 C CA . GLY A 1 357 ? 8.852 -9.071 -9.225 1.00 95.56 357 GLY A CA 1
ATOM 2612 C C . GLY A 1 357 ? 8.175 -7.747 -8.890 1.00 95.56 357 GLY A C 1
ATOM 2613 O O . GLY A 1 357 ? 7.574 -7.599 -7.831 1.00 95.56 357 GLY A O 1
ATOM 2614 N N . MET A 1 358 ? 8.253 -6.778 -9.799 1.00 94.62 358 MET A N 1
ATOM 2615 C CA . MET A 1 358 ? 7.512 -5.525 -9.653 1.00 94.62 358 MET A CA 1
ATOM 2616 C C . MET A 1 358 ? 6.059 -5.705 -10.079 1.00 94.62 358 MET A C 1
ATOM 2618 O O . MET A 1 358 ? 5.774 -6.310 -11.120 1.00 94.62 358 MET A O 1
ATOM 2622 N N . ALA A 1 359 ? 5.160 -5.125 -9.292 1.00 96.81 359 ALA A N 1
ATOM 2623 C CA . ALA A 1 359 ? 3.741 -5.085 -9.581 1.00 96.81 359 ALA A CA 1
ATOM 2624 C C . ALA A 1 359 ? 3.153 -3.700 -9.292 1.00 96.81 359 ALA A C 1
ATOM 2626 O O . ALA A 1 359 ? 3.672 -2.935 -8.480 1.00 96.81 359 ALA A O 1
ATOM 2627 N N . GLU A 1 360 ? 2.062 -3.399 -9.977 1.00 98.12 360 GLU A N 1
ATOM 2628 C CA . GLU A 1 360 ? 1.221 -2.231 -9.752 1.00 98.12 360 GLU A CA 1
ATOM 2629 C C . GLU A 1 360 ? -0.020 -2.607 -8.959 1.00 98.12 360 GLU A C 1
ATOM 2631 O O . GLU A 1 360 ? -0.425 -3.767 -8.935 1.00 98.12 360 GLU A O 1
ATOM 2636 N N . GLY A 1 361 ? -0.654 -1.616 -8.349 1.00 98.31 361 GLY A N 1
ATOM 2637 C CA . GLY A 1 361 ? -1.903 -1.822 -7.644 1.00 98.31 361 GLY A CA 1
ATOM 2638 C C . GLY A 1 361 ? -2.367 -0.579 -6.909 1.00 98.31 361 GLY A C 1
ATOM 2639 O O . GLY A 1 361 ? -1.576 0.313 -6.609 1.00 98.31 361 GLY A O 1
ATOM 2640 N N . ALA A 1 362 ? -3.652 -0.545 -6.590 1.00 98.62 362 ALA A N 1
ATOM 2641 C CA . ALA A 1 362 ? -4.238 0.406 -5.660 1.00 98.62 362 ALA A CA 1
ATOM 2642 C C . ALA A 1 362 ? -5.182 -0.336 -4.716 1.00 98.62 362 ALA A C 1
ATOM 2644 O O . ALA A 1 362 ? -5.868 -1.270 -5.127 1.00 98.62 362 ALA A O 1
ATOM 2645 N N . GLY A 1 363 ? -5.229 0.073 -3.454 1.00 98.50 363 GLY A N 1
ATOM 2646 C CA . GLY A 1 363 ? -6.129 -0.516 -2.471 1.00 98.50 363 GLY A CA 1
ATOM 2647 C C . GLY A 1 363 ? -6.427 0.459 -1.348 1.00 98.50 363 GLY A C 1
ATOM 2648 O O . GLY A 1 363 ? -5.523 1.149 -0.876 1.00 98.50 363 GLY A O 1
ATOM 2649 N N . VAL A 1 364 ? -7.688 0.513 -0.928 1.00 98.75 364 VAL A N 1
ATOM 2650 C CA . VAL A 1 364 ? -8.162 1.357 0.172 1.00 98.75 364 VAL A CA 1
ATOM 2651 C C . VAL A 1 364 ? -9.077 0.547 1.083 1.00 98.75 364 VAL A C 1
ATOM 2653 O O . VAL A 1 364 ? -9.963 -0.174 0.625 1.00 98.75 364 VAL A O 1
ATOM 2656 N N . LEU A 1 365 ? -8.849 0.688 2.384 1.00 98.88 365 LEU A N 1
ATOM 2657 C CA . LEU A 1 365 ? -9.710 0.228 3.461 1.00 98.88 365 LEU A CA 1
ATOM 2658 C C . LEU A 1 365 ? -10.512 1.414 3.991 1.00 98.88 365 LEU A C 1
ATOM 2660 O O . LEU A 1 365 ? -9.953 2.485 4.235 1.00 98.88 365 LEU A O 1
ATOM 2664 N N . LEU A 1 366 ? -11.802 1.198 4.219 1.00 98.69 366 LEU A N 1
ATOM 2665 C CA . LEU A 1 366 ? -12.638 2.102 4.993 1.00 98.69 366 LEU A CA 1
ATOM 2666 C C . LEU A 1 366 ? -12.702 1.592 6.432 1.00 98.69 366 LEU A C 1
ATOM 2668 O O . LEU A 1 366 ? -12.987 0.413 6.671 1.00 98.69 366 LEU A O 1
ATOM 2672 N N . LEU A 1 367 ? -12.406 2.477 7.377 1.00 98.81 367 LEU A N 1
ATOM 2673 C CA . LEU A 1 367 ? -12.163 2.139 8.772 1.00 98.81 367 LEU A CA 1
ATOM 2674 C C . LEU A 1 367 ? -12.985 3.014 9.706 1.00 98.81 367 LEU A C 1
ATOM 2676 O O . LEU A 1 367 ? -13.090 4.219 9.497 1.00 98.81 367 LEU A O 1
ATOM 2680 N N . GLU A 1 368 ? -13.458 2.427 10.795 1.00 98.06 368 GLU A N 1
ATOM 2681 C CA . GLU A 1 368 ? -14.051 3.159 11.913 1.00 98.06 368 GLU A CA 1
ATOM 2682 C C . GLU A 1 368 ? -13.785 2.425 13.231 1.00 98.06 368 GLU A C 1
ATOM 2684 O O . GLU A 1 368 ? -13.307 1.286 13.253 1.00 98.06 368 GLU A O 1
ATOM 2689 N N . ARG A 1 369 ? -14.086 3.061 14.363 1.00 98.44 369 ARG A N 1
ATOM 2690 C CA . ARG A 1 369 ? -14.032 2.377 15.662 1.00 98.44 369 ARG A CA 1
ATOM 2691 C C . ARG A 1 369 ? -15.056 1.242 15.690 1.00 98.44 369 ARG A C 1
ATOM 2693 O O . ARG A 1 369 ? -16.208 1.435 15.308 1.00 98.44 369 ARG A O 1
ATOM 2700 N N . LEU A 1 370 ? -14.677 0.057 16.172 1.00 98.50 370 LEU A N 1
ATOM 2701 C CA . LEU A 1 370 ? -15.570 -1.109 16.184 1.00 98.50 370 LEU A CA 1
ATOM 2702 C C . LEU A 1 370 ? -16.850 -0.861 16.997 1.00 98.50 370 LEU A C 1
ATOM 2704 O O . LEU A 1 370 ? -17.915 -1.384 16.658 1.00 98.50 370 LEU A O 1
ATOM 2708 N N . SER A 1 371 ? -16.760 -0.082 18.075 1.00 97.56 371 SER A N 1
ATOM 2709 C CA . SER A 1 371 ? -17.928 0.351 18.846 1.00 97.56 371 SER A CA 1
ATOM 2710 C C . SER A 1 371 ? -18.901 1.192 18.015 1.00 97.56 371 SER A C 1
ATOM 2712 O O . SER A 1 371 ? -20.112 0.974 18.106 1.00 97.56 371 SER A O 1
ATOM 2714 N N . ASP A 1 372 ? -18.393 2.083 17.165 1.00 96.75 372 ASP A N 1
ATOM 2715 C CA . ASP A 1 372 ? -19.204 2.914 16.277 1.00 96.75 372 ASP A CA 1
ATOM 2716 C C . ASP A 1 372 ? -19.807 2.107 15.134 1.00 96.75 372 ASP A C 1
ATOM 2718 O O . ASP A 1 372 ? -21.013 2.218 14.917 1.00 96.75 372 ASP A O 1
ATOM 2722 N N . ALA A 1 373 ? -19.040 1.198 14.525 1.00 97.06 373 ALA A N 1
ATOM 2723 C CA . ALA A 1 373 ? -19.560 0.271 13.519 1.00 97.06 373 ALA A CA 1
ATOM 2724 C C . ALA A 1 373 ? -20.776 -0.500 14.021 1.00 97.06 373 ALA A C 1
ATOM 2726 O O . ALA A 1 373 ? -21.831 -0.549 13.389 1.00 97.06 373 ALA A O 1
ATOM 2727 N N . ARG A 1 374 ? -20.667 -1.052 15.232 1.00 97.25 374 ARG A N 1
ATOM 2728 C CA . ARG A 1 374 ? -21.760 -1.789 15.875 1.00 97.25 374 ARG A CA 1
ATOM 2729 C C . ARG A 1 374 ? -22.938 -0.892 16.229 1.00 97.25 374 ARG A C 1
ATOM 2731 O O . ARG A 1 374 ? -24.082 -1.309 16.072 1.00 97.25 374 ARG A O 1
ATOM 2738 N N . ARG A 1 375 ? -22.668 0.316 16.729 1.00 96.25 375 ARG A N 1
ATOM 2739 C CA . ARG A 1 375 ? -23.694 1.292 17.122 1.00 96.25 375 ARG A CA 1
ATOM 2740 C C . ARG A 1 375 ? -24.493 1.792 15.920 1.00 96.25 375 ARG A C 1
ATOM 2742 O O . ARG A 1 375 ? -25.697 1.993 16.049 1.00 96.25 375 ARG A O 1
ATOM 2749 N N . LEU A 1 376 ? -23.825 2.007 14.791 1.00 94.12 376 LEU A N 1
ATOM 2750 C CA . LEU A 1 376 ? -24.410 2.515 13.550 1.00 94.12 376 LEU A CA 1
ATOM 2751 C C . LEU A 1 376 ? -24.924 1.395 12.632 1.00 94.12 376 LEU A C 1
ATOM 2753 O O . LEU A 1 376 ? -25.673 1.667 11.700 1.00 94.12 376 LEU A O 1
ATOM 2757 N N . GLY A 1 377 ? -24.595 0.135 12.931 1.00 96.00 377 GLY A N 1
ATOM 2758 C CA . GLY A 1 377 ? -25.029 -1.023 12.149 1.00 96.00 377 GLY A CA 1
ATOM 2759 C C . GLY A 1 377 ? -24.266 -1.189 10.835 1.00 96.00 377 GLY A C 1
ATOM 2760 O O . GLY A 1 377 ? -24.785 -1.807 9.907 1.00 96.00 377 GLY A O 1
ATOM 2761 N N . HIS A 1 378 ? -23.058 -0.637 10.748 1.00 96.50 378 HIS A N 1
ATOM 2762 C CA . HIS A 1 378 ? -22.185 -0.787 9.593 1.00 96.50 378 HIS A CA 1
ATOM 2763 C C . HIS A 1 378 ? -21.594 -2.208 9.526 1.00 96.50 378 HIS A C 1
ATOM 2765 O O . HIS A 1 378 ? -21.432 -2.873 10.560 1.00 96.50 378 HIS A O 1
ATOM 2771 N N . PRO A 1 379 ? -21.282 -2.708 8.316 1.00 96.56 379 PRO A N 1
ATOM 2772 C CA . PRO A 1 379 ? -20.655 -4.014 8.149 1.00 96.56 379 PRO A CA 1
ATOM 2773 C C . PRO A 1 379 ? -19.278 -4.059 8.821 1.00 96.56 379 PRO A C 1
ATOM 2775 O O . PRO A 1 379 ? -18.572 -3.062 8.890 1.00 96.56 379 PRO A O 1
ATOM 2778 N N . VAL A 1 380 ? -18.874 -5.242 9.288 1.00 97.88 380 VAL A N 1
ATOM 2779 C CA . VAL A 1 380 ? -17.527 -5.484 9.823 1.00 97.88 380 VAL A CA 1
ATOM 2780 C C . VAL A 1 380 ? -16.953 -6.697 9.106 1.00 97.88 380 VAL A C 1
ATOM 2782 O O . VAL A 1 380 ? -17.333 -7.829 9.401 1.00 97.88 380 VAL A O 1
ATOM 2785 N N . VAL A 1 381 ? -16.055 -6.457 8.148 1.00 96.38 381 VAL A N 1
ATOM 2786 C CA . VAL A 1 381 ? -15.401 -7.518 7.358 1.00 96.38 381 VAL A CA 1
ATOM 2787 C C . VAL A 1 381 ? -14.118 -8.029 8.014 1.00 96.38 381 VAL A C 1
ATOM 2789 O O . VAL A 1 381 ? -13.674 -9.138 7.733 1.00 96.38 381 VAL A O 1
ATOM 2792 N N . GLY A 1 382 ? -13.542 -7.245 8.926 1.00 97.75 382 GLY A N 1
ATOM 2793 C CA . GLY A 1 382 ? -12.361 -7.603 9.704 1.00 97.75 382 GLY A CA 1
ATOM 2794 C C . GLY A 1 382 ? -12.137 -6.630 10.858 1.00 97.75 382 GLY A C 1
ATOM 2795 O O . GLY A 1 382 ? -12.764 -5.572 10.924 1.00 97.75 382 GLY A O 1
ATOM 2796 N N . VAL A 1 383 ? -11.248 -6.989 11.786 1.00 98.44 383 VAL A N 1
ATOM 2797 C CA . VAL A 1 383 ? -10.905 -6.146 12.940 1.00 98.44 383 VAL A CA 1
ATOM 2798 C C . VAL A 1 383 ? -9.394 -6.032 13.070 1.00 98.44 383 VAL A C 1
ATOM 2800 O O . VAL A 1 383 ? -8.696 -7.031 13.230 1.00 98.44 383 VAL A O 1
ATOM 2803 N N . ILE A 1 384 ? -8.900 -4.800 13.072 1.00 98.56 384 ILE A N 1
ATOM 2804 C CA . ILE A 1 384 ? -7.503 -4.473 13.332 1.00 98.56 384 ILE A CA 1
ATOM 2805 C C . ILE A 1 384 ? -7.339 -4.279 14.839 1.00 98.56 384 ILE A C 1
ATOM 2807 O O . ILE A 1 384 ? -7.920 -3.373 15.445 1.00 98.56 384 ILE A O 1
ATOM 2811 N N . ARG A 1 385 ? -6.541 -5.154 15.457 1.00 97.56 385 ARG A N 1
ATOM 2812 C CA . ARG A 1 385 ? -6.253 -5.108 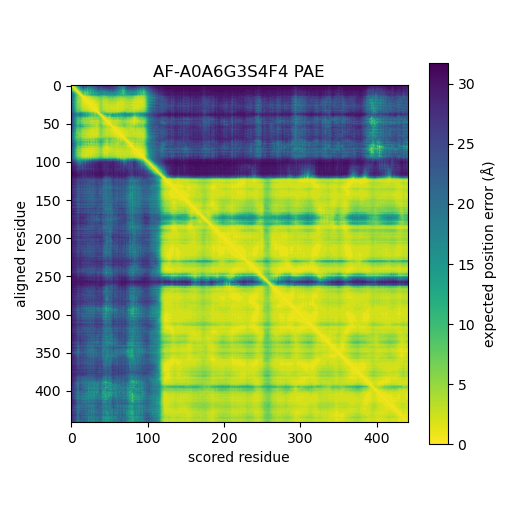16.898 1.00 97.56 385 ARG A CA 1
ATOM 2813 C C . ARG A 1 385 ? -5.121 -4.145 17.228 1.00 97.56 385 ARG A C 1
ATOM 2815 O O . ARG A 1 385 ? -5.253 -3.353 18.156 1.00 97.56 385 ARG A O 1
ATOM 2822 N N . ALA A 1 386 ? -4.045 -4.167 16.453 1.00 96.19 386 ALA A N 1
ATOM 2823 C CA . ALA A 1 386 ? -2.922 -3.254 16.605 1.00 96.19 386 ALA A CA 1
ATOM 2824 C C . ALA A 1 386 ? -2.131 -3.150 15.300 1.00 96.19 386 ALA A C 1
ATOM 2826 O O . ALA A 1 386 ? -2.174 -4.057 14.471 1.00 96.19 386 ALA A O 1
ATOM 2827 N N . VAL A 1 387 ? -1.393 -2.050 15.152 1.00 97.25 387 VAL A N 1
ATOM 2828 C CA . VAL A 1 387 ? -0.410 -1.854 14.083 1.00 97.25 387 VAL A CA 1
ATOM 2829 C C . VAL A 1 387 ? 0.812 -1.189 14.708 1.00 97.25 387 VAL A C 1
ATOM 2831 O O . VAL A 1 387 ? 0.725 -0.058 15.189 1.00 97.25 387 VAL A O 1
ATOM 2834 N N . ALA A 1 388 ? 1.949 -1.882 14.695 1.00 97.50 388 ALA A N 1
ATOM 2835 C CA . ALA A 1 388 ? 3.213 -1.367 15.210 1.00 97.50 388 ALA A CA 1
ATOM 2836 C C . ALA A 1 388 ? 4.169 -1.029 14.060 1.00 97.50 388 ALA A C 1
ATOM 2838 O O . ALA A 1 388 ? 4.170 -1.683 13.021 1.00 97.50 388 ALA A O 1
ATOM 2839 N N . VAL A 1 389 ? 4.995 -0.003 14.264 1.00 98.06 389 VAL A N 1
ATOM 2840 C CA . VAL A 1 389 ? 6.004 0.460 13.303 1.00 98.06 389 VAL A CA 1
ATOM 2841 C C . VAL A 1 389 ? 7.290 0.743 14.071 1.00 98.06 389 VAL A C 1
ATOM 2843 O O . VAL A 1 389 ? 7.250 1.380 15.125 1.00 98.06 389 VAL A O 1
ATOM 2846 N N . ASN A 1 390 ? 8.429 0.286 13.551 1.00 97.81 390 ASN A N 1
ATOM 2847 C CA . ASN A 1 390 ? 9.749 0.619 14.079 1.00 97.81 390 ASN A CA 1
ATOM 2848 C C . ASN A 1 390 ? 10.760 0.855 12.939 1.00 97.81 390 ASN A C 1
ATOM 2850 O O . ASN A 1 390 ? 10.373 1.042 11.788 1.00 97.81 390 ASN A O 1
ATOM 2854 N N . GLN A 1 391 ? 12.046 0.914 13.284 1.00 97.12 391 GLN A N 1
ATOM 2855 C CA . GLN A 1 391 ? 13.145 1.058 12.337 1.00 97.12 391 GLN A CA 1
ATOM 2856 C C . GLN A 1 391 ? 14.244 0.036 12.631 1.00 97.12 391 GLN A C 1
ATOM 2858 O O . GLN A 1 391 ? 14.492 -0.313 13.794 1.00 97.12 391 GLN A O 1
ATOM 2863 N N . ASP A 1 392 ? 14.937 -0.377 11.574 1.00 93.88 392 ASP A N 1
ATOM 2864 C CA . ASP A 1 392 ? 16.077 -1.293 11.651 1.00 93.88 392 ASP A CA 1
ATOM 2865 C C . ASP A 1 392 ? 17.270 -0.649 12.373 1.00 93.88 392 ASP A C 1
ATOM 2867 O O . ASP A 1 392 ? 18.044 -1.332 13.051 1.00 93.88 392 ASP A O 1
ATOM 2871 N N . GLY A 1 393 ? 17.378 0.681 12.295 1.00 93.25 393 GLY A N 1
ATOM 2872 C CA . GLY A 1 393 ? 18.474 1.448 12.877 1.00 93.25 393 GLY A CA 1
ATOM 2873 C C . GLY A 1 393 ? 19.765 1.269 12.078 1.00 93.25 393 GLY A C 1
ATOM 2874 O O . GLY A 1 393 ? 19.746 1.252 10.852 1.00 93.25 393 GLY A O 1
ATOM 2875 N N . ALA A 1 394 ? 20.900 1.156 12.769 1.00 87.69 394 ALA A N 1
ATOM 2876 C CA . ALA A 1 394 ? 22.202 0.941 12.138 1.00 87.69 394 ALA A CA 1
ATOM 2877 C C . ALA A 1 394 ? 22.373 -0.530 11.707 1.00 87.69 394 ALA A C 1
ATOM 2879 O O . ALA A 1 394 ? 23.093 -1.280 12.361 1.00 87.69 394 ALA A O 1
ATOM 2880 N N . SER A 1 395 ? 21.667 -0.957 10.656 1.00 84.69 395 SER A N 1
ATOM 2881 C CA . SER A 1 395 ? 21.790 -2.290 10.046 1.00 84.69 395 SER A CA 1
ATOM 2882 C C . SER A 1 395 ? 23.076 -2.433 9.213 1.00 84.69 395 SER A C 1
ATOM 2884 O O . SER A 1 395 ? 23.837 -1.480 9.037 1.00 84.69 395 SER A O 1
ATOM 2886 N N . ASN A 1 396 ? 23.361 -3.642 8.710 1.00 79.62 396 ASN A N 1
ATOM 2887 C CA . ASN A 1 396 ? 24.571 -3.934 7.927 1.00 79.62 396 ASN A CA 1
ATOM 2888 C C . ASN A 1 396 ? 24.467 -3.442 6.464 1.00 79.62 396 ASN A C 1
ATOM 2890 O O . ASN A 1 396 ? 24.595 -4.219 5.517 1.00 79.62 396 ASN A O 1
ATOM 2894 N N . GLY A 1 397 ? 24.194 -2.148 6.295 1.00 83.88 397 GLY A N 1
ATOM 2895 C CA . GLY A 1 397 ? 23.890 -1.486 5.027 1.00 83.88 397 GLY A CA 1
ATOM 2896 C C . GLY A 1 397 ? 22.484 -0.887 5.029 1.00 83.88 397 GLY A C 1
ATOM 2897 O O . GLY A 1 397 ? 21.555 -1.490 5.551 1.00 83.88 397 GLY A O 1
ATOM 2898 N N . LEU A 1 398 ? 22.318 0.290 4.416 1.00 83.88 398 LEU A N 1
ATOM 2899 C CA . LEU A 1 398 ? 21.077 1.079 4.484 1.00 83.88 398 LEU A CA 1
ATOM 2900 C C . LEU A 1 398 ? 19.815 0.306 4.060 1.00 83.88 398 LEU A C 1
ATOM 2902 O O . LEU A 1 398 ? 18.748 0.528 4.618 1.00 83.88 398 LEU A O 1
ATOM 2906 N N . SER A 1 399 ? 19.934 -0.585 3.075 1.00 85.81 399 SER A N 1
ATOM 2907 C CA . SER A 1 399 ? 18.829 -1.399 2.555 1.00 85.81 399 SER A CA 1
ATOM 2908 C C . SER A 1 399 ? 18.852 -2.850 3.049 1.00 85.81 399 SER A C 1
ATOM 2910 O O . SER A 1 399 ? 18.115 -3.679 2.521 1.00 85.81 399 SER A O 1
ATOM 2912 N N . ALA A 1 400 ? 19.747 -3.194 3.981 1.00 86.94 400 ALA A N 1
ATOM 2913 C CA . ALA A 1 400 ? 19.819 -4.536 4.543 1.00 86.94 400 ALA A CA 1
ATOM 2914 C C . ALA A 1 400 ? 18.803 -4.668 5.693 1.00 86.94 400 ALA A C 1
ATOM 2916 O O . ALA A 1 400 ? 18.871 -3.861 6.628 1.00 86.94 400 ALA A O 1
ATOM 2917 N N . PRO A 1 401 ? 17.902 -5.669 5.656 1.00 90.00 401 PRO A N 1
ATOM 2918 C CA . PRO A 1 401 ? 16.911 -5.871 6.709 1.00 90.00 401 PRO A CA 1
ATOM 2919 C C . PRO A 1 401 ? 17.559 -6.343 8.018 1.00 90.00 401 PRO A C 1
ATOM 2921 O O . PRO A 1 401 ? 18.659 -6.904 8.019 1.00 90.00 401 PRO A O 1
ATOM 2924 N N . ASN A 1 402 ? 16.858 -6.151 9.141 1.00 92.25 402 ASN A N 1
ATOM 2925 C CA . ASN A 1 402 ? 17.315 -6.570 10.469 1.00 92.25 402 ASN A CA 1
ATOM 2926 C C . ASN A 1 402 ? 16.294 -7.484 11.176 1.00 92.25 402 ASN A C 1
ATOM 2928 O O . ASN A 1 402 ? 15.292 -7.013 11.721 1.00 92.25 402 ASN A O 1
ATOM 2932 N N . GLY A 1 403 ? 16.592 -8.785 11.274 1.00 95.25 403 GLY A N 1
ATOM 2933 C CA . GLY A 1 403 ? 15.685 -9.771 11.880 1.00 95.25 403 GLY A CA 1
ATOM 2934 C C . GLY A 1 403 ? 15.352 -9.478 13.349 1.00 95.25 403 GLY A C 1
ATOM 2935 O O . GLY A 1 403 ? 14.229 -9.685 13.813 1.00 95.25 403 GLY A O 1
ATOM 2936 N N . ARG A 1 404 ? 16.282 -8.879 14.110 1.00 94.69 404 ARG A N 1
ATOM 2937 C CA . ARG A 1 404 ? 16.005 -8.466 15.499 1.00 94.69 404 ARG A CA 1
ATOM 2938 C C . ARG A 1 404 ? 15.011 -7.309 15.558 1.00 94.69 404 ARG A C 1
ATOM 2940 O O . ARG A 1 404 ? 14.249 -7.234 16.523 1.00 94.69 404 ARG A O 1
ATOM 2947 N N . ALA A 1 405 ? 15.040 -6.388 14.596 1.00 96.06 405 ALA A N 1
ATOM 2948 C CA . ALA A 1 405 ? 14.078 -5.291 14.508 1.00 96.06 405 ALA A CA 1
ATOM 2949 C C . ALA A 1 405 ? 12.687 -5.790 14.108 1.00 96.06 405 ALA A C 1
ATOM 2951 O O . ALA A 1 405 ? 11.712 -5.421 14.770 1.00 96.06 405 ALA A O 1
ATOM 2952 N N . GLN A 1 406 ? 12.610 -6.713 13.149 1.00 98.00 406 GLN A N 1
ATOM 2953 C CA . GLN A 1 406 ? 11.369 -7.393 12.771 1.00 98.00 406 GLN A CA 1
ATOM 2954 C C . GLN A 1 406 ? 10.758 -8.149 13.966 1.00 98.00 406 GLN A C 1
ATOM 2956 O O . GLN A 1 406 ? 9.616 -7.912 14.358 1.00 98.00 406 GLN A O 1
ATOM 2961 N N . ALA A 1 407 ? 11.551 -8.951 14.683 1.00 97.81 407 ALA A N 1
ATOM 2962 C CA . ALA A 1 407 ? 11.071 -9.639 15.883 1.00 97.81 407 ALA A CA 1
ATOM 2963 C C . ALA A 1 407 ? 10.618 -8.670 16.997 1.00 97.81 407 ALA A C 1
ATOM 2965 O O . ALA A 1 407 ? 9.754 -9.013 17.807 1.00 97.81 407 ALA A O 1
ATOM 2966 N N . ARG A 1 408 ? 11.197 -7.462 17.088 1.00 98.06 408 ARG A N 1
ATOM 2967 C CA . ARG A 1 408 ? 10.724 -6.423 18.022 1.00 98.06 408 ARG A CA 1
ATOM 2968 C C . ARG A 1 408 ? 9.377 -5.846 17.595 1.00 98.06 408 ARG A C 1
ATOM 2970 O O . ARG A 1 408 ? 8.516 -5.721 18.460 1.00 98.06 408 ARG A O 1
ATOM 2977 N N . VAL A 1 409 ? 9.184 -5.517 16.313 1.00 98.44 409 VAL A N 1
ATOM 2978 C CA . VAL A 1 409 ? 7.917 -4.923 15.846 1.00 98.44 409 VAL A CA 1
ATOM 2979 C C . VAL A 1 409 ? 6.758 -5.911 15.964 1.00 98.44 409 VAL A C 1
ATOM 2981 O O . VAL A 1 409 ? 5.685 -5.525 16.418 1.00 98.44 409 VAL A O 1
ATOM 2984 N N . ILE A 1 410 ? 6.997 -7.200 15.693 1.00 98.44 410 ILE A N 1
ATOM 2985 C CA . ILE A 1 410 ? 5.998 -8.266 15.875 1.00 98.44 410 ILE A CA 1
ATOM 2986 C C . ILE A 1 410 ? 5.587 -8.380 17.349 1.00 98.44 410 ILE A C 1
ATOM 2988 O O . ILE A 1 410 ? 4.400 -8.363 17.672 1.00 98.44 410 ILE A O 1
ATOM 2992 N N . ARG A 1 411 ? 6.558 -8.441 18.275 1.00 98.19 411 ARG A N 1
ATOM 2993 C CA . ARG A 1 411 ? 6.263 -8.491 19.720 1.00 98.19 411 ARG A CA 1
ATOM 2994 C C . ARG A 1 411 ? 5.538 -7.241 20.206 1.00 98.19 411 ARG A C 1
ATOM 2996 O O . ARG A 1 411 ? 4.666 -7.354 21.060 1.00 98.19 411 ARG A O 1
ATOM 3003 N N . GLN A 1 412 ? 5.889 -6.072 19.675 1.00 97.88 412 GLN A N 1
ATOM 3004 C CA . GLN A 1 412 ? 5.204 -4.825 19.992 1.00 97.88 412 GLN A CA 1
ATOM 3005 C C . GLN A 1 412 ? 3.744 -4.864 19.526 1.00 97.88 412 GLN A C 1
ATOM 3007 O O . GLN A 1 412 ? 2.865 -4.568 20.328 1.00 97.88 412 GLN A O 1
ATOM 3012 N N . ALA A 1 413 ? 3.472 -5.284 18.286 1.00 97.31 413 ALA A N 1
ATOM 3013 C CA . ALA A 1 413 ? 2.106 -5.406 17.772 1.00 97.31 413 ALA A CA 1
ATOM 3014 C C . ALA A 1 413 ? 1.261 -6.381 18.610 1.00 97.31 413 ALA A C 1
ATOM 3016 O O . ALA A 1 413 ? 0.128 -6.065 18.964 1.00 97.31 413 ALA A O 1
ATOM 3017 N N . LEU A 1 414 ? 1.824 -7.535 18.986 1.00 97.88 414 LEU A N 1
ATOM 3018 C CA . LEU A 1 414 ? 1.158 -8.505 19.864 1.00 97.88 414 LEU A CA 1
ATOM 3019 C C . LEU A 1 414 ? 0.868 -7.923 21.253 1.00 97.88 414 LEU A C 1
ATOM 3021 O O . LEU A 1 414 ? -0.245 -8.064 21.757 1.00 97.88 414 LEU A O 1
ATOM 3025 N N . ALA A 1 415 ? 1.839 -7.225 21.849 1.00 96.25 415 ALA A N 1
ATOM 3026 C CA . ALA A 1 415 ? 1.670 -6.585 23.149 1.00 96.25 415 ALA A CA 1
ATOM 3027 C C . ALA A 1 415 ? 0.603 -5.478 23.114 1.00 96.25 415 ALA A C 1
ATOM 3029 O O . ALA A 1 415 ? -0.253 -5.440 23.993 1.00 96.25 415 ALA A O 1
ATOM 3030 N N . GLU A 1 416 ? 0.611 -4.625 22.084 1.00 94.56 416 GLU A N 1
ATOM 3031 C CA . GLU A 1 416 ? -0.417 -3.597 21.861 1.00 94.56 416 GLU A CA 1
ATOM 3032 C C . GLU A 1 416 ? -1.804 -4.211 21.610 1.00 94.56 416 GLU A C 1
ATOM 3034 O O . GLU A 1 416 ? -2.814 -3.634 21.998 1.00 94.56 416 GLU A O 1
ATOM 3039 N N . ALA A 1 417 ? -1.872 -5.396 20.998 1.00 95.31 417 ALA A N 1
ATOM 3040 C CA . ALA A 1 417 ? -3.123 -6.123 20.796 1.00 95.31 417 ALA A CA 1
ATOM 3041 C C . ALA A 1 417 ? -3.610 -6.876 22.050 1.00 95.31 417 ALA A C 1
ATOM 3043 O O . ALA A 1 417 ? -4.759 -7.334 22.066 1.00 95.31 417 ALA A O 1
ATOM 3044 N N . GLY A 1 418 ? -2.761 -7.038 23.071 1.00 95.31 418 GLY A N 1
ATOM 3045 C CA . GLY A 1 418 ? -3.020 -7.909 24.219 1.00 95.31 418 GLY A CA 1
ATOM 3046 C C . GLY A 1 418 ? -3.081 -9.395 23.844 1.00 95.31 418 GLY A C 1
ATOM 3047 O O . GLY A 1 418 ? -3.900 -10.126 24.395 1.00 95.31 418 GLY A O 1
ATOM 3048 N N . LEU A 1 419 ? -2.267 -9.823 22.874 1.00 96.81 419 LEU A N 1
ATOM 3049 C CA . LEU A 1 419 ? -2.219 -11.187 22.340 1.00 96.81 419 LEU A CA 1
ATOM 3050 C C . LEU A 1 419 ? -0.838 -11.821 22.541 1.00 96.81 419 LEU A C 1
ATOM 3052 O O . LEU A 1 419 ? 0.170 -11.144 22.755 1.00 96.81 419 LEU A O 1
ATOM 3056 N N . THR A 1 420 ? -0.788 -13.143 22.441 1.00 97.50 420 THR A N 1
ATOM 3057 C CA . THR A 1 420 ? 0.433 -13.948 22.448 1.00 97.50 420 THR A CA 1
ATOM 3058 C C . THR A 1 420 ? 0.701 -14.529 21.057 1.00 97.50 420 THR A C 1
ATOM 3060 O O . THR A 1 420 ? -0.212 -14.610 20.237 1.00 97.50 420 THR A O 1
ATOM 3063 N N . PRO A 1 421 ? 1.931 -14.992 20.762 1.00 97.69 421 PRO A N 1
ATOM 3064 C CA . PRO A 1 421 ? 2.215 -15.645 19.484 1.00 97.69 421 PRO A CA 1
ATOM 3065 C C . PRO A 1 421 ? 1.344 -16.879 19.209 1.00 97.69 421 PRO A C 1
ATOM 3067 O O . PRO A 1 421 ? 1.110 -17.204 18.054 1.00 97.69 421 PRO A O 1
ATOM 3070 N N . ALA A 1 422 ? 0.861 -17.561 20.254 1.00 98.00 422 ALA A N 1
ATOM 3071 C CA . ALA A 1 422 ? 0.001 -18.735 20.114 1.00 98.00 422 ALA A CA 1
ATOM 3072 C C . ALA A 1 422 ? -1.434 -18.389 19.675 1.00 98.00 422 ALA A C 1
ATOM 3074 O O . ALA A 1 422 ? -2.167 -19.287 19.278 1.00 98.00 422 ALA A O 1
ATOM 3075 N N . ASP A 1 423 ? -1.820 -17.111 19.740 1.00 97.81 423 ASP A N 1
ATOM 3076 C CA . ASP A 1 423 ? -3.124 -16.619 19.282 1.00 97.81 423 ASP A CA 1
ATOM 3077 C C . ASP A 1 423 ? -3.124 -16.259 17.781 1.00 97.81 423 ASP A C 1
ATOM 3079 O O . ASP A 1 423 ? -4.135 -15.787 17.263 1.00 97.81 423 ASP A O 1
ATOM 3083 N N . VAL A 1 424 ? -1.988 -16.419 17.086 1.00 98.38 424 VAL A N 1
ATOM 3084 C CA . VAL A 1 424 ? -1.828 -16.099 15.661 1.00 98.38 424 VAL A CA 1
ATOM 3085 C C . VAL A 1 424 ? -1.843 -17.382 14.836 1.00 98.38 424 VAL A C 1
ATOM 3087 O O . VAL A 1 424 ? -0.910 -18.179 14.899 1.00 98.38 424 VAL A O 1
ATOM 3090 N N . ASP A 1 425 ? -2.884 -17.547 14.021 1.00 98.56 425 ASP A N 1
ATOM 3091 C CA . ASP A 1 425 ? -3.054 -18.735 13.174 1.00 98.56 425 ASP A CA 1
ATOM 3092 C C . ASP A 1 425 ? -2.198 -18.699 11.897 1.00 98.56 425 ASP A C 1
ATOM 3094 O O . ASP A 1 425 ? -1.774 -19.740 11.395 1.00 98.56 425 ASP A O 1
ATOM 3098 N N . ALA A 1 426 ? -1.963 -17.506 11.346 1.00 98.31 426 ALA A N 1
ATOM 3099 C CA . ALA A 1 426 ? -1.266 -17.313 10.079 1.00 98.31 426 ALA A CA 1
ATOM 3100 C C . ALA A 1 426 ? -0.546 -15.959 10.024 1.00 98.31 426 ALA A C 1
ATOM 3102 O O . ALA A 1 426 ? -0.917 -15.013 10.721 1.00 98.31 426 ALA A O 1
ATOM 3103 N N . VAL A 1 427 ? 0.464 -15.871 9.156 1.00 98.19 427 VAL A N 1
ATOM 3104 C CA . VAL A 1 427 ? 1.226 -14.650 8.875 1.00 98.19 427 VAL A CA 1
ATOM 3105 C C . VAL A 1 427 ? 1.212 -14.408 7.369 1.00 98.19 427 VAL A C 1
ATOM 3107 O O . VAL A 1 427 ? 1.671 -15.257 6.611 1.00 98.19 427 VAL A O 1
ATOM 3110 N N . GLU A 1 428 ? 0.704 -13.247 6.956 1.00 98.25 428 GLU A N 1
ATOM 3111 C CA . GLU A 1 428 ? 0.956 -12.692 5.623 1.00 98.25 428 GLU A CA 1
ATOM 3112 C C . GLU A 1 428 ? 2.283 -11.929 5.690 1.00 98.25 428 GLU A C 1
ATOM 3114 O O . GLU A 1 428 ? 2.376 -10.895 6.358 1.00 98.25 428 GLU A O 1
ATOM 3119 N N . ALA A 1 429 ? 3.328 -12.498 5.093 1.00 97.94 429 ALA A N 1
ATOM 3120 C CA . ALA A 1 429 ? 4.694 -11.988 5.184 1.00 97.94 429 ALA A CA 1
ATOM 3121 C C . ALA A 1 429 ? 4.979 -10.885 4.151 1.00 97.94 429 ALA A C 1
ATOM 3123 O O . ALA A 1 429 ? 4.238 -10.712 3.185 1.00 97.94 429 ALA A O 1
ATOM 3124 N N . HIS A 1 430 ? 6.092 -10.165 4.309 1.00 98.00 430 HIS A N 1
ATOM 3125 C CA . HIS A 1 430 ? 6.609 -9.291 3.260 1.00 98.00 430 HIS A CA 1
ATOM 3126 C C . HIS A 1 430 ? 7.054 -10.099 2.032 1.00 98.00 430 HIS A C 1
ATOM 3128 O O . HIS A 1 430 ? 6.771 -9.686 0.907 1.00 98.00 430 HIS A O 1
ATOM 3134 N N . GLY A 1 431 ? 7.721 -11.242 2.242 1.00 97.06 431 GLY A N 1
ATOM 3135 C CA . GLY A 1 431 ? 7.801 -12.353 1.288 1.00 97.06 431 GLY A CA 1
ATOM 3136 C C . GLY A 1 431 ? 8.277 -11.959 -0.110 1.00 97.06 431 GLY A C 1
ATOM 3137 O O . GLY A 1 431 ? 7.653 -12.296 -1.114 1.00 97.06 431 GLY A O 1
ATOM 3138 N N . THR A 1 432 ? 9.368 -11.203 -0.197 1.00 96.62 432 THR A N 1
ATOM 3139 C CA . THR A 1 432 ? 9.782 -10.577 -1.467 1.00 96.62 432 THR A CA 1
ATOM 3140 C C . THR A 1 432 ? 10.385 -11.539 -2.493 1.00 96.62 432 THR A C 1
ATOM 3142 O O . THR A 1 432 ? 10.552 -11.152 -3.648 1.00 96.62 432 THR A O 1
ATOM 3145 N N . GLY A 1 433 ? 10.718 -12.781 -2.130 1.00 96.62 433 GLY A N 1
ATOM 3146 C CA . GLY A 1 433 ? 11.399 -13.710 -3.038 1.00 96.62 433 GLY A CA 1
ATOM 3147 C C . GLY A 1 433 ? 12.898 -13.432 -3.146 1.00 96.62 433 GLY A C 1
ATOM 3148 O O . GLY A 1 433 ? 13.535 -13.797 -4.140 1.00 96.62 433 GLY A O 1
ATOM 3149 N N . THR A 1 434 ? 13.484 -12.751 -2.156 1.00 94.81 434 THR A N 1
ATOM 3150 C CA . THR A 1 434 ? 14.899 -12.371 -2.183 1.00 94.81 434 THR A CA 1
ATOM 3151 C C . THR A 1 434 ? 15.745 -13.331 -1.354 1.00 94.81 434 THR A C 1
ATOM 3153 O O . THR A 1 434 ? 15.406 -13.693 -0.233 1.00 94.81 434 THR A O 1
ATOM 3156 N N . ARG A 1 435 ? 16.931 -13.688 -1.868 1.00 92.44 435 ARG A N 1
ATOM 3157 C CA . ARG A 1 435 ? 17.863 -14.620 -1.195 1.00 92.44 435 ARG A CA 1
ATOM 3158 C C . ARG A 1 435 ? 18.325 -14.171 0.192 1.00 92.44 435 ARG A C 1
ATOM 3160 O O . ARG A 1 435 ? 18.801 -15.001 0.959 1.00 92.44 435 ARG A O 1
ATOM 3167 N N . LEU A 1 436 ? 18.278 -12.866 0.464 1.00 90.62 436 LEU A N 1
ATOM 3168 C CA . LEU A 1 436 ? 18.682 -12.293 1.746 1.00 90.62 436 LEU A CA 1
ATOM 3169 C C . LEU A 1 436 ? 17.484 -12.024 2.659 1.00 90.62 436 LEU A C 1
ATOM 3171 O O . LEU A 1 436 ? 17.590 -12.300 3.846 1.00 90.62 436 LEU A O 1
ATOM 3175 N N . GLY A 1 437 ? 16.391 -11.465 2.129 1.00 93.88 437 GLY A N 1
ATOM 3176 C CA . GLY A 1 437 ? 15.238 -11.064 2.932 1.00 93.88 437 GLY A CA 1
ATOM 3177 C C . GLY A 1 437 ? 14.448 -12.257 3.450 1.00 93.88 437 GLY A C 1
ATOM 3178 O O . GLY A 1 437 ? 14.216 -12.338 4.649 1.00 93.88 437 GLY A O 1
ATOM 3179 N N . ASP A 1 438 ? 14.121 -13.207 2.572 1.00 96.44 438 ASP A N 1
ATOM 3180 C CA . ASP A 1 438 ? 13.236 -14.329 2.902 1.00 96.44 438 ASP A CA 1
ATOM 3181 C C . ASP A 1 438 ? 13.761 -15.255 4.019 1.00 96.44 438 ASP A C 1
ATOM 3183 O O . ASP A 1 438 ? 12.937 -15.840 4.704 1.00 96.44 438 ASP A O 1
ATOM 3187 N N . PRO A 1 439 ? 15.084 -15.457 4.222 1.00 95.00 439 PRO A N 1
ATOM 3188 C CA . PRO A 1 439 ? 15.577 -16.206 5.386 1.00 95.00 439 PRO A CA 1
ATOM 3189 C C . PRO A 1 439 ? 15.705 -15.390 6.682 1.00 95.00 439 PRO A C 1
ATOM 3191 O O . PRO A 1 439 ? 15.953 -15.981 7.734 1.00 95.00 439 PRO A O 1
ATOM 3194 N N . ILE A 1 440 ? 15.699 -14.054 6.594 1.00 93.94 440 ILE A N 1
ATOM 3195 C CA . ILE A 1 440 ? 15.783 -13.156 7.760 1.00 93.94 440 ILE A CA 1
ATOM 3196 C C . ILE A 1 440 ? 14.397 -12.954 8.369 1.00 93.94 440 ILE A C 1
ATOM 3198 O O . ILE A 1 440 ? 14.278 -12.952 9.597 1.00 93.94 440 ILE A O 1
ATOM 3202 N N . GLU A 1 441 ? 13.407 -12.747 7.501 1.00 95.50 441 GLU A N 1
ATOM 3203 C CA . GLU A 1 441 ? 11.983 -12.795 7.837 1.00 95.50 441 GLU A CA 1
ATOM 3204 C C . GLU A 1 441 ? 11.563 -14.220 8.216 1.00 95.50 441 GLU A C 1
ATOM 3206 O O . GLU A 1 441 ? 10.847 -14.361 9.237 1.00 95.50 441 GLU A O 1
#

Foldseek 3Di:
DDDDDDPALDDQPDDLVSSLVSLLQQLQCLLCVLLVVPSDRPPQVDFSVVSPDDPVSLVSSQVSSCVRNVHHDDSLLCQQQGGSNSSSVVVSVVNHPPDDDDDDDDDPDPPDPDPDDDALLQFWKFQQFKFKDWAPRDGGPVVVCVCVVVVHDRKDFDAPPLPAPQVVQDDCDLQDANHFLAGIFIADNCLLDADCVVLVHDPLLSLLADSFLRRLLVRLCVRCVSQVHDLVNQAPAQEEEFEEEDQAPDDDPLVVPDDPSNVNNCLRRDQLNSQVVNCVSSNHDHHRDYDYPDPCRQLVSVQVNSVCQSVVSHAKYKTWYWDHHSYCVVSSVCSNVQQADSHLDLPFPDPPLRHAHDHTMIMITMMGRPVVCVVVVTHGPDIQRFRFDDDQPNGNDPPQHHLVGVVVRVVVRCVSSVHDPVVDPDDDDPRGSHPRPRVSD